Protein AF-A0A7C6U3B4-F1 (afdb_monomer_lite)

pLDDT: mean 82.76, std 14.51, range [32.88, 98.5]

Structure (mmCIF, N/CA/C/O backbone):
data_AF-A0A7C6U3B4-F1
#
_entry.id   AF-A0A7C6U3B4-F1
#
loop_
_atom_site.group_PDB
_atom_site.id
_atom_site.type_symbol
_atom_site.label_atom_id
_atom_site.label_alt_id
_atom_site.label_comp_id
_atom_site.label_asym_id
_atom_site.label_entity_id
_atom_site.label_seq_id
_atom_site.pdbx_PDB_ins_code
_atom_site.Cartn_x
_atom_site.Cartn_y
_atom_site.Cartn_z
_atom_site.occupancy
_atom_site.B_iso_or_equiv
_atom_site.auth_seq_id
_atom_site.auth_comp_id
_atom_site.auth_asym_id
_atom_site.auth_atom_id
_atom_site.pdbx_PDB_model_num
ATOM 1 N N . MET A 1 1 ? -26.839 -2.558 18.075 1.00 65.00 1 MET A N 1
ATOM 2 C CA . MET A 1 1 ? -26.887 -1.083 18.166 1.00 65.00 1 MET A CA 1
ATOM 3 C C . MET A 1 1 ? -25.560 -0.458 18.649 1.00 65.00 1 MET A C 1
ATOM 5 O O . MET A 1 1 ? -25.507 0.748 18.845 1.00 65.00 1 MET A O 1
ATOM 9 N N . LYS A 1 2 ? -24.452 -1.220 18.735 1.00 82.50 2 LYS A N 1
ATOM 10 C CA . LYS A 1 2 ? -23.100 -0.772 19.159 1.00 82.50 2 LYS A CA 1
ATOM 11 C C . LYS A 1 2 ? -23.089 -0.101 20.545 1.00 82.50 2 LYS A C 1
ATOM 13 O O . LYS A 1 2 ? -22.324 0.832 20.747 1.00 82.50 2 LYS A O 1
ATOM 18 N N . ARG A 1 3 ? -23.952 -0.546 21.466 1.00 88.94 3 ARG A N 1
ATOM 19 C CA . ARG A 1 3 ? -24.059 -0.015 22.835 1.00 88.94 3 ARG A CA 1
ATOM 20 C C . ARG A 1 3 ? -23.158 -0.783 23.797 1.00 88.94 3 ARG A C 1
ATOM 22 O O . ARG A 1 3 ? -22.249 -0.210 24.378 1.00 88.94 3 ARG A O 1
ATOM 29 N N . SER A 1 4 ? -23.388 -2.084 23.921 1.00 92.50 4 SER A N 1
ATOM 30 C CA . SER A 1 4 ? -22.699 -2.961 24.866 1.00 92.50 4 SER A CA 1
ATOM 31 C C . SER A 1 4 ? -21.784 -3.941 24.143 1.00 92.50 4 SER A C 1
ATOM 33 O O . SER A 1 4 ? -22.175 -4.596 23.172 1.00 92.50 4 SER A O 1
ATOM 35 N N . PHE A 1 5 ? -20.550 -4.029 24.625 1.00 94.31 5 PHE A N 1
ATOM 36 C CA . PHE A 1 5 ? -19.545 -4.979 24.174 1.00 94.31 5 PHE A CA 1
ATOM 37 C C . PHE A 1 5 ? -19.136 -5.818 25.381 1.00 94.31 5 PHE A C 1
ATOM 39 O O . PHE A 1 5 ? -18.469 -5.316 26.282 1.00 94.31 5 PHE A O 1
ATOM 46 N N . PHE A 1 6 ? -19.559 -7.078 25.418 1.00 93.44 6 PHE A N 1
ATOM 47 C CA . PHE A 1 6 ? -19.218 -7.966 26.523 1.00 93.44 6 PHE A CA 1
ATOM 48 C C . PHE A 1 6 ? -17.895 -8.679 26.246 1.00 93.44 6 PHE A C 1
ATOM 50 O O . PHE A 1 6 ? -17.762 -9.362 25.228 1.00 93.44 6 PHE A O 1
ATOM 57 N N . GLU A 1 7 ? -16.921 -8.517 27.135 1.00 93.00 7 GLU A N 1
ATOM 58 C CA . GLU A 1 7 ? -15.622 -9.174 27.068 1.00 93.00 7 GLU A CA 1
ATOM 59 C C . GLU A 1 7 ? -15.580 -10.415 27.968 1.00 93.00 7 GLU A C 1
ATOM 61 O O . GLU A 1 7 ? -15.731 -10.340 29.185 1.00 93.00 7 GLU A O 1
ATOM 66 N N . PHE A 1 8 ? -15.319 -11.575 27.365 1.00 89.81 8 PHE A N 1
ATOM 67 C CA . PHE A 1 8 ? -15.140 -12.816 28.111 1.00 89.81 8 PHE A CA 1
ATOM 68 C C . PHE A 1 8 ? -13.766 -12.896 28.780 1.00 89.81 8 PHE A C 1
ATOM 70 O O . PHE A 1 8 ? -12.728 -12.880 28.110 1.00 89.81 8 PHE A O 1
ATOM 77 N N . ASN A 1 9 ? -13.777 -13.128 30.091 1.00 86.12 9 ASN A N 1
ATOM 78 C CA . ASN A 1 9 ? -12.601 -13.448 30.894 1.00 86.12 9 ASN A CA 1
ATOM 79 C C . ASN A 1 9 ? -12.666 -14.904 31.401 1.00 86.12 9 ASN A C 1
ATOM 81 O O . ASN A 1 9 ? -13.632 -15.625 31.145 1.00 86.12 9 ASN A O 1
ATOM 85 N N . ASP A 1 10 ? -11.635 -15.356 32.120 1.00 79.50 10 ASP A N 1
ATOM 86 C CA . ASP A 1 10 ? -11.570 -16.738 32.625 1.00 79.50 10 ASP A CA 1
ATOM 87 C C . ASP A 1 10 ? -12.712 -17.102 33.593 1.00 79.50 10 ASP A C 1
ATOM 89 O O . ASP A 1 10 ? -13.038 -18.279 33.728 1.00 79.50 10 ASP A O 1
ATOM 93 N N . LYS A 1 11 ? -13.338 -16.116 34.251 1.00 81.44 11 LYS A N 1
ATOM 94 C CA . LYS A 1 11 ? -14.460 -16.337 35.177 1.00 81.44 11 LYS A CA 1
ATOM 95 C C . LYS A 1 11 ? -15.793 -16.458 34.438 1.00 81.44 11 LYS A C 1
ATOM 97 O O . LYS A 1 11 ? -16.626 -17.279 34.809 1.00 81.44 11 LYS A O 1
ATOM 102 N N . THR A 1 12 ? -15.996 -15.657 33.393 1.00 82.75 12 THR A N 1
ATOM 103 C CA . THR A 1 12 ? -17.280 -15.556 32.681 1.00 82.75 12 THR A CA 1
ATOM 104 C C . THR A 1 12 ? -17.409 -16.523 31.509 1.00 82.75 12 THR A C 1
ATOM 106 O O . THR A 1 12 ? -18.515 -16.737 31.019 1.00 82.75 12 THR A O 1
ATOM 109 N N . ILE A 1 13 ? -16.318 -17.166 31.078 1.00 78.88 13 ILE A N 1
ATOM 110 C CA . ILE A 1 13 ? -16.323 -18.064 29.913 1.00 78.88 13 ILE A CA 1
ATOM 111 C C . ILE A 1 13 ? -17.289 -19.251 30.055 1.00 78.88 13 ILE A C 1
ATOM 113 O O . ILE A 1 13 ? -17.935 -19.644 29.085 1.00 78.88 13 ILE A O 1
ATOM 117 N N . ASN A 1 14 ? -17.459 -19.767 31.275 1.00 78.19 14 ASN A N 1
ATOM 118 C CA . ASN A 1 14 ? -18.381 -20.869 31.572 1.00 78.19 14 ASN A CA 1
ATOM 119 C C . ASN A 1 14 ? -19.851 -20.418 31.661 1.00 78.19 14 ASN A C 1
ATOM 121 O O . ASN A 1 14 ? -20.747 -21.252 31.747 1.00 78.19 14 ASN A O 1
ATOM 125 N N . LEU A 1 15 ? -20.108 -19.107 31.631 1.00 80.56 15 LEU A N 1
ATOM 126 C CA . LEU A 1 15 ? -21.433 -18.497 31.750 1.00 80.56 15 LEU A CA 1
ATOM 127 C C . LEU A 1 15 ? -21.955 -17.980 30.405 1.00 80.56 15 LEU A C 1
ATOM 129 O O . LEU A 1 15 ? -22.835 -17.133 30.374 1.00 80.56 15 LEU A O 1
ATOM 133 N N . ILE A 1 16 ? -21.452 -18.484 29.279 1.00 76.31 16 ILE A N 1
ATOM 134 C CA . ILE A 1 16 ? -21.776 -17.988 27.930 1.00 76.31 16 ILE A CA 1
ATOM 135 C C . ILE A 1 16 ? -23.285 -17.925 27.603 1.00 76.31 16 ILE A C 1
ATOM 137 O O . ILE A 1 16 ? -23.703 -17.088 26.805 1.00 76.31 16 ILE A O 1
ATOM 141 N N . ASN A 1 17 ? -24.102 -18.759 28.257 1.00 75.44 17 ASN A N 1
ATOM 142 C CA . ASN A 1 17 ? -25.563 -18.803 28.105 1.00 75.44 17 ASN A CA 1
ATOM 143 C C . ASN A 1 17 ? -26.322 -17.870 29.055 1.00 75.44 17 ASN A C 1
ATOM 145 O O . ASN A 1 17 ? -27.553 -17.901 29.087 1.00 75.44 17 ASN A O 1
ATOM 149 N N . HIS A 1 18 ? -25.622 -17.070 29.860 1.00 83.19 18 HIS A N 1
ATOM 150 C CA . HIS A 1 18 ? -26.275 -16.139 30.764 1.00 83.19 18 HIS A CA 1
ATOM 151 C C . HIS A 1 18 ? -27.144 -15.166 29.964 1.00 83.19 18 HIS A C 1
ATOM 153 O O . HIS A 1 18 ? -26.692 -14.571 28.982 1.00 83.19 18 HIS A O 1
ATOM 159 N N . LYS A 1 19 ? -28.397 -14.994 30.391 1.00 83.94 19 LYS A N 1
ATOM 160 C CA . LYS A 1 19 ? -29.402 -14.210 29.662 1.00 83.94 19 LYS A CA 1
ATOM 161 C C . LYS A 1 19 ? -28.913 -12.793 29.349 1.00 83.94 19 LYS A C 1
ATOM 163 O O . LYS A 1 19 ? -29.028 -12.341 28.218 1.00 83.94 19 LYS A O 1
ATOM 168 N N . GLU A 1 20 ? -28.287 -12.131 30.314 1.00 84.75 20 GLU A N 1
ATOM 169 C CA . GLU A 1 20 ? -27.771 -10.764 30.149 1.00 84.75 20 GLU A CA 1
ATOM 170 C C . GLU A 1 20 ? -26.605 -10.695 29.150 1.00 84.75 20 GLU A C 1
ATOM 172 O O . GLU A 1 20 ? -26.529 -9.774 28.338 1.00 84.75 20 GLU A O 1
ATOM 177 N N . ILE A 1 21 ? -25.746 -11.720 29.087 1.00 85.56 21 ILE A N 1
ATOM 178 C CA . ILE A 1 21 ? -24.709 -11.809 28.046 1.00 85.56 21 ILE A CA 1
ATOM 179 C C . ILE A 1 21 ? -25.360 -11.930 26.664 1.00 85.56 21 ILE A C 1
ATOM 181 O O . ILE A 1 21 ? -24.883 -11.330 25.695 1.00 85.56 21 ILE A O 1
ATOM 185 N N . LEU A 1 22 ? -26.488 -12.637 26.555 1.00 83.56 22 LEU A N 1
ATOM 186 C CA . LEU A 1 22 ? -27.290 -12.709 25.332 1.00 83.56 22 LEU A CA 1
ATOM 187 C C . LEU A 1 22 ? -28.005 -11.387 24.989 1.00 83.56 22 LEU A C 1
ATOM 189 O O . LEU A 1 22 ? -28.328 -11.180 23.821 1.00 83.56 22 LEU A O 1
ATOM 193 N N . GLU A 1 23 ? -28.092 -10.425 25.903 1.00 86.25 23 GLU A N 1
ATOM 194 C CA . GLU A 1 23 ? -28.602 -9.067 25.641 1.00 86.25 23 GLU A CA 1
ATOM 195 C C . GLU A 1 23 ? -27.513 -8.067 25.208 1.00 86.25 23 GLU A C 1
ATOM 197 O O . GLU A 1 23 ? -27.827 -6.971 24.736 1.00 86.25 23 GLU A O 1
ATOM 202 N N . SER A 1 24 ? -26.227 -8.429 25.310 1.00 88.75 24 SER A N 1
ATOM 203 C CA . SER A 1 24 ? -25.136 -7.594 24.782 1.00 88.75 24 SER A CA 1
ATOM 204 C C . SER A 1 24 ? -25.220 -7.426 23.256 1.00 88.75 24 SER A C 1
ATOM 206 O O . SER A 1 24 ? -25.540 -8.367 22.528 1.00 88.75 24 SER A O 1
ATOM 208 N N . ASP A 1 25 ? -24.893 -6.249 22.724 1.00 88.19 25 ASP A N 1
ATOM 209 C CA . ASP A 1 25 ? -24.933 -6.037 21.272 1.00 88.19 25 ASP A CA 1
ATOM 210 C C . ASP A 1 25 ? -23.777 -6.756 20.540 1.00 88.19 25 ASP A C 1
ATOM 212 O O . ASP A 1 25 ? -23.923 -7.167 19.385 1.00 88.19 25 ASP A O 1
ATOM 216 N N . TYR A 1 26 ? -22.611 -6.845 21.185 1.00 90.94 26 TYR A N 1
ATOM 217 C CA . TYR A 1 26 ? -21.363 -7.374 20.632 1.00 90.94 26 TYR A CA 1
ATOM 218 C C . TYR A 1 26 ? -20.611 -8.198 21.671 1.00 90.94 26 TYR A C 1
ATOM 220 O O . TYR A 1 26 ? -20.695 -7.934 22.868 1.00 90.94 26 TYR A O 1
ATOM 228 N N . ILE A 1 27 ? -19.811 -9.149 21.189 1.00 91.44 27 ILE A N 1
ATOM 229 C CA . ILE A 1 27 ? -18.982 -10.013 22.033 1.00 91.44 27 ILE A CA 1
ATOM 230 C C . ILE A 1 27 ? -17.512 -9.821 21.678 1.00 91.44 27 ILE A C 1
ATOM 232 O O . ILE A 1 27 ? -17.159 -9.778 20.499 1.00 91.44 27 ILE A O 1
ATOM 236 N N . ILE A 1 28 ? -16.660 -9.749 22.697 1.00 92.69 28 ILE A N 1
ATOM 237 C CA . ILE A 1 28 ? -15.203 -9.772 22.595 1.00 92.69 28 ILE A CA 1
ATOM 238 C C . ILE A 1 28 ? -14.701 -11.022 23.320 1.00 92.69 28 ILE A C 1
ATOM 240 O O . ILE A 1 28 ? -15.052 -11.274 24.470 1.00 92.69 28 ILE A O 1
ATOM 244 N N . ILE A 1 29 ? -13.878 -11.826 22.652 1.00 89.31 29 ILE A N 1
ATOM 245 C CA . ILE A 1 29 ? -13.342 -13.066 23.225 1.00 89.31 29 ILE A CA 1
ATOM 246 C C . ILE A 1 29 ? -11.914 -13.314 22.740 1.00 89.31 29 ILE A C 1
ATOM 248 O O . ILE A 1 29 ? -11.595 -13.084 21.574 1.00 89.31 29 ILE A O 1
ATOM 252 N N . SER A 1 30 ? -11.022 -13.761 23.625 1.00 86.94 30 SER A N 1
ATOM 253 C CA . SER A 1 30 ? -9.658 -14.148 23.239 1.00 86.94 30 SER A CA 1
ATOM 254 C C . SER A 1 30 ? -9.656 -15.507 22.532 1.00 86.94 30 SER A C 1
ATOM 256 O O . SER A 1 30 ? -10.505 -16.355 22.799 1.00 86.94 30 SER A O 1
ATOM 258 N N . ALA A 1 31 ? -8.684 -15.757 21.651 1.00 75.12 31 ALA A N 1
ATOM 259 C CA . ALA A 1 31 ? -8.599 -17.040 20.942 1.00 75.12 31 ALA A CA 1
ATOM 260 C C . ALA A 1 31 ? -8.378 -18.241 21.883 1.00 75.12 31 ALA A C 1
ATOM 262 O O . ALA A 1 31 ? -8.876 -19.330 21.616 1.00 75.12 31 ALA A O 1
ATOM 263 N N . ILE A 1 32 ? -7.677 -18.034 23.001 1.00 75.25 32 ILE A N 1
ATOM 264 C CA . ILE A 1 32 ? -7.460 -19.063 24.028 1.00 75.25 32 ILE A CA 1
ATOM 265 C C . ILE A 1 32 ? -8.781 -19.406 24.722 1.00 75.25 32 ILE A C 1
ATOM 267 O O . ILE A 1 32 ? -9.130 -20.578 24.849 1.00 75.25 32 ILE A O 1
ATOM 271 N N . ASN A 1 33 ? -9.549 -18.393 25.131 1.00 77.44 33 ASN A N 1
ATOM 272 C CA . ASN A 1 33 ? -10.845 -18.619 25.771 1.00 77.44 33 ASN A CA 1
ATOM 273 C C . ASN A 1 33 ? -11.838 -19.237 24.792 1.00 77.44 33 ASN A C 1
ATOM 275 O O . ASN A 1 33 ? -12.610 -20.108 25.172 1.00 77.44 33 ASN A O 1
ATOM 279 N N . LEU A 1 34 ? -11.759 -18.857 23.519 1.00 74.00 34 LEU A N 1
ATOM 280 C CA . LEU A 1 34 ? -12.551 -19.462 22.462 1.00 74.00 34 LEU A CA 1
ATOM 281 C C . LEU A 1 34 ? -12.278 -20.968 22.334 1.00 74.00 34 LEU A C 1
ATOM 283 O O . LEU A 1 34 ? -13.229 -21.736 22.250 1.00 74.00 34 LEU A O 1
ATOM 287 N N . LEU A 1 35 ? -11.013 -21.408 22.390 1.00 70.62 35 LEU A N 1
ATOM 288 C CA . LEU A 1 35 ? -10.673 -22.837 22.376 1.00 70.62 35 LEU A CA 1
ATOM 289 C C . LEU A 1 35 ? -11.266 -23.603 23.561 1.00 70.62 35 LEU A C 1
ATOM 291 O O . LEU A 1 35 ? -11.814 -24.681 23.355 1.00 70.62 35 LEU A O 1
ATOM 295 N N . LYS A 1 36 ? -11.231 -23.032 24.774 1.00 70.00 36 LYS A N 1
ATOM 296 C CA . LYS A 1 36 ? -11.845 -23.659 25.961 1.00 70.00 36 LYS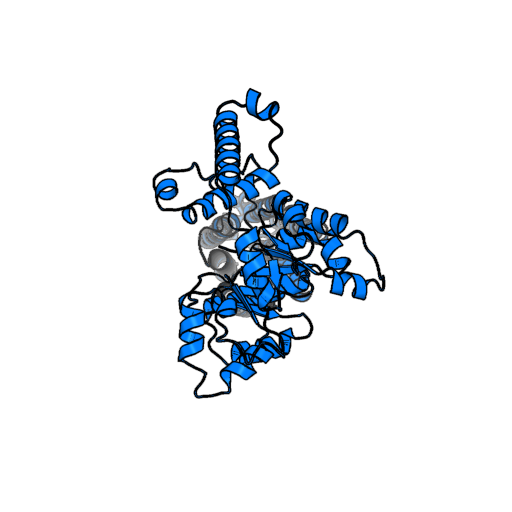 A CA 1
ATOM 297 C C . LYS A 1 36 ? -13.339 -23.944 25.756 1.00 70.00 36 LYS A C 1
ATOM 299 O O . LYS A 1 36 ? -13.841 -24.945 26.254 1.00 70.00 36 LYS A O 1
ATOM 304 N N . VAL A 1 37 ? -14.038 -23.086 25.008 1.00 64.62 37 VAL A N 1
ATOM 305 C CA . VAL A 1 37 ? -15.456 -23.290 24.663 1.00 64.62 37 VAL A CA 1
ATOM 306 C C . VAL A 1 37 ? -15.615 -24.296 23.517 1.00 64.62 37 VAL A C 1
ATOM 308 O O . VAL A 1 37 ? -16.553 -25.085 23.519 1.00 64.62 37 VAL A O 1
ATOM 311 N N . VAL A 1 38 ? -14.702 -24.294 22.540 1.00 61.44 38 VAL A N 1
ATOM 312 C CA . VAL A 1 38 ? -14.778 -25.135 21.332 1.00 61.44 38 VAL A CA 1
ATOM 313 C C . VAL A 1 38 ? -14.366 -26.594 21.587 1.00 61.44 38 VAL A C 1
ATOM 315 O O . VAL A 1 38 ? -14.891 -27.489 20.927 1.00 61.44 38 VAL A O 1
ATOM 318 N N . ASP A 1 39 ? -13.466 -26.886 22.526 1.00 57.06 39 ASP A N 1
ATOM 319 C CA . ASP A 1 39 ? -12.997 -28.260 22.783 1.00 57.06 39 ASP A CA 1
ATOM 320 C C . ASP A 1 39 ? -14.009 -29.142 23.543 1.00 57.06 39 ASP A C 1
ATOM 322 O O . ASP A 1 39 ? -13.897 -30.368 23.514 1.00 57.06 39 ASP A O 1
ATOM 326 N N . ASN A 1 40 ? -15.063 -28.563 24.129 1.00 54.22 40 ASN A N 1
ATOM 327 C CA . ASN A 1 40 ? -16.181 -29.326 24.693 1.00 54.22 40 ASN A CA 1
ATOM 328 C C . ASN A 1 40 ? -17.167 -29.738 23.580 1.00 54.22 40 ASN A C 1
ATOM 330 O O . ASN A 1 40 ? -17.991 -28.942 23.130 1.00 54.22 40 ASN A O 1
ATOM 334 N N . ASN A 1 41 ? -17.073 -30.990 23.115 1.00 45.81 41 ASN A N 1
ATOM 335 C CA . ASN A 1 41 ? -17.750 -31.481 21.903 1.00 45.81 41 ASN A CA 1
ATOM 336 C C . ASN A 1 41 ? -19.290 -31.365 21.892 1.00 45.81 41 ASN A C 1
ATOM 338 O O . ASN A 1 41 ? -19.839 -31.163 20.811 1.00 45.81 41 ASN A O 1
ATOM 342 N N . ASP A 1 42 ? -19.973 -31.392 23.041 1.00 44.50 42 ASP A N 1
ATOM 343 C CA . ASP A 1 42 ? -21.442 -31.239 23.113 1.00 44.50 42 ASP A CA 1
ATOM 344 C C . ASP A 1 42 ? -21.905 -29.766 23.176 1.00 44.50 42 ASP A C 1
ATOM 346 O O . ASP A 1 42 ? -23.052 -29.447 22.882 1.00 44.50 42 ASP A O 1
ATOM 350 N N . PHE A 1 43 ? -21.003 -28.832 23.496 1.00 43.25 43 PHE A N 1
ATOM 351 C CA . PHE A 1 43 ? -21.277 -27.389 23.646 1.00 43.25 43 PHE A CA 1
ATOM 352 C C . PHE A 1 43 ? -21.138 -26.605 22.320 1.00 43.25 43 PHE A C 1
ATOM 354 O O . PHE A 1 43 ? -21.433 -25.410 22.235 1.00 43.25 43 PHE A O 1
ATOM 361 N N . LYS A 1 44 ? -20.643 -27.286 21.280 1.00 47.91 44 LYS A N 1
ATOM 362 C CA . LYS A 1 44 ? -19.919 -26.739 20.120 1.00 47.91 44 LYS A CA 1
ATOM 363 C C . LYS A 1 44 ? -20.810 -26.186 19.005 1.00 47.91 44 LYS A C 1
ATOM 365 O O . LYS A 1 44 ? -20.381 -25.314 18.256 1.00 47.91 44 LYS A O 1
ATOM 370 N N . THR A 1 45 ? -22.034 -26.687 18.869 1.00 49.59 45 THR A N 1
ATOM 371 C CA . THR A 1 45 ? -22.889 -26.429 17.698 1.00 49.59 45 THR A CA 1
ATOM 372 C C . THR A 1 45 ? -24.052 -25.501 18.010 1.00 49.59 45 THR A C 1
ATOM 374 O O . THR A 1 45 ? -24.250 -24.529 17.289 1.00 49.59 45 THR A O 1
ATOM 377 N N . GLU A 1 46 ? -24.785 -25.723 19.097 1.00 48.19 46 GLU A N 1
ATOM 378 C CA . GLU A 1 46 ? -26.034 -24.997 19.349 1.00 48.19 46 GLU A CA 1
ATOM 379 C C . GLU A 1 46 ? -25.794 -23.569 19.868 1.00 48.19 46 GLU A C 1
ATOM 381 O O . GLU A 1 46 ? -26.283 -22.604 19.284 1.00 48.19 46 GLU A O 1
ATOM 386 N N . ILE A 1 47 ? -24.942 -23.394 20.882 1.00 50.97 47 ILE A N 1
ATOM 387 C CA . ILE A 1 47 ? -24.653 -22.080 21.488 1.00 50.97 47 ILE A CA 1
ATOM 388 C C . ILE A 1 47 ? -23.885 -21.182 20.521 1.00 50.97 47 ILE A C 1
ATOM 390 O O . ILE A 1 47 ? -24.223 -20.010 20.356 1.00 50.97 47 ILE A O 1
ATOM 394 N N . PHE A 1 48 ? -22.882 -21.730 19.830 1.00 58.16 48 PHE A N 1
ATOM 395 C CA . PHE A 1 48 ? -22.172 -20.982 18.799 1.00 58.16 48 PHE A CA 1
ATOM 396 C C . PHE A 1 48 ? -23.074 -20.658 17.614 1.00 58.16 48 PHE A C 1
ATOM 398 O O . PHE A 1 48 ? -22.966 -19.548 17.105 1.00 58.16 48 PHE A O 1
ATOM 405 N N . SER A 1 49 ? -23.996 -21.534 17.198 1.00 56.72 49 SER A N 1
ATOM 406 C CA . SER A 1 49 ? -24.987 -21.180 16.169 1.00 56.72 49 SER A CA 1
ATOM 407 C C . SER A 1 49 ? -25.939 -20.072 16.640 1.00 56.72 49 SER A C 1
ATOM 409 O O . SER A 1 49 ? -26.202 -19.136 15.889 1.00 56.72 49 SER A O 1
ATOM 411 N N . ASN A 1 50 ? -26.361 -20.084 17.907 1.00 53.88 50 ASN A N 1
ATOM 412 C CA . ASN A 1 50 ? -27.240 -19.063 18.484 1.00 53.88 50 ASN A CA 1
ATOM 413 C C . ASN A 1 50 ? -26.533 -17.711 18.669 1.00 53.88 50 ASN A C 1
ATOM 415 O O . ASN A 1 50 ? -27.105 -16.664 18.376 1.00 53.88 50 ASN A O 1
ATOM 419 N N . LEU A 1 51 ? -25.264 -17.711 19.080 1.00 61.62 51 LEU A N 1
ATOM 420 C CA . LEU A 1 51 ? -24.455 -16.496 19.181 1.00 61.62 51 LEU A CA 1
ATOM 421 C C . LEU A 1 51 ? -24.049 -15.956 17.805 1.00 61.62 51 LEU A C 1
ATOM 423 O O . LEU A 1 51 ? -24.156 -14.757 17.560 1.00 61.62 51 LEU A O 1
ATOM 427 N N . SER A 1 52 ? -23.605 -16.821 16.892 1.00 54.84 52 SER A N 1
ATOM 428 C CA . SER A 1 52 ? -23.116 -16.417 15.565 1.00 54.84 52 SER A CA 1
ATOM 429 C C . SER A 1 52 ? -24.216 -16.058 14.569 1.00 54.84 52 SER A C 1
ATOM 431 O O . SER A 1 52 ? -23.940 -15.314 13.628 1.00 54.84 52 SER A O 1
ATOM 433 N N . SER A 1 53 ? -25.444 -16.555 14.755 1.00 57.16 53 SER A N 1
ATOM 434 C CA . SER A 1 53 ? -26.563 -16.262 13.852 1.00 57.16 53 SER A CA 1
ATOM 435 C C . SER A 1 53 ? -26.997 -14.799 13.915 1.00 57.16 53 SER A C 1
ATOM 437 O O . SER A 1 53 ? -27.405 -14.263 12.890 1.00 57.16 53 SER A O 1
ATOM 439 N N . ASN A 1 54 ? -26.843 -14.132 15.068 1.00 61.94 54 ASN A N 1
ATOM 440 C CA . ASN A 1 54 ? -27.311 -12.753 15.249 1.00 61.94 54 ASN A CA 1
ATOM 441 C C . ASN A 1 54 ? -26.301 -11.773 15.872 1.00 61.94 54 ASN A C 1
ATOM 443 O O . ASN A 1 54 ? -26.524 -10.563 15.781 1.00 61.94 54 ASN A O 1
ATOM 447 N N . LYS A 1 55 ? -25.192 -12.226 16.479 1.00 77.88 55 LYS A N 1
ATOM 448 C CA . LYS A 1 55 ? -24.226 -11.325 17.135 1.00 77.88 55 LYS A CA 1
ATOM 449 C C . LYS A 1 55 ? -22.893 -11.234 16.413 1.00 77.88 55 LYS A C 1
ATOM 451 O O . LYS A 1 55 ? -22.336 -12.209 15.919 1.00 77.88 55 LYS A O 1
ATOM 456 N N . LYS A 1 56 ? -22.334 -10.026 16.427 1.00 83.88 56 LYS A N 1
ATOM 457 C CA . LYS A 1 56 ? -21.001 -9.746 15.893 1.00 83.88 56 LYS A CA 1
ATOM 458 C C . LYS A 1 56 ? -19.944 -10.042 16.953 1.00 83.88 56 LYS A C 1
ATOM 460 O O . LYS A 1 56 ? -19.892 -9.375 17.988 1.00 83.88 56 LYS A O 1
ATOM 465 N N . ILE A 1 57 ? -19.090 -11.018 16.658 1.00 87.06 57 ILE A N 1
ATOM 466 C CA . ILE A 1 57 ? -18.016 -11.473 17.546 1.00 87.06 57 ILE A CA 1
ATOM 467 C C . ILE A 1 57 ? -16.683 -10.864 17.100 1.00 87.06 57 ILE A C 1
ATOM 469 O O . ILE A 1 57 ? -16.310 -10.948 15.928 1.00 87.06 57 ILE A O 1
ATOM 473 N N . TYR A 1 58 ? -15.957 -10.268 18.040 1.00 91.44 58 TYR A N 1
ATOM 474 C CA . TYR A 1 58 ? -14.612 -9.738 17.860 1.00 91.44 58 TYR A CA 1
ATOM 475 C C . TYR A 1 58 ? -13.600 -10.595 18.609 1.00 91.44 58 TYR A C 1
ATOM 477 O O . TYR A 1 58 ? -13.761 -10.881 19.794 1.00 91.44 58 TYR A O 1
ATOM 485 N N . LEU A 1 59 ? -12.520 -10.967 17.927 1.00 90.88 59 LEU A N 1
ATOM 486 C CA . LEU A 1 59 ? -11.444 -11.718 18.563 1.00 90.88 59 LEU A CA 1
ATOM 487 C C . LEU A 1 59 ? -10.395 -10.783 19.151 1.00 90.88 59 LEU A C 1
ATOM 489 O O . LEU A 1 59 ? -9.839 -9.947 18.435 1.00 90.88 59 LEU A O 1
ATOM 493 N N . LYS A 1 60 ? -10.121 -10.936 20.447 1.00 92.62 60 LYS A N 1
ATOM 494 C CA . LYS A 1 60 ? -9.115 -10.163 21.176 1.00 92.62 60 LYS A CA 1
ATOM 495 C C . LYS A 1 60 ? -7.715 -10.676 20.861 1.00 92.62 60 LYS A C 1
ATOM 497 O O . LYS A 1 60 ? -7.421 -11.849 21.089 1.00 92.62 60 LYS A O 1
ATOM 502 N N . ILE A 1 61 ? -6.860 -9.800 20.332 1.00 91.88 61 ILE A N 1
ATOM 503 C CA . ILE A 1 61 ? -5.491 -10.122 19.923 1.00 91.88 61 ILE A CA 1
ATOM 504 C C . ILE A 1 61 ? -4.536 -9.029 20.395 1.00 91.88 61 ILE A C 1
ATOM 506 O O . ILE A 1 61 ? -4.666 -7.862 20.022 1.00 91.88 61 ILE A O 1
ATOM 510 N N . GLY A 1 62 ? -3.516 -9.438 21.144 1.00 88.06 62 GLY A N 1
ATOM 511 C CA . GLY A 1 62 ? -2.384 -8.600 21.513 1.00 88.06 62 GLY A CA 1
ATOM 512 C C . GLY A 1 62 ? -1.144 -8.902 20.675 1.00 88.06 62 GLY A C 1
ATOM 513 O O . GLY A 1 62 ? -1.023 -9.937 20.014 1.00 88.06 62 GLY A O 1
ATOM 514 N N . ILE A 1 63 ? -0.168 -7.995 20.719 1.00 81.50 63 ILE A N 1
ATOM 515 C CA . ILE A 1 63 ? 1.102 -8.139 19.987 1.00 81.50 63 ILE A CA 1
ATOM 516 C C . ILE A 1 63 ? 1.837 -9.430 20.389 1.00 81.50 63 ILE A C 1
ATOM 518 O O . ILE A 1 63 ? 2.408 -10.107 19.528 1.00 81.50 63 ILE A O 1
ATOM 522 N N . HIS A 1 64 ? 1.801 -9.777 21.678 1.00 82.44 64 HIS A N 1
ATOM 523 C CA . HIS A 1 64 ? 2.472 -10.955 22.232 1.00 82.44 64 HIS A CA 1
ATOM 524 C C . HIS A 1 64 ? 1.714 -12.257 21.939 1.00 82.44 64 HIS A C 1
ATOM 526 O O . HIS A 1 64 ? 2.340 -13.252 21.581 1.00 82.44 64 HIS A O 1
ATOM 532 N N . SER A 1 65 ? 0.379 -12.231 21.981 1.00 81.44 65 SER A N 1
ATOM 533 C CA . SER A 1 65 ? -0.482 -13.394 21.718 1.00 81.44 65 SER A CA 1
ATOM 534 C C . SER A 1 65 ? -0.773 -13.631 20.231 1.00 81.44 65 SER A C 1
ATOM 536 O O . SER A 1 65 ? -1.368 -14.644 19.868 1.00 81.44 65 SER A O 1
ATOM 538 N N . TYR A 1 66 ? -0.318 -12.745 19.335 1.00 83.88 66 TYR A N 1
ATOM 539 C CA . TYR A 1 66 ? -0.578 -12.844 17.894 1.00 83.88 66 TYR A CA 1
ATOM 540 C C . TYR A 1 66 ? -0.161 -14.187 17.281 1.00 83.88 66 TYR A C 1
ATOM 542 O O . TYR A 1 66 ? -0.894 -14.733 16.462 1.00 83.88 66 TYR A O 1
ATOM 550 N N . LYS A 1 67 ? 1.037 -14.701 17.607 1.00 84.12 67 LYS A N 1
ATOM 551 C CA . LYS A 1 67 ? 1.550 -15.934 16.976 1.00 84.12 67 LYS A CA 1
ATOM 552 C C . LYS A 1 67 ? 0.678 -17.135 17.330 1.00 84.12 67 LYS A C 1
ATOM 554 O O . LYS A 1 67 ? 0.327 -17.907 16.448 1.00 84.12 67 LYS A O 1
ATOM 559 N N . GLU A 1 68 ? 0.341 -17.250 18.606 1.00 79.56 68 GLU A N 1
ATOM 560 C CA . GLU A 1 68 ? -0.521 -18.301 19.130 1.00 79.56 68 GLU A CA 1
ATOM 561 C C . GLU A 1 68 ? -1.932 -18.177 18.555 1.00 79.56 68 GLU A C 1
ATOM 563 O O . GLU A 1 68 ? -2.431 -19.115 17.944 1.00 79.56 68 GLU A O 1
ATOM 568 N N . THR A 1 69 ? -2.516 -16.978 18.613 1.00 78.00 69 THR A N 1
ATOM 569 C CA . THR A 1 69 ? -3.847 -16.707 18.053 1.00 78.00 69 THR A CA 1
ATOM 570 C C . THR A 1 69 ? -3.918 -17.051 16.566 1.00 78.00 69 THR A C 1
ATOM 572 O O . THR A 1 69 ? -4.877 -17.673 16.124 1.00 78.00 69 THR A O 1
ATOM 575 N N . LYS A 1 70 ? -2.885 -16.707 15.789 1.00 81.44 70 LYS A N 1
ATOM 576 C CA . LYS A 1 70 ? -2.811 -17.056 14.369 1.00 81.44 70 LYS A CA 1
ATOM 577 C C . LYS A 1 70 ? -2.820 -18.572 14.147 1.00 81.44 70 LYS A C 1
ATOM 579 O O . LYS A 1 70 ? -3.537 -19.042 13.277 1.00 81.44 70 LYS A O 1
ATOM 584 N N . LEU A 1 71 ? -2.058 -19.340 14.929 1.00 80.00 71 LEU A N 1
ATOM 585 C CA . LEU A 1 71 ? -2.046 -20.804 14.810 1.00 80.00 71 LEU A CA 1
ATOM 586 C C . LEU A 1 71 ? -3.419 -21.421 15.103 1.00 80.00 71 LEU A C 1
ATOM 588 O O . LEU A 1 71 ? -3.785 -22.408 14.473 1.00 80.00 71 LEU A O 1
ATOM 592 N N . ILE A 1 72 ? -4.166 -20.845 16.047 1.00 75.88 72 ILE A N 1
ATOM 593 C CA . ILE A 1 72 ? -5.530 -21.272 16.381 1.00 75.88 72 ILE A CA 1
ATOM 594 C C . ILE A 1 72 ? -6.484 -20.964 15.223 1.00 75.88 72 ILE A C 1
ATOM 596 O O . ILE A 1 72 ? -7.260 -21.824 14.807 1.00 75.88 72 ILE A O 1
ATOM 600 N N . LEU A 1 73 ? -6.389 -19.745 14.691 1.00 74.62 73 LEU A N 1
ATOM 601 C CA . LEU A 1 73 ? -7.208 -19.242 13.593 1.00 74.62 73 LEU A CA 1
ATOM 602 C C . LEU A 1 73 ? -6.973 -19.982 12.275 1.00 74.62 73 LEU A C 1
ATOM 604 O O . LEU A 1 73 ? -7.926 -20.282 11.568 1.00 74.62 73 LEU A O 1
ATOM 608 N N . ASP A 1 74 ? -5.727 -20.329 11.966 1.00 74.44 74 ASP A N 1
ATOM 609 C CA . ASP A 1 74 ? -5.381 -21.033 10.729 1.00 74.44 74 ASP A CA 1
ATOM 610 C C . ASP A 1 74 ? -5.840 -22.511 10.752 1.00 74.44 74 ASP A C 1
ATOM 612 O O . ASP A 1 74 ? -5.936 -23.142 9.702 1.00 74.44 74 ASP A O 1
ATOM 616 N N . LYS A 1 75 ? -6.132 -23.075 11.936 1.00 73.50 75 LYS A N 1
ATOM 617 C CA . LYS A 1 75 ? -6.554 -24.477 12.117 1.00 73.50 75 LYS A CA 1
ATOM 618 C C . LYS A 1 75 ? -8.067 -24.688 12.188 1.00 73.50 75 LYS A C 1
ATOM 620 O O . LYS A 1 75 ? -8.501 -25.833 12.109 1.00 73.50 75 LYS A O 1
ATOM 625 N N . ASN A 1 76 ? -8.864 -23.633 12.360 1.00 70.56 76 ASN A N 1
ATOM 626 C CA . ASN A 1 76 ? -10.313 -23.755 12.527 1.00 70.56 76 ASN A CA 1
ATOM 627 C C . ASN A 1 76 ? -11.058 -22.742 11.646 1.00 70.56 76 ASN A C 1
ATOM 629 O O . ASN A 1 76 ? -10.533 -21.686 11.308 1.00 70.56 76 ASN A O 1
ATOM 633 N N . ASN A 1 77 ? -12.305 -23.049 11.282 1.00 68.88 77 ASN A N 1
ATOM 634 C CA . ASN A 1 77 ? -13.127 -22.144 10.483 1.00 68.88 77 ASN A CA 1
ATOM 635 C C . ASN A 1 77 ? -13.775 -21.071 11.374 1.00 68.88 77 ASN A C 1
ATOM 637 O O . ASN A 1 77 ? -14.586 -21.384 12.245 1.00 68.88 77 ASN A O 1
ATOM 641 N N . PHE A 1 78 ? -13.444 -19.806 11.119 1.00 71.94 78 PHE A N 1
ATOM 642 C CA . PHE A 1 78 ? -13.943 -18.646 11.863 1.00 71.94 78 PHE A CA 1
ATOM 643 C C . PHE A 1 78 ? -14.808 -17.719 11.000 1.00 71.94 78 PHE A C 1
ATOM 645 O O . PHE A 1 78 ? -14.765 -16.502 11.154 1.00 71.94 78 PHE A O 1
ATOM 652 N N . SER A 1 79 ? -15.625 -18.268 10.096 1.00 70.06 79 SER A N 1
ATOM 653 C CA . SER A 1 79 ? -16.497 -17.482 9.203 1.00 70.06 79 SER A CA 1
ATOM 654 C C . SER A 1 79 ? -17.484 -16.540 9.916 1.00 70.06 79 SER A C 1
ATOM 656 O O . SER A 1 79 ? -17.985 -15.587 9.315 1.00 70.06 79 SER A O 1
ATOM 658 N N . PHE A 1 80 ? -17.748 -16.784 11.199 1.00 74.69 80 PHE A N 1
ATOM 659 C CA . PHE A 1 80 ? -18.662 -16.017 12.040 1.00 74.69 80 PHE A CA 1
ATOM 660 C C . PHE A 1 80 ? -18.044 -14.775 12.697 1.00 74.69 80 PHE A C 1
ATOM 662 O O . PHE A 1 80 ? -18.756 -14.029 13.366 1.00 74.69 80 PHE A O 1
ATOM 669 N N . ILE A 1 81 ? -16.737 -14.534 12.580 1.00 82.38 81 ILE A N 1
ATOM 670 C CA . ILE A 1 81 ? -16.141 -13.359 13.226 1.00 82.38 81 ILE A CA 1
ATOM 671 C C . ILE A 1 81 ? -16.491 -12.090 12.443 1.00 82.38 81 ILE A C 1
ATOM 673 O O . ILE A 1 81 ? -16.469 -12.056 11.213 1.00 82.38 81 ILE A O 1
ATOM 677 N N . ALA A 1 82 ? -16.799 -11.020 13.168 1.00 85.44 82 ALA A N 1
ATOM 678 C CA . ALA A 1 82 ? -17.016 -9.695 12.598 1.00 85.44 82 ALA A CA 1
ATOM 679 C C . ALA A 1 82 ? -15.710 -8.896 12.494 1.00 85.44 82 ALA A C 1
ATOM 681 O O . ALA A 1 82 ? -15.621 -7.942 11.719 1.00 85.44 82 ALA A O 1
ATOM 682 N N . GLY A 1 83 ? -14.694 -9.259 13.281 1.00 91.00 83 GLY A N 1
ATOM 683 C CA . GLY A 1 83 ? -13.482 -8.466 13.352 1.00 91.00 83 GLY A CA 1
ATOM 684 C C . GLY A 1 83 ? -12.513 -8.844 14.462 1.00 91.00 83 GLY A C 1
ATOM 685 O O . GLY A 1 83 ? -12.626 -9.891 15.099 1.00 91.00 83 GLY A O 1
ATOM 686 N N . PHE A 1 84 ? -11.565 -7.941 14.708 1.00 93.75 84 PHE A N 1
ATOM 687 C CA . PHE A 1 84 ? -10.550 -8.082 15.752 1.00 93.75 84 PHE A CA 1
ATOM 688 C C . PHE A 1 84 ? -10.580 -6.918 16.735 1.00 93.75 84 PHE A C 1
ATOM 690 O O . PHE A 1 84 ? -10.663 -5.759 16.332 1.00 93.75 84 PHE A O 1
ATOM 697 N N . TYR A 1 85 ? -10.459 -7.228 18.020 1.00 95.50 85 TYR A N 1
ATOM 698 C CA . TYR A 1 85 ? -10.086 -6.269 19.047 1.00 95.50 85 TYR A CA 1
ATOM 699 C C . TYR A 1 85 ? -8.569 -6.313 19.209 1.00 95.50 85 TYR A C 1
ATOM 701 O O . TYR A 1 85 ? -8.007 -7.361 19.519 1.00 95.50 85 TYR A O 1
ATOM 709 N N . LEU A 1 86 ? -7.897 -5.194 18.959 1.00 95.50 86 LEU A N 1
ATOM 710 C CA . LEU A 1 86 ? -6.442 -5.118 18.908 1.00 95.50 86 LEU A CA 1
ATOM 711 C C . LEU A 1 86 ? -5.919 -4.382 20.134 1.00 95.50 86 LEU A C 1
ATOM 713 O O . LEU A 1 86 ? -6.019 -3.156 20.205 1.00 95.50 86 LEU A O 1
ATOM 717 N N . GLU A 1 87 ? -5.341 -5.140 21.066 1.00 92.69 87 GLU A N 1
ATOM 718 C CA . GLU A 1 87 ? -4.711 -4.582 22.263 1.00 92.69 87 GLU A CA 1
ATOM 719 C C . GLU A 1 87 ? -3.477 -3.769 21.881 1.00 92.69 87 GLU A C 1
ATOM 721 O O . GLU A 1 87 ? -2.694 -4.174 21.011 1.00 92.69 87 GLU A O 1
ATOM 726 N N . ASN A 1 88 ? -3.289 -2.636 22.558 1.00 90.50 88 ASN A N 1
ATOM 727 C CA . ASN A 1 88 ? -2.168 -1.722 22.337 1.00 90.50 88 ASN A CA 1
ATOM 728 C C . ASN A 1 88 ? -1.986 -1.400 20.838 1.00 90.50 88 ASN A C 1
ATOM 730 O O . ASN A 1 88 ? -0.930 -1.651 20.244 1.00 90.50 88 ASN A O 1
ATOM 734 N N . ALA A 1 89 ? -3.035 -0.884 20.197 1.00 91.69 89 ALA A N 1
ATOM 735 C CA . ALA A 1 89 ? -3.077 -0.660 18.761 1.00 91.69 89 ALA A CA 1
ATOM 736 C C . ALA A 1 89 ? -1.943 0.271 18.296 1.00 91.69 89 ALA A C 1
ATOM 738 O O . ALA A 1 89 ? -1.936 1.477 18.531 1.00 91.69 89 ALA A O 1
ATOM 739 N N . GLU A 1 90 ? -0.986 -0.292 17.558 1.00 89.31 90 GLU A N 1
ATOM 740 C CA . GLU A 1 90 ? 0.122 0.441 16.951 1.00 89.31 90 GLU A CA 1
ATOM 741 C C . GLU A 1 90 ? 0.141 0.270 15.437 1.00 89.31 90 GLU A C 1
ATOM 743 O O . GLU A 1 90 ? -0.155 -0.797 14.909 1.00 89.31 90 GLU A O 1
ATOM 748 N N . THR A 1 91 ? 0.619 1.284 14.713 1.00 86.44 91 THR A N 1
ATOM 749 C CA . THR A 1 91 ? 0.710 1.255 13.239 1.00 86.44 91 THR A CA 1
ATOM 750 C C . THR A 1 91 ? 1.369 -0.013 12.675 1.00 86.44 91 THR A C 1
ATOM 752 O O . THR A 1 91 ? 0.889 -0.580 11.696 1.00 86.44 91 THR A O 1
ATOM 755 N N . LYS A 1 92 ? 2.454 -0.509 13.286 1.00 86.00 92 LYS A N 1
ATOM 756 C CA . LYS A 1 92 ? 3.123 -1.742 12.838 1.00 86.00 92 LYS A CA 1
ATOM 757 C C . LYS A 1 92 ? 2.227 -2.970 13.025 1.00 86.00 92 LYS A C 1
ATOM 759 O O . LYS A 1 92 ? 2.188 -3.827 12.144 1.00 86.00 92 LYS A O 1
ATOM 764 N N . PHE A 1 93 ? 1.517 -3.042 14.147 1.00 87.12 93 PHE A N 1
ATOM 765 C CA . PHE A 1 93 ? 0.614 -4.143 14.456 1.00 87.12 93 PHE A CA 1
ATOM 766 C C . PHE A 1 93 ? -0.652 -4.095 13.590 1.00 87.12 93 PHE A C 1
ATOM 768 O O . PHE A 1 93 ? -1.016 -5.103 12.994 1.00 87.12 93 PHE A O 1
ATOM 775 N N . LEU A 1 94 ? -1.232 -2.909 13.392 1.00 88.56 94 LEU A N 1
ATOM 776 C CA . LEU A 1 94 ? -2.389 -2.686 12.520 1.00 88.56 94 LEU A CA 1
ATOM 777 C C . LEU A 1 94 ? -2.127 -3.097 11.070 1.00 88.56 94 LEU A C 1
ATOM 779 O O . LEU A 1 94 ? -2.981 -3.733 10.458 1.00 88.56 94 LEU A O 1
ATOM 783 N N . ASN A 1 95 ? -0.946 -2.793 10.521 1.00 86.56 95 ASN A N 1
ATOM 784 C CA . ASN A 1 95 ? -0.571 -3.261 9.181 1.00 86.56 95 ASN A CA 1
ATOM 785 C C . ASN A 1 95 ? -0.530 -4.792 9.117 1.00 86.56 95 ASN A C 1
ATOM 787 O O . ASN A 1 95 ? -1.132 -5.392 8.233 1.00 86.56 95 ASN A O 1
ATOM 791 N N . LYS A 1 96 ? 0.109 -5.426 10.106 1.00 84.69 96 LYS A N 1
ATOM 792 C CA . LYS A 1 96 ? 0.192 -6.888 10.195 1.00 84.69 96 LYS A CA 1
ATOM 793 C C . LYS A 1 96 ? -1.192 -7.542 10.280 1.00 84.69 96 LYS A C 1
ATOM 795 O O . LYS A 1 96 ? -1.441 -8.540 9.610 1.00 84.69 96 LYS A O 1
ATOM 800 N N . MET A 1 97 ? -2.092 -6.969 11.078 1.00 86.88 97 MET A N 1
ATOM 801 C CA . MET A 1 97 ? -3.470 -7.445 11.212 1.00 86.88 97 MET A CA 1
ATOM 802 C C . MET A 1 97 ? -4.307 -7.175 9.964 1.00 86.88 97 MET A C 1
ATOM 804 O O . MET A 1 97 ? -5.143 -7.995 9.611 1.00 86.88 97 MET A O 1
ATOM 808 N N . THR A 1 98 ? -4.054 -6.072 9.256 1.00 86.00 98 THR A N 1
ATOM 809 C CA . THR A 1 98 ? -4.702 -5.762 7.972 1.00 86.00 98 THR A CA 1
ATOM 810 C C . THR A 1 98 ? -4.382 -6.817 6.922 1.00 86.00 98 THR A C 1
ATOM 812 O O . THR A 1 98 ? -5.289 -7.272 6.226 1.00 86.00 98 THR A O 1
ATOM 815 N N . ASP A 1 99 ? -3.115 -7.219 6.820 1.00 78.75 99 ASP A N 1
ATOM 816 C CA . ASP A 1 99 ? -2.695 -8.273 5.896 1.00 78.75 99 ASP A CA 1
ATOM 817 C C . ASP A 1 99 ? -3.306 -9.620 6.290 1.00 78.75 99 ASP A C 1
ATOM 819 O O . ASP A 1 99 ? -3.821 -10.338 5.439 1.00 78.75 99 ASP A O 1
ATOM 823 N N . TYR A 1 100 ? -3.332 -9.928 7.588 1.00 81.50 100 TYR A N 1
ATOM 824 C CA . TYR A 1 100 ? -3.907 -11.176 8.076 1.00 81.50 100 TYR A CA 1
ATOM 825 C C . TYR A 1 100 ? -5.426 -11.269 7.868 1.00 81.50 100 TYR A C 1
ATOM 827 O O . TYR A 1 100 ? -5.918 -12.279 7.372 1.00 81.50 100 TYR A O 1
ATOM 835 N N . ALA A 1 101 ? -6.161 -10.191 8.152 1.00 82.00 101 ALA A N 1
ATOM 836 C CA . ALA A 1 101 ? -7.597 -10.105 7.902 1.00 82.00 101 ALA A CA 1
ATOM 837 C C . ALA A 1 101 ? -7.940 -10.345 6.423 1.00 82.00 101 ALA A C 1
ATOM 839 O O . ALA A 1 101 ? -8.917 -11.022 6.124 1.00 82.00 101 ALA A O 1
ATOM 840 N N . ARG A 1 102 ? -7.108 -9.850 5.495 1.00 80.19 102 ARG A N 1
ATOM 841 C CA . ARG A 1 102 ? -7.282 -10.100 4.055 1.00 80.19 102 ARG A CA 1
ATOM 842 C C . ARG A 1 102 ? -7.092 -11.565 3.676 1.00 80.19 102 ARG A C 1
ATOM 844 O O . ARG A 1 102 ? -7.761 -12.020 2.756 1.00 80.19 102 ARG A O 1
ATOM 851 N N . CYS A 1 103 ? -6.177 -12.280 4.332 1.00 77.50 103 CYS A N 1
ATOM 852 C CA . CYS A 1 103 ? -6.032 -13.719 4.110 1.00 77.50 103 CYS A CA 1
ATOM 853 C C . CYS A 1 103 ? -7.305 -14.451 4.547 1.00 77.50 103 CYS A C 1
ATOM 855 O O . CYS A 1 103 ? -7.880 -15.178 3.751 1.00 77.50 103 CYS A O 1
ATOM 857 N N . ILE A 1 104 ? -7.816 -14.155 5.746 1.00 75.44 104 ILE A N 1
ATOM 858 C CA . ILE A 1 104 ? -9.050 -14.774 6.257 1.00 75.44 104 ILE A CA 1
ATOM 859 C C . ILE A 1 104 ? -10.247 -14.478 5.342 1.00 75.44 104 ILE A C 1
ATOM 861 O O . ILE A 1 104 ? -10.973 -15.392 4.976 1.00 75.44 104 ILE A O 1
ATOM 865 N N . GLU A 1 105 ? -10.437 -13.226 4.923 1.00 76.56 105 GLU A N 1
ATOM 866 C CA . GLU A 1 105 ? -11.514 -12.832 3.995 1.00 76.56 105 GLU A CA 1
ATOM 867 C C . GLU A 1 105 ? -11.437 -13.530 2.631 1.00 76.56 105 GLU A C 1
ATOM 869 O O . GLU A 1 105 ? -12.446 -13.661 1.941 1.00 76.56 105 GLU A O 1
ATOM 874 N N . LYS A 1 106 ? -10.232 -13.924 2.209 1.00 73.06 106 LYS A N 1
ATOM 875 C CA . LYS A 1 106 ? -10.015 -14.653 0.959 1.00 73.06 106 LYS A CA 1
ATOM 876 C C . LYS A 1 106 ? -10.307 -16.141 1.131 1.00 73.06 106 LYS A C 1
ATOM 878 O O . LYS A 1 106 ? -10.883 -16.747 0.231 1.00 73.06 106 LYS A O 1
ATOM 883 N N . ASP A 1 107 ? -9.871 -16.708 2.248 1.00 69.56 107 ASP A N 1
ATOM 884 C CA . ASP A 1 107 ? -9.907 -18.147 2.493 1.00 69.56 107 ASP A CA 1
ATOM 885 C C . ASP A 1 107 ? -11.287 -18.601 3.010 1.00 69.56 107 ASP A C 1
ATOM 887 O O . ASP A 1 107 ? -11.683 -19.744 2.788 1.00 69.56 107 ASP A O 1
ATOM 891 N N . TYR A 1 108 ? -12.062 -17.694 3.622 1.00 67.88 108 TYR A N 1
ATOM 892 C CA . TYR A 1 108 ? -13.376 -17.973 4.203 1.00 67.88 108 TYR A CA 1
ATOM 893 C C . TYR A 1 108 ? -14.463 -17.016 3.692 1.00 67.88 108 TYR A C 1
ATOM 895 O O . TYR A 1 108 ? -14.278 -15.802 3.625 1.00 67.88 108 TYR A O 1
ATOM 903 N N . LYS A 1 109 ? -15.660 -17.550 3.408 1.00 67.06 109 LYS A N 1
ATOM 904 C CA . LYS A 1 109 ? -16.856 -16.737 3.137 1.00 67.06 109 LYS A CA 1
ATOM 905 C C . LYS A 1 109 ? -17.436 -16.238 4.463 1.00 67.06 109 LYS A C 1
ATOM 907 O O . LYS A 1 109 ? -18.136 -16.979 5.146 1.00 67.06 109 LYS A O 1
ATOM 912 N N . LEU A 1 110 ? -17.110 -15.004 4.831 1.00 71.12 110 LEU A N 1
ATOM 913 C CA . LEU A 1 110 ? -17.507 -14.417 6.113 1.00 71.12 110 LEU A CA 1
ATOM 914 C C . LEU A 1 110 ? -18.987 -14.015 6.148 1.00 71.12 110 LEU A C 1
ATOM 916 O O . LEU A 1 110 ? -19.509 -13.457 5.181 1.00 71.12 110 LEU A O 1
ATOM 920 N N . ASN A 1 111 ? -19.632 -14.212 7.300 1.00 66.25 111 ASN A N 1
ATOM 921 C CA . ASN A 1 111 ? -21.048 -13.877 7.506 1.00 66.25 111 ASN A CA 1
ATOM 922 C C . ASN A 1 111 ? -21.302 -12.360 7.543 1.00 66.25 111 ASN A C 1
ATOM 924 O O . ASN A 1 111 ? -22.382 -11.900 7.182 1.00 66.25 111 ASN A O 1
ATOM 928 N N . PHE A 1 112 ? -20.308 -11.572 7.966 1.00 64.94 112 PHE A N 1
ATOM 929 C CA . PHE A 1 112 ? -20.448 -10.133 8.228 1.00 64.94 112 PHE A CA 1
ATOM 930 C C . PHE A 1 112 ? -19.739 -9.233 7.201 1.00 64.94 112 PHE A C 1
ATOM 932 O O . PHE A 1 112 ? -19.611 -8.028 7.424 1.00 64.94 112 PHE A O 1
ATOM 939 N N . GLY A 1 113 ? -19.297 -9.792 6.070 1.00 73.69 113 GLY A N 1
ATOM 940 C CA . GLY A 1 113 ? -18.545 -9.062 5.049 1.00 73.69 113 GLY A CA 1
ATOM 941 C C . GLY A 1 113 ? -17.079 -8.873 5.440 1.00 73.69 113 GLY A C 1
ATOM 942 O O . GLY A 1 113 ? -16.405 -9.841 5.775 1.00 73.69 113 GLY A O 1
ATOM 943 N N . SER A 1 114 ? -16.571 -7.642 5.367 1.00 82.06 114 SER A N 1
ATOM 944 C CA . SER A 1 114 ? -15.165 -7.341 5.668 1.00 82.06 114 SER A CA 1
ATOM 945 C C . SER A 1 114 ? -14.903 -7.231 7.172 1.00 82.06 114 SER A C 1
ATOM 947 O O . SER A 1 114 ? -15.657 -6.585 7.898 1.00 82.06 114 SER A O 1
ATOM 949 N N . LEU A 1 115 ? -13.772 -7.771 7.621 1.00 85.69 115 LEU A N 1
ATOM 950 C CA . LEU A 1 115 ? -13.319 -7.727 9.007 1.00 85.69 115 LEU A CA 1
ATOM 951 C C . LEU A 1 115 ? -12.933 -6.305 9.425 1.00 85.69 115 LEU A C 1
ATOM 953 O O . LEU A 1 115 ? -12.027 -5.686 8.846 1.00 85.69 115 LEU A O 1
ATOM 957 N N . THR A 1 116 ? -13.585 -5.814 10.477 1.00 91.88 116 THR A N 1
ATOM 958 C CA . THR A 1 116 ? -13.318 -4.506 11.090 1.00 91.88 116 THR A CA 1
ATOM 959 C C . THR A 1 116 ? -12.497 -4.634 12.366 1.00 91.88 116 THR A C 1
ATOM 961 O O . THR A 1 116 ? -12.446 -5.688 12.994 1.00 91.88 116 THR A O 1
ATOM 964 N N . PHE A 1 117 ? -11.819 -3.563 12.767 1.00 95.00 117 PHE A N 1
ATOM 965 C CA . PHE A 1 117 ? -10.949 -3.530 13.939 1.00 95.00 117 PHE A CA 1
ATOM 966 C C . PHE A 1 117 ? -11.494 -2.574 15.003 1.00 95.00 117 PHE A C 1
ATOM 968 O O . PHE A 1 117 ? -11.932 -1.459 14.695 1.00 95.00 117 PHE A O 1
ATOM 975 N N . ILE A 1 118 ? -11.394 -3.010 16.257 1.00 96.44 118 ILE A N 1
ATOM 976 C CA . ILE A 1 118 ? -11.466 -2.166 17.448 1.00 96.44 118 ILE A CA 1
ATOM 977 C C . ILE A 1 118 ? -10.021 -1.913 17.885 1.00 96.44 118 ILE A C 1
ATOM 979 O O . ILE A 1 118 ? -9.290 -2.864 18.153 1.00 96.44 118 ILE A O 1
ATOM 983 N N . GLY A 1 119 ? -9.580 -0.656 17.889 1.00 96.38 119 GLY A N 1
ATOM 984 C CA . GLY A 1 119 ? -8.230 -0.291 18.324 1.00 96.38 119 GLY A CA 1
ATOM 985 C C . GLY A 1 119 ? -8.210 0.159 19.781 1.00 96.38 119 GLY A C 1
ATOM 986 O O . GLY A 1 119 ? -8.768 1.209 20.091 1.00 96.38 119 GLY A O 1
ATOM 987 N N . GLU A 1 120 ? -7.545 -0.599 20.653 1.00 96.06 120 GLU A N 1
ATOM 988 C CA . GLU A 1 120 ? -7.315 -0.216 22.050 1.00 96.06 120 GLU A CA 1
ATOM 989 C C . GLU A 1 120 ? -6.110 0.722 22.154 1.00 96.06 120 GLU A C 1
ATOM 991 O O . GLU A 1 120 ? -5.010 0.410 21.692 1.00 96.06 120 GLU A O 1
ATOM 996 N N . ILE A 1 121 ? -6.308 1.882 22.769 1.00 95.62 121 ILE A N 1
ATOM 997 C CA . ILE A 1 121 ? -5.262 2.849 23.073 1.00 95.62 121 ILE A CA 1
ATOM 998 C C . ILE A 1 121 ? -4.965 2.768 24.563 1.00 95.62 121 ILE A C 1
ATOM 1000 O O . ILE A 1 121 ? -5.757 3.187 25.394 1.00 95.62 121 ILE A O 1
ATOM 1004 N N . SER A 1 122 ? -3.797 2.242 24.886 1.00 92.88 122 SER A N 1
ATOM 1005 C CA . SER A 1 122 ? -3.395 1.905 26.257 1.00 92.88 122 SER A CA 1
ATOM 1006 C C . SER A 1 122 ? -1.932 2.261 26.530 1.00 92.88 122 SER A C 1
ATOM 1008 O O . SER A 1 122 ? -1.396 1.956 27.586 1.00 92.88 122 SER A O 1
ATOM 1010 N N . THR A 1 123 ? -1.247 2.907 25.576 1.00 91.25 123 THR A N 1
ATOM 1011 C CA . THR A 1 123 ? 0.163 3.299 25.714 1.00 91.25 123 THR A CA 1
ATOM 1012 C C . THR A 1 123 ? 0.393 4.752 25.287 1.00 91.25 123 THR A C 1
ATOM 1014 O O . THR A 1 123 ? -0.297 5.253 24.386 1.00 91.25 123 THR A O 1
ATOM 1017 N N . PRO A 1 124 ? 1.416 5.441 25.834 1.00 88.31 124 PRO A N 1
ATOM 1018 C CA . PRO A 1 124 ? 1.811 6.784 25.395 1.00 88.31 124 PRO A CA 1
ATOM 1019 C C . PRO A 1 124 ? 2.128 6.845 23.902 1.00 88.31 124 PRO A C 1
ATOM 1021 O O . PRO A 1 124 ? 1.829 7.826 23.221 1.00 88.31 124 PRO A O 1
ATOM 1024 N N . ARG A 1 125 ? 2.699 5.764 23.357 1.00 89.06 125 ARG A N 1
ATOM 1025 C CA . ARG A 1 125 ? 2.992 5.647 21.927 1.00 89.06 125 ARG A CA 1
ATOM 1026 C C . ARG A 1 125 ? 1.724 5.547 21.083 1.00 89.06 125 ARG A C 1
ATOM 1028 O O . ARG A 1 125 ? 1.701 6.115 19.986 1.00 89.06 125 ARG A O 1
ATOM 1035 N N . GLY A 1 126 ? 0.699 4.853 21.579 1.00 90.06 126 GLY A N 1
ATOM 1036 C CA . GLY A 1 126 ? -0.638 4.821 20.990 1.00 90.06 126 GLY A CA 1
ATOM 1037 C C . GLY A 1 126 ? -1.239 6.224 20.935 1.00 90.06 126 GLY A C 1
ATOM 1038 O O . GLY A 1 126 ? -1.553 6.709 19.850 1.00 90.06 126 GLY A O 1
ATOM 1039 N N . ILE A 1 127 ? -1.255 6.934 22.067 1.00 90.44 127 ILE A N 1
ATOM 1040 C CA . ILE A 1 127 ? -1.733 8.325 22.149 1.00 90.44 127 ILE A CA 1
ATOM 1041 C C . ILE A 1 127 ? -0.938 9.263 21.229 1.00 90.44 127 ILE A C 1
ATOM 1043 O O . ILE A 1 127 ? -1.522 10.075 20.514 1.00 90.44 127 ILE A O 1
ATOM 1047 N N . GLY A 1 128 ? 0.389 9.140 21.177 1.00 86.38 128 GLY A N 1
ATOM 1048 C CA . GLY A 1 128 ? 1.235 9.943 20.288 1.00 86.38 128 GLY A CA 1
ATOM 1049 C C . GLY A 1 128 ? 1.004 9.670 18.796 1.00 86.38 128 GLY A C 1
ATOM 1050 O O . GLY A 1 128 ? 1.271 10.529 17.958 1.00 86.38 128 GLY A O 1
ATOM 1051 N N . ASN A 1 129 ? 0.484 8.491 18.441 1.00 91.38 129 ASN A N 1
ATOM 1052 C CA . ASN A 1 129 ? 0.183 8.103 17.061 1.00 91.38 129 ASN A CA 1
ATOM 1053 C C . ASN A 1 129 ? -1.319 8.003 16.769 1.00 91.38 129 ASN A C 1
ATOM 1055 O O . ASN A 1 129 ? -1.677 7.491 15.706 1.00 91.38 129 ASN A O 1
ATOM 1059 N N . ILE A 1 130 ? -2.188 8.516 17.646 1.00 93.44 130 ILE A N 1
ATOM 1060 C CA . ILE A 1 130 ? -3.643 8.357 17.532 1.00 93.44 130 ILE A CA 1
ATOM 1061 C C . ILE A 1 130 ? -4.180 8.838 16.183 1.00 93.44 130 ILE A C 1
ATOM 1063 O O . ILE A 1 130 ? -4.962 8.139 15.552 1.00 93.44 130 ILE A O 1
ATOM 1067 N N . LYS A 1 131 ? -3.642 9.944 15.651 1.00 90.25 131 LYS A N 1
ATOM 1068 C CA . LYS A 1 131 ? -3.952 10.442 14.303 1.00 90.25 131 LYS A CA 1
ATOM 1069 C C . LYS A 1 131 ? -3.742 9.378 13.225 1.00 90.25 131 LYS A C 1
ATOM 1071 O O . LYS A 1 131 ? -4.566 9.203 12.337 1.00 90.25 131 LYS A O 1
ATOM 1076 N N . LYS A 1 132 ? -2.607 8.675 13.282 1.00 89.69 132 LYS A N 1
ATOM 1077 C CA . LYS A 1 132 ? -2.282 7.625 12.310 1.00 89.69 132 LYS A CA 1
ATOM 1078 C C . LYS A 1 132 ? -3.166 6.411 12.516 1.00 89.69 132 LYS A C 1
ATOM 1080 O O . LYS A 1 132 ? -3.554 5.826 11.520 1.00 89.69 132 LYS A O 1
ATOM 1085 N N . ILE A 1 133 ? -3.435 6.042 13.769 1.00 91.00 133 ILE A N 1
ATOM 1086 C CA . ILE A 1 133 ? -4.252 4.884 14.146 1.00 91.00 133 ILE A CA 1
ATOM 1087 C C . ILE A 1 133 ? -5.699 5.094 13.686 1.00 91.00 133 ILE A C 1
ATOM 1089 O O . ILE A 1 133 ? -6.203 4.294 12.906 1.00 91.00 133 ILE A O 1
ATOM 1093 N N . ALA A 1 134 ? -6.325 6.212 14.053 1.00 89.12 134 ALA A N 1
ATOM 1094 C CA . ALA A 1 134 ? -7.687 6.561 13.655 1.00 89.12 134 ALA A CA 1
ATOM 1095 C C . ALA A 1 134 ? -7.877 6.629 12.126 1.00 89.12 134 ALA A C 1
ATOM 1097 O O . ALA A 1 134 ? -8.951 6.310 11.630 1.00 89.12 134 ALA A O 1
ATOM 1098 N N . ASN A 1 135 ? -6.831 6.963 11.362 1.00 89.50 135 ASN A N 1
ATOM 1099 C CA . ASN A 1 135 ? -6.869 6.982 9.896 1.00 89.50 135 ASN A CA 1
ATOM 1100 C C . ASN A 1 135 ? -6.837 5.587 9.230 1.00 89.50 135 ASN A C 1
ATOM 1102 O O . ASN A 1 135 ? -6.912 5.497 8.007 1.00 89.50 135 ASN A O 1
ATOM 1106 N N . TYR A 1 136 ? -6.671 4.485 9.971 1.00 85.56 136 TYR A N 1
ATOM 1107 C CA . TYR A 1 136 ? -6.719 3.154 9.353 1.00 85.56 136 TYR A CA 1
ATOM 1108 C C . TYR A 1 136 ? -8.142 2.830 8.887 1.00 85.56 136 TYR A C 1
ATOM 1110 O O . TYR A 1 136 ? -9.100 2.940 9.651 1.00 85.56 136 TYR A O 1
ATOM 1118 N N . ASP A 1 137 ? -8.268 2.348 7.649 1.00 81.56 137 ASP A N 1
ATOM 1119 C CA . ASP A 1 137 ? -9.556 1.980 7.045 1.00 81.56 137 ASP A CA 1
ATOM 1120 C C . ASP A 1 137 ? -10.346 0.993 7.888 1.00 81.56 137 ASP A C 1
ATOM 1122 O O . ASP A 1 137 ? -11.521 1.206 8.175 1.00 81.56 137 ASP A O 1
ATOM 1126 N N . ARG A 1 138 ? -9.670 -0.082 8.303 1.00 87.44 138 ARG A N 1
ATOM 1127 C CA . ARG A 1 138 ? -10.299 -1.182 9.030 1.00 87.44 138 ARG A CA 1
ATOM 1128 C C . ARG A 1 138 ? -10.656 -0.818 10.462 1.00 87.44 138 ARG A C 1
ATOM 1130 O O . ARG A 1 138 ? -11.507 -1.491 11.026 1.00 87.44 138 ARG A O 1
ATOM 1137 N N . ILE A 1 139 ? -10.054 0.219 11.048 1.00 93.19 139 ILE A N 1
ATOM 1138 C CA . ILE A 1 139 ? -10.483 0.687 12.367 1.00 93.19 139 ILE A CA 1
ATOM 1139 C C . ILE A 1 139 ? -11.869 1.296 12.216 1.00 93.19 139 ILE A C 1
ATOM 1141 O O . ILE A 1 139 ? -12.037 2.280 11.507 1.00 93.19 139 ILE A O 1
ATOM 1145 N N . SER A 1 140 ? -12.862 0.713 12.876 1.00 90.00 140 SER A N 1
ATOM 1146 C CA . SER A 1 140 ? -14.217 1.270 12.955 1.00 90.00 140 SER A CA 1
ATOM 1147 C C . SER A 1 140 ? -14.507 1.875 14.324 1.00 90.00 140 SER A C 1
ATOM 1149 O O . SER A 1 140 ? -15.338 2.775 14.439 1.00 90.00 140 SER A O 1
ATOM 1151 N N . LEU A 1 141 ? -13.839 1.349 15.352 1.00 93.12 141 LEU A N 1
ATOM 1152 C CA . LEU A 1 141 ? -14.034 1.678 16.757 1.00 93.12 141 LEU A CA 1
ATOM 1153 C C . LEU A 1 141 ? -12.667 1.880 17.413 1.00 93.12 141 LEU A C 1
ATOM 1155 O O . LEU A 1 141 ? -11.715 1.156 17.115 1.00 93.12 141 LEU A O 1
ATOM 1159 N N . LEU A 1 142 ? -12.582 2.849 18.309 1.00 95.06 142 LEU A N 1
ATOM 1160 C CA . LEU A 1 142 ? -11.441 3.076 19.184 1.00 95.06 142 LEU A CA 1
ATOM 1161 C C . LEU A 1 142 ? -11.898 2.978 20.633 1.00 95.06 142 LEU A C 1
ATOM 1163 O O . LEU A 1 142 ? -13.052 3.248 20.945 1.00 95.06 142 LEU A O 1
ATOM 1167 N N . THR A 1 143 ? -10.989 2.599 21.512 1.00 94.88 143 THR A N 1
ATOM 1168 C CA . THR A 1 143 ? -11.211 2.636 22.956 1.00 94.88 143 THR A CA 1
ATOM 1169 C C . THR A 1 143 ? -9.941 3.116 23.643 1.00 94.88 143 THR A C 1
A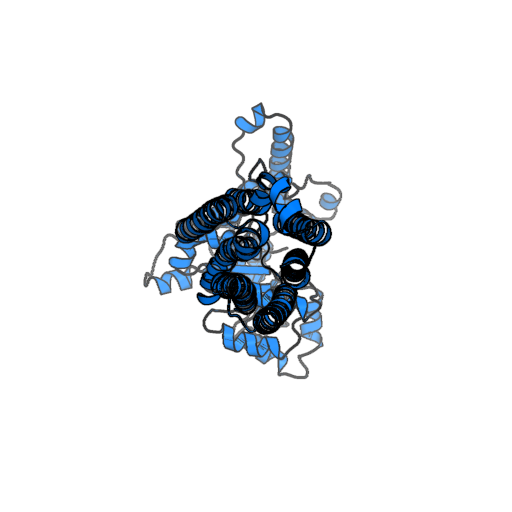TOM 1171 O O . THR A 1 143 ? -8.847 2.923 23.106 1.00 94.88 143 THR A O 1
ATOM 1174 N N . PHE A 1 144 ? -10.074 3.772 24.790 1.00 92.94 144 PHE A N 1
ATOM 1175 C CA . PHE A 1 144 ? -8.947 4.150 25.635 1.00 92.94 144 PHE A CA 1
ATOM 1176 C C . PHE A 1 144 ? -8.998 3.313 26.909 1.00 92.94 144 PHE A C 1
ATOM 1178 O O . PHE A 1 144 ? -9.941 3.437 27.679 1.00 92.94 144 PHE A O 1
ATOM 1185 N N . GLU A 1 145 ? -7.998 2.455 27.110 1.00 91.88 145 GLU A N 1
ATOM 1186 C CA . GLU A 1 145 ? -7.919 1.614 28.303 1.00 91.88 145 GLU A CA 1
ATOM 1187 C C . GLU A 1 145 ? -7.044 2.301 29.349 1.00 91.88 145 GLU A C 1
ATOM 1189 O O . GLU A 1 145 ? -5.812 2.184 29.355 1.00 91.88 145 GLU A O 1
ATOM 1194 N N . THR A 1 146 ? -7.712 3.056 30.216 1.00 87.81 146 THR A N 1
ATOM 1195 C CA . THR A 1 146 ? -7.096 3.869 31.262 1.00 87.81 146 THR A CA 1
ATOM 1196 C C . THR A 1 146 ? -6.225 3.043 32.203 1.00 87.81 146 THR A C 1
ATOM 1198 O O . THR A 1 146 ? -5.123 3.481 32.540 1.00 87.81 146 THR A O 1
ATOM 1201 N N . SER A 1 147 ? -6.697 1.872 32.647 1.00 86.94 147 SER A N 1
ATOM 1202 C CA . SER A 1 147 ? -5.999 1.069 33.661 1.00 86.94 147 SER A CA 1
ATOM 1203 C C . SER A 1 147 ? -4.619 0.632 33.158 1.00 86.94 147 SER A C 1
ATOM 1205 O O . SER A 1 147 ? -3.595 0.982 33.744 1.00 86.94 147 SER A O 1
ATOM 1207 N N . LYS A 1 148 ? -4.579 0.020 31.970 1.00 88.56 148 LYS A N 1
ATOM 1208 C CA . LYS A 1 148 ? -3.335 -0.361 31.287 1.00 88.56 148 LYS A CA 1
ATOM 1209 C C . LYS A 1 148 ? -2.438 0.841 30.992 1.00 88.56 148 LYS A C 1
ATOM 1211 O O . LYS A 1 148 ? -1.216 0.714 31.035 1.00 88.56 148 LYS A O 1
ATOM 1216 N N . PHE A 1 149 ? -3.016 2.004 30.679 1.00 88.88 149 PHE A N 1
ATOM 1217 C CA . PHE A 1 149 ? -2.236 3.216 30.431 1.00 88.88 149 PHE A CA 1
ATOM 1218 C C . PHE A 1 149 ? -1.528 3.711 31.695 1.00 88.88 149 PHE A C 1
ATOM 1220 O O . PHE A 1 149 ? -0.338 4.021 31.621 1.00 88.88 149 PHE A O 1
ATOM 1227 N N . LYS A 1 150 ? -2.232 3.747 32.836 1.00 87.75 150 LYS A N 1
ATOM 1228 C CA . LYS A 1 150 ? -1.681 4.080 34.162 1.00 87.75 150 LYS A CA 1
ATOM 1229 C C . LYS A 1 150 ? -0.536 3.142 34.536 1.00 87.75 150 LYS A C 1
ATOM 1231 O O . LYS A 1 150 ? 0.548 3.617 34.880 1.00 87.75 150 LYS A O 1
ATOM 1236 N N . ASP A 1 151 ? -0.747 1.839 34.358 1.00 86.81 151 ASP A N 1
ATOM 1237 C CA . ASP A 1 151 ? 0.267 0.813 34.611 1.00 86.81 151 ASP A CA 1
ATOM 1238 C C . ASP A 1 151 ? 1.502 1.006 33.723 1.00 86.81 151 ASP A C 1
ATOM 1240 O O . ASP A 1 151 ? 2.632 0.926 34.198 1.00 86.81 151 ASP A O 1
ATOM 1244 N N . TYR A 1 152 ? 1.306 1.330 32.440 1.00 86.81 152 TYR A N 1
ATOM 1245 C CA . TYR A 1 152 ? 2.406 1.531 31.496 1.00 86.81 152 TYR A CA 1
ATOM 1246 C C . TYR A 1 152 ? 3.312 2.710 31.880 1.00 86.81 152 TYR A C 1
ATOM 1248 O O . TYR A 1 152 ? 4.526 2.648 31.682 1.00 86.81 152 TYR A O 1
ATOM 1256 N N . ILE A 1 153 ? 2.733 3.807 32.376 1.00 86.62 153 ILE A N 1
ATOM 1257 C CA . ILE A 1 153 ? 3.496 4.995 32.793 1.00 86.62 153 ILE A CA 1
ATOM 1258 C C . ILE A 1 153 ? 3.913 4.961 34.268 1.00 86.62 153 ILE A C 1
ATOM 1260 O O . ILE A 1 153 ? 4.599 5.881 34.709 1.00 86.62 153 ILE A O 1
ATOM 1264 N N . CYS A 1 154 ? 3.522 3.923 35.012 1.00 87.56 154 CYS A N 1
ATOM 1265 C CA . CYS A 1 154 ? 3.766 3.764 36.445 1.00 87.56 154 CYS A CA 1
ATOM 1266 C C . CYS A 1 154 ? 3.202 4.918 37.302 1.00 87.56 154 CYS A C 1
ATOM 1268 O O . CYS A 1 154 ? 3.883 5.411 38.202 1.00 87.56 154 CYS A O 1
ATOM 1270 N N . VAL A 1 155 ? 1.969 5.367 37.030 1.00 85.88 155 VAL A N 1
ATOM 1271 C CA . VAL A 1 155 ? 1.307 6.460 37.775 1.00 85.88 155 VAL A CA 1
ATOM 1272 C C . VAL A 1 155 ? -0.074 6.024 38.269 1.00 85.88 155 VAL A C 1
ATOM 1274 O O . VAL A 1 155 ? -0.808 5.358 37.549 1.00 85.88 155 VAL A O 1
ATOM 1277 N N . SER A 1 156 ? -0.459 6.438 39.480 1.00 80.19 156 SER A N 1
ATOM 1278 C CA . SER A 1 156 ? -1.755 6.096 40.091 1.00 80.19 156 SER A CA 1
ATOM 1279 C C . SER A 1 156 ? -2.935 6.941 39.591 1.00 80.19 156 SER A C 1
ATOM 1281 O O . SER A 1 156 ? -4.063 6.453 39.531 1.00 80.19 156 SER A O 1
ATOM 1283 N N . VAL A 1 157 ? -2.696 8.202 39.219 1.00 81.00 157 VAL A N 1
ATOM 1284 C CA . VAL A 1 157 ? -3.728 9.159 38.789 1.00 81.00 157 VAL A CA 1
ATOM 1285 C C . VAL A 1 157 ? -3.315 9.841 37.490 1.00 81.00 157 VAL A C 1
ATOM 1287 O O . VAL A 1 157 ? -2.199 10.339 37.364 1.00 81.00 157 VAL A O 1
ATOM 1290 N N . ILE A 1 158 ? -4.237 9.899 36.530 1.00 82.62 158 ILE A N 1
ATOM 1291 C CA . ILE A 1 158 ? -4.086 10.672 35.295 1.00 82.62 158 ILE A CA 1
ATOM 1292 C C . ILE A 1 158 ? -5.359 11.472 35.044 1.00 82.62 158 ILE A C 1
ATOM 1294 O O . ILE A 1 158 ? -6.431 11.088 35.507 1.00 82.62 158 ILE A O 1
ATOM 1298 N N . ASP A 1 159 ? -5.247 12.546 34.268 1.00 82.38 159 ASP A N 1
ATOM 1299 C CA . ASP A 1 159 ? -6.411 13.219 33.698 1.00 82.38 159 ASP A CA 1
ATOM 1300 C C . ASP A 1 159 ? -6.973 12.372 32.543 1.00 82.38 159 ASP A C 1
ATOM 1302 O O . ASP A 1 159 ? -6.537 12.470 31.393 1.00 82.38 159 ASP A O 1
ATOM 1306 N N . GLU A 1 160 ? -7.898 11.471 32.872 1.00 83.00 160 GLU A N 1
ATOM 1307 C CA . GLU A 1 160 ? -8.542 10.562 31.914 1.00 83.00 160 GLU A CA 1
ATOM 1308 C C . GLU A 1 160 ? -9.307 11.335 30.837 1.00 83.00 160 GLU A C 1
ATOM 1310 O O . GLU A 1 160 ? -9.226 11.000 29.651 1.00 83.00 160 GLU A O 1
ATOM 1315 N N . SER A 1 161 ? -9.957 12.430 31.240 1.00 82.25 161 SER A N 1
ATOM 1316 C CA . SER A 1 161 ? -10.707 13.319 30.358 1.00 82.25 161 SER A CA 1
ATOM 1317 C C . SER A 1 161 ? -9.814 13.884 29.259 1.00 82.25 161 SER A C 1
ATOM 1319 O O . SER A 1 161 ? -10.207 13.895 28.092 1.00 82.25 161 SER A O 1
ATOM 1321 N N . TYR A 1 162 ? -8.589 14.310 29.587 1.00 85.38 162 TYR A N 1
ATOM 1322 C CA . TYR A 1 162 ? -7.637 14.811 28.592 1.00 85.38 162 TYR A CA 1
ATOM 1323 C C . TYR A 1 162 ? -7.326 13.772 27.502 1.00 85.38 162 TYR A C 1
ATOM 1325 O O . TYR A 1 162 ? -7.410 14.067 26.304 1.00 85.38 162 TYR A O 1
ATOM 1333 N N . TYR A 1 163 ? -6.972 12.545 27.895 1.00 87.62 163 TYR A N 1
ATOM 1334 C CA . TYR A 1 163 ? -6.587 11.503 26.939 1.00 87.62 163 TYR A CA 1
ATOM 1335 C C . TYR A 1 163 ? -7.773 11.007 26.119 1.00 87.62 163 TYR A C 1
ATOM 1337 O O . TYR A 1 163 ? -7.641 10.823 24.905 1.00 87.62 163 TYR A O 1
ATOM 1345 N N . LEU A 1 164 ? -8.933 10.845 26.751 1.00 87.88 164 LEU A N 1
ATOM 1346 C CA . LEU A 1 164 ? -10.138 10.415 26.065 1.00 87.88 164 LEU A CA 1
ATOM 1347 C C . LEU A 1 164 ? -10.636 11.477 25.081 1.00 87.88 164 LEU A C 1
ATOM 1349 O O . LEU A 1 164 ? -10.927 11.138 23.936 1.00 87.88 164 LEU A O 1
ATOM 1353 N N . ASN A 1 165 ? -10.627 12.762 25.457 1.00 85.12 165 ASN A N 1
ATOM 1354 C CA . ASN A 1 165 ? -10.955 13.865 24.546 1.00 85.12 165 ASN A CA 1
ATOM 1355 C C . ASN A 1 165 ? -10.033 13.887 23.327 1.00 85.12 165 ASN A C 1
ATOM 1357 O O . ASN A 1 165 ? -10.489 14.082 22.201 1.00 85.12 165 ASN A O 1
ATOM 1361 N N . LYS A 1 166 ? -8.742 13.610 23.523 1.00 87.62 166 LYS A N 1
ATOM 1362 C CA . LYS A 1 166 ? -7.790 13.489 22.417 1.00 87.62 166 LYS A CA 1
ATOM 1363 C C . LYS A 1 166 ? -8.116 12.305 21.504 1.00 87.62 166 LYS A C 1
ATOM 1365 O O . LYS A 1 166 ? -8.016 12.430 20.286 1.00 87.62 166 LYS A O 1
ATOM 1370 N N . VAL A 1 167 ? -8.500 11.152 22.055 1.00 90.75 167 VAL A N 1
ATOM 1371 C CA . VAL A 1 167 ? -8.940 9.999 21.248 1.00 90.75 167 VAL A CA 1
ATOM 1372 C C . VAL A 1 167 ? -10.208 10.338 20.468 1.00 90.75 167 VAL A C 1
ATOM 1374 O O . VAL A 1 167 ? -10.251 10.087 19.264 1.00 90.75 167 VAL A O 1
ATOM 1377 N N . LEU A 1 168 ? -11.188 10.961 21.123 1.00 87.50 168 LEU A N 1
ATOM 1378 C CA . LEU A 1 168 ? -12.442 11.418 20.529 1.00 87.50 168 LEU A CA 1
ATOM 1379 C C . LEU A 1 168 ? -12.206 12.384 19.368 1.00 87.50 168 LEU A C 1
ATOM 1381 O O . LEU A 1 168 ? -12.707 12.145 18.274 1.00 87.50 168 LEU A O 1
ATOM 1385 N N . GLU A 1 169 ? -11.387 13.418 19.556 1.00 83.31 169 GLU A N 1
ATOM 1386 C CA . GLU A 1 169 ? -11.077 14.416 18.525 1.00 83.31 169 GLU A CA 1
ATOM 1387 C C . GLU A 1 169 ? -10.598 13.761 17.220 1.00 83.31 169 GLU A C 1
ATOM 1389 O O . GLU A 1 169 ? -11.145 14.005 16.140 1.00 83.31 169 GLU A O 1
ATOM 1394 N N . TYR A 1 170 ? -9.606 12.871 17.312 1.00 84.81 170 TYR A N 1
ATOM 1395 C CA . TYR A 1 170 ? -9.084 12.178 16.137 1.00 84.81 170 TYR A CA 1
ATOM 1396 C C . TYR A 1 170 ? -10.044 11.116 15.604 1.00 84.81 170 TYR A C 1
ATOM 1398 O O . TYR A 1 170 ? -10.124 10.940 14.388 1.00 84.81 170 TYR A O 1
ATOM 1406 N N . ALA A 1 171 ? -10.772 10.416 16.474 1.00 86.75 171 ALA A N 1
ATOM 1407 C CA . ALA A 1 171 ? -11.792 9.470 16.051 1.00 86.75 171 ALA A CA 1
ATOM 1408 C C . ALA A 1 171 ? -12.836 10.178 15.183 1.00 86.75 171 ALA A C 1
ATOM 1410 O O . ALA A 1 171 ? -13.038 9.779 14.038 1.00 86.75 171 ALA A O 1
ATOM 1411 N N . PHE A 1 172 ? -13.405 11.285 15.654 1.00 80.25 172 PHE A N 1
ATOM 1412 C CA . PHE A 1 172 ? -14.408 12.047 14.918 1.00 80.25 172 PHE A CA 1
ATOM 1413 C C . PHE A 1 172 ? -13.864 12.667 13.635 1.00 80.25 172 PHE A C 1
ATOM 1415 O O . PHE A 1 172 ? -14.516 12.567 12.594 1.00 80.25 172 PHE A O 1
ATOM 1422 N N . TYR A 1 173 ? -12.642 13.212 13.661 1.00 77.38 173 TYR A N 1
ATOM 1423 C CA . TYR A 1 173 ? -11.979 13.714 12.453 1.00 77.38 173 TYR A CA 1
ATOM 1424 C C . TYR A 1 173 ? -11.906 12.644 11.349 1.00 77.38 173 TYR A C 1
ATOM 1426 O O . TYR A 1 173 ? -12.130 12.935 10.173 1.00 77.38 173 TYR A O 1
ATOM 1434 N N . TYR A 1 174 ? -11.640 11.389 11.728 1.00 79.25 174 TYR A N 1
ATOM 1435 C CA . TYR A 1 174 ? -11.589 10.243 10.816 1.00 79.25 174 TYR A CA 1
ATOM 1436 C C . TYR A 1 174 ? -12.894 9.429 10.758 1.00 79.25 174 TYR A C 1
ATOM 1438 O O . TYR A 1 174 ? -12.896 8.325 10.205 1.00 79.25 174 TYR A O 1
ATOM 1446 N N . LYS A 1 175 ? -14.006 9.968 11.281 1.00 80.56 175 LYS A N 1
ATOM 1447 C CA . LYS A 1 175 ? -15.343 9.343 11.289 1.00 80.56 175 LYS A CA 1
ATOM 1448 C C . LYS A 1 175 ? -15.356 7.943 11.916 1.00 80.56 175 LYS A C 1
ATOM 1450 O O . LYS A 1 175 ? -15.971 7.010 11.399 1.00 80.56 175 LYS A O 1
ATOM 1455 N N . LYS A 1 176 ? -14.620 7.781 13.010 1.00 85.62 176 LYS A N 1
ATOM 1456 C CA . LYS A 1 176 ? -14.561 6.573 13.832 1.00 85.62 176 LYS A CA 1
ATOM 1457 C C . LYS A 1 176 ? -15.386 6.783 15.091 1.00 85.62 176 LYS A C 1
ATOM 1459 O O . LYS A 1 176 ? -15.535 7.905 15.566 1.00 85.62 176 LYS A O 1
ATOM 1464 N N . PHE A 1 177 ? -15.892 5.687 15.634 1.00 87.25 177 PHE A N 1
ATOM 1465 C CA . PHE A 1 177 ? -16.619 5.702 16.893 1.00 87.25 177 PHE A CA 1
ATOM 1466 C C . PHE A 1 177 ? -15.691 5.389 18.062 1.00 87.25 177 PHE A C 1
ATOM 1468 O O . PHE A 1 177 ? -14.680 4.708 17.882 1.00 87.25 177 PHE A O 1
ATOM 1475 N N . VAL A 1 178 ? -16.051 5.853 19.254 1.00 90.50 178 VAL A N 1
ATOM 1476 C CA . VAL A 1 178 ? -15.296 5.592 20.482 1.00 90.50 178 VAL A CA 1
ATOM 1477 C C . VAL A 1 178 ? -16.171 4.842 21.479 1.00 90.50 178 VAL A C 1
ATOM 1479 O O . VAL A 1 178 ? -17.362 5.136 21.610 1.00 90.50 178 VAL A O 1
ATOM 1482 N N . LEU A 1 179 ? -15.571 3.857 22.142 1.00 92.31 179 LEU A N 1
ATOM 1483 C CA . LEU A 1 179 ? -16.144 3.098 23.247 1.00 92.31 179 LEU A CA 1
ATOM 1484 C C . LEU A 1 179 ? -15.417 3.453 24.545 1.00 92.31 179 LEU A C 1
ATOM 1486 O O . LEU A 1 179 ? -14.212 3.708 24.523 1.00 92.31 179 LEU A O 1
ATOM 1490 N N . LEU A 1 180 ? -16.147 3.424 25.656 1.00 91.69 180 LEU A N 1
ATOM 1491 C CA . LEU A 1 180 ? -15.572 3.428 27.003 1.00 91.69 180 LEU A CA 1
ATOM 1492 C C . LEU A 1 180 ? -15.172 2.023 27.436 1.00 91.69 180 LEU A C 1
ATOM 1494 O O . LEU A 1 180 ? -15.688 1.032 26.913 1.00 91.69 180 LEU A O 1
ATOM 1498 N N . THR A 1 181 ? -14.295 1.943 28.430 1.00 88.00 181 THR A N 1
ATOM 1499 C CA . THR A 1 181 ? -14.056 0.718 29.192 1.00 88.00 181 THR A CA 1
ATOM 1500 C C . THR A 1 181 ? -14.640 0.892 30.593 1.00 88.00 181 THR A C 1
ATOM 1502 O O . THR A 1 181 ? -14.343 1.860 31.287 1.00 88.00 181 THR A O 1
ATOM 1505 N N . GLY A 1 182 ? -15.545 -0.010 30.978 1.00 82.62 182 GLY A N 1
ATOM 1506 C CA . GLY A 1 182 ? -16.326 0.083 32.212 1.00 82.62 182 GLY A CA 1
ATOM 1507 C C . GLY A 1 182 ? -17.534 1.028 32.139 1.00 82.62 182 GLY A C 1
ATOM 1508 O O . GLY A 1 182 ? -17.926 1.505 31.071 1.00 82.62 182 GLY A O 1
ATOM 1509 N N . ILE A 1 183 ? -18.140 1.265 33.308 1.00 82.31 183 ILE A N 1
ATOM 1510 C CA . ILE A 1 183 ? -19.386 2.038 33.480 1.00 82.31 183 ILE A CA 1
ATOM 1511 C C . ILE A 1 183 ? -19.202 3.384 34.197 1.00 82.31 183 ILE A C 1
ATOM 1513 O O . ILE A 1 183 ? -20.175 4.101 34.435 1.00 82.31 183 ILE A O 1
ATOM 1517 N N . SER A 1 184 ? -17.973 3.749 34.561 1.00 77.81 184 SER A N 1
ATOM 1518 C CA . SER A 1 184 ? -17.703 5.034 35.207 1.00 77.81 184 SER A CA 1
ATOM 1519 C C . SER A 1 184 ? -18.044 6.188 34.262 1.00 77.81 184 SER A C 1
ATOM 1521 O O . SER A 1 184 ? -17.557 6.237 33.133 1.00 77.81 184 SER A O 1
ATOM 1523 N N . ASP A 1 185 ? -18.875 7.120 34.736 1.00 75.69 185 ASP A N 1
ATOM 1524 C CA . ASP A 1 185 ? -19.198 8.380 34.055 1.00 75.69 185 ASP A CA 1
ATOM 1525 C C . ASP A 1 185 ? -19.858 8.250 32.668 1.00 75.69 185 ASP A C 1
ATOM 1527 O O . ASP A 1 185 ? -19.756 9.160 31.841 1.00 75.69 185 ASP A O 1
ATOM 1531 N N . LEU A 1 186 ? -20.596 7.159 32.410 1.00 83.50 186 LEU A N 1
ATOM 1532 C CA . LEU A 1 186 ? -21.274 6.926 31.123 1.00 83.50 186 LEU A CA 1
ATOM 1533 C C . LEU A 1 186 ? -22.082 8.140 30.635 1.00 83.50 186 LEU A C 1
ATOM 1535 O O . LEU A 1 186 ? -21.983 8.501 29.465 1.00 83.50 186 LEU A O 1
ATOM 1539 N N . ASN A 1 187 ? -22.844 8.791 31.521 1.00 81.19 187 ASN A N 1
ATOM 1540 C CA . ASN A 1 187 ? -23.666 9.952 31.165 1.00 81.19 187 ASN A CA 1
ATOM 1541 C C . ASN A 1 187 ? -22.820 11.164 30.747 1.00 81.19 187 ASN A C 1
ATOM 1543 O O . ASN A 1 187 ? -23.108 11.779 29.725 1.00 81.19 187 ASN A O 1
ATOM 1547 N N . ASN A 1 188 ? -21.744 11.465 31.482 1.00 79.56 188 ASN A N 1
ATOM 1548 C CA . ASN A 1 188 ? -20.868 12.604 31.179 1.00 79.56 188 ASN A CA 1
ATOM 1549 C C . ASN A 1 188 ? -20.205 12.449 29.804 1.00 79.56 188 ASN A C 1
ATOM 1551 O O . ASN A 1 188 ? -20.051 13.408 29.052 1.00 79.56 188 ASN A O 1
ATOM 1555 N N . TYR A 1 189 ? -19.819 11.221 29.465 1.00 80.31 189 TYR A N 1
ATOM 1556 C CA . TYR A 1 189 ? -19.133 10.926 28.216 1.00 80.31 189 TYR A CA 1
ATOM 1557 C C . TYR A 1 189 ? -20.071 10.634 27.037 1.00 80.31 189 TYR A C 1
ATOM 1559 O O . TYR A 1 189 ? -19.662 10.793 25.881 1.00 80.31 189 TYR A O 1
ATOM 1567 N N . LYS A 1 190 ? -21.329 10.256 27.298 1.00 82.12 190 LYS A N 1
ATOM 1568 C CA . LYS A 1 190 ? -22.386 10.150 26.281 1.00 82.12 190 LYS A CA 1
ATOM 1569 C C . LYS A 1 190 ? -22.542 11.482 25.538 1.00 82.12 190 LYS A C 1
ATOM 1571 O O . LYS A 1 190 ? -22.504 11.499 24.309 1.00 82.12 190 LYS A O 1
ATOM 1576 N N . ASP A 1 191 ? -22.561 12.598 26.266 1.00 75.81 191 ASP A N 1
ATOM 1577 C CA . ASP A 1 191 ? -22.655 13.951 25.693 1.00 75.81 191 ASP A CA 1
ATOM 1578 C C . ASP A 1 191 ? -21.427 14.363 24.860 1.00 75.81 191 ASP A C 1
ATOM 1580 O O . ASP A 1 191 ? -21.504 15.250 24.003 1.00 75.81 191 ASP A O 1
ATOM 1584 N N . LEU A 1 192 ? -20.289 13.692 25.063 1.00 75.75 192 LEU A N 1
ATOM 1585 C CA . LEU A 1 192 ? -19.060 13.883 24.288 1.00 75.75 192 LEU A CA 1
ATOM 1586 C C . LEU A 1 192 ? -19.029 13.045 22.996 1.00 75.75 192 LEU A C 1
ATOM 1588 O O . LEU A 1 192 ? -18.064 13.123 22.231 1.00 75.75 192 LEU A O 1
ATOM 1592 N N . GLY A 1 193 ? -20.093 12.285 22.717 1.00 76.19 193 GLY A N 1
ATOM 1593 C CA . GLY A 1 193 ? -20.271 11.500 21.497 1.00 76.19 193 GLY A CA 1
ATOM 1594 C C . GLY A 1 193 ? -19.736 10.069 21.578 1.00 76.19 193 GLY A C 1
ATOM 1595 O O . GLY A 1 193 ? -19.530 9.429 20.542 1.00 76.19 193 GLY A O 1
ATOM 1596 N N . ILE A 1 194 ? -19.506 9.555 22.790 1.00 85.19 194 ILE A N 1
ATOM 1597 C CA . ILE A 1 194 ? -19.260 8.126 23.003 1.00 85.19 194 ILE A CA 1
ATOM 1598 C C . ILE A 1 194 ? -20.538 7.346 22.727 1.00 85.19 194 ILE A C 1
ATOM 1600 O O . ILE A 1 194 ? -21.641 7.776 23.053 1.00 85.19 194 ILE A O 1
ATOM 1604 N N . ILE A 1 195 ? -20.383 6.179 22.105 1.00 86.06 195 ILE A N 1
ATOM 1605 C CA . ILE A 1 195 ? -21.528 5.435 21.575 1.00 86.06 195 ILE A CA 1
ATOM 1606 C C . ILE A 1 195 ? -21.897 4.195 22.384 1.00 86.06 195 ILE A C 1
ATOM 1608 O O . ILE A 1 195 ? -22.964 3.619 22.156 1.00 86.06 195 ILE A O 1
ATOM 1612 N N . GLY A 1 196 ? -21.008 3.757 23.269 1.00 91.06 196 GLY A N 1
ATOM 1613 C CA . GLY A 1 196 ? -21.113 2.484 23.956 1.00 91.06 196 GLY A CA 1
ATOM 1614 C C . GLY A 1 196 ? -19.953 2.239 24.912 1.00 91.06 196 GLY A C 1
ATOM 1615 O O . GLY A 1 196 ? -19.027 3.048 25.003 1.00 91.06 196 GLY A O 1
ATOM 1616 N N . ALA A 1 197 ? -19.991 1.094 25.583 1.00 93.88 197 ALA A N 1
ATOM 1617 C CA . ALA A 1 197 ? -18.977 0.680 26.539 1.00 93.88 197 ALA A CA 1
ATOM 1618 C C . ALA A 1 197 ? -18.657 -0.817 26.440 1.00 93.88 197 ALA A C 1
ATOM 1620 O O . ALA A 1 197 ? -19.472 -1.630 25.987 1.00 93.88 197 ALA A O 1
ATOM 1621 N N . ILE A 1 198 ? -17.440 -1.147 26.859 1.00 94.38 198 ILE A N 1
ATOM 1622 C CA . ILE A 1 198 ? -16.915 -2.500 27.000 1.00 94.38 198 ILE A CA 1
ATOM 1623 C C . ILE A 1 198 ? -16.949 -2.869 28.479 1.00 94.38 198 ILE A C 1
ATOM 1625 O O . ILE A 1 198 ? -16.444 -2.109 29.301 1.00 94.38 198 ILE A O 1
ATOM 1629 N N . THR A 1 199 ? -17.502 -4.030 28.816 1.00 93.19 199 THR A N 1
ATOM 1630 C CA . THR A 1 199 ? -17.498 -4.556 30.189 1.00 93.19 199 THR A CA 1
ATOM 1631 C C . THR A 1 199 ? -17.207 -6.052 30.196 1.00 93.19 199 THR A C 1
ATOM 1633 O O . THR A 1 199 ? -17.522 -6.757 29.238 1.00 93.19 199 THR A O 1
ATOM 1636 N N . SER A 1 200 ? -16.584 -6.528 31.272 1.00 91.56 200 SER A N 1
ATOM 1637 C CA . SER A 1 200 ? -16.453 -7.957 31.580 1.00 91.56 200 SER A CA 1
ATOM 1638 C C . SER A 1 200 ? -17.412 -8.410 32.686 1.00 91.56 200 SER A C 1
ATOM 1640 O O . SER A 1 200 ? -17.491 -9.607 32.958 1.00 91.56 200 SER A O 1
ATOM 1642 N N . GLU A 1 201 ? -18.123 -7.474 33.319 1.00 92.00 201 GLU A N 1
ATOM 1643 C CA . GLU A 1 201 ? -19.085 -7.747 34.381 1.00 92.00 201 GLU A CA 1
ATOM 1644 C C . GLU A 1 201 ? -20.487 -7.863 33.783 1.00 92.00 201 GLU A C 1
ATOM 1646 O O . GLU A 1 201 ? -20.887 -7.103 32.899 1.00 92.00 201 GLU A O 1
ATOM 1651 N N . ILE A 1 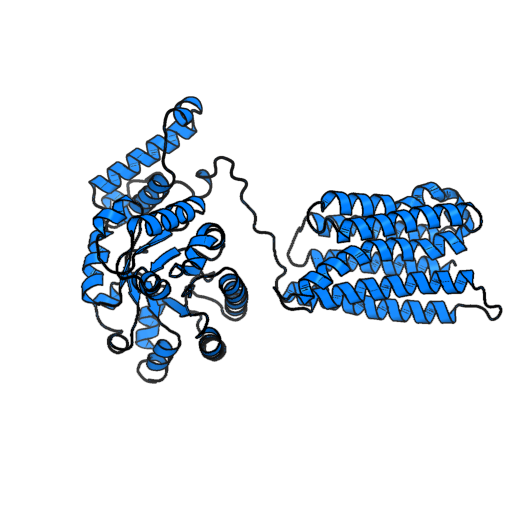202 ? -21.230 -8.873 34.223 1.00 90.38 202 ILE A N 1
ATOM 1652 C CA . ILE A 1 202 ? -22.511 -9.233 33.609 1.00 90.38 202 ILE A CA 1
ATOM 1653 C C . ILE A 1 202 ? -23.607 -8.213 33.982 1.00 90.38 202 ILE A C 1
ATOM 1655 O O . ILE A 1 202 ? -24.393 -7.805 33.125 1.00 90.38 202 ILE A O 1
ATOM 1659 N N . GLU A 1 203 ? -23.582 -7.727 35.224 1.00 90.62 203 GLU A N 1
ATOM 1660 C CA . GLU A 1 203 ? -24.538 -6.757 35.781 1.00 90.62 203 GLU A CA 1
ATOM 1661 C C . GLU A 1 203 ? -24.522 -5.412 35.020 1.00 90.62 203 GLU A C 1
ATOM 1663 O O . GLU A 1 203 ? -25.567 -4.789 34.797 1.00 90.62 203 GLU A O 1
ATOM 1668 N N . ASP A 1 204 ? -23.347 -5.010 34.521 1.00 92.69 204 ASP A N 1
ATOM 1669 C CA . ASP A 1 204 ? -23.122 -3.761 33.786 1.00 92.69 204 ASP A CA 1
ATOM 1670 C C . ASP A 1 204 ? -23.860 -3.701 32.440 1.00 92.69 204 ASP A C 1
ATOM 1672 O O . ASP A 1 204 ? -24.132 -2.612 31.925 1.00 92.69 204 ASP A O 1
ATOM 1676 N N . ILE A 1 205 ? -24.181 -4.849 31.831 1.00 91.06 205 ILE A N 1
ATOM 1677 C CA . ILE A 1 205 ? -24.757 -4.899 30.477 1.00 91.06 205 ILE A CA 1
ATOM 1678 C C . ILE A 1 205 ? -26.088 -4.147 30.431 1.00 91.06 205 ILE A C 1
ATOM 1680 O O . ILE A 1 205 ? -26.333 -3.369 29.502 1.00 91.06 205 ILE A O 1
ATOM 1684 N N . SER A 1 206 ? -26.931 -4.355 31.445 1.00 90.50 206 SER A N 1
ATOM 1685 C CA . SER A 1 206 ? -28.240 -3.709 31.564 1.00 90.50 206 SER A CA 1
ATOM 1686 C C . SER A 1 206 ? -28.103 -2.190 31.714 1.00 90.50 206 SER A C 1
ATOM 1688 O O . SER A 1 206 ? -28.775 -1.428 31.015 1.00 90.50 206 SER A O 1
ATOM 1690 N N . VAL A 1 207 ? -27.155 -1.745 32.544 1.00 91.81 207 VAL A N 1
ATOM 1691 C CA . VAL A 1 207 ? -26.848 -0.331 32.792 1.00 91.81 207 VAL A CA 1
ATOM 1692 C C . VAL A 1 207 ? -26.375 0.352 31.508 1.00 91.81 207 VAL A C 1
ATOM 1694 O O . VAL A 1 207 ? -26.905 1.400 31.130 1.00 91.81 207 VAL A O 1
ATOM 1697 N N . ILE A 1 208 ? -25.435 -0.267 30.786 1.00 91.75 208 ILE A N 1
ATOM 1698 C CA . ILE A 1 208 ? -24.909 0.248 29.512 1.00 91.75 208 ILE A CA 1
ATOM 1699 C C . ILE A 1 208 ? -26.032 0.332 28.477 1.00 91.75 208 ILE A C 1
ATOM 1701 O O . ILE A 1 208 ? -26.214 1.366 27.829 1.00 91.75 208 ILE A O 1
ATOM 1705 N N . ASN A 1 209 ? -26.804 -0.744 28.317 1.00 89.56 209 ASN A N 1
ATOM 1706 C CA . ASN A 1 209 ? -27.888 -0.793 27.344 1.00 89.56 209 ASN A CA 1
ATOM 1707 C C . ASN A 1 209 ? -28.924 0.305 27.605 1.00 89.56 209 ASN A C 1
ATOM 1709 O O . ASN A 1 209 ? -29.272 1.014 26.661 1.00 89.56 209 ASN A O 1
ATOM 1713 N N . ASN A 1 210 ? -29.351 0.486 28.857 1.00 88.19 210 ASN A N 1
ATOM 1714 C CA . ASN A 1 210 ? -30.320 1.512 29.244 1.00 88.19 210 ASN A CA 1
ATOM 1715 C C . ASN A 1 210 ? -29.781 2.932 29.040 1.00 88.19 210 ASN A C 1
ATOM 1717 O O . ASN A 1 210 ? -30.503 3.793 28.549 1.00 88.19 210 ASN A O 1
ATOM 1721 N N . THR A 1 211 ? -28.501 3.170 29.334 1.00 89.06 211 THR A N 1
ATOM 1722 C CA . THR A 1 211 ? -27.881 4.500 29.194 1.00 89.06 211 THR A CA 1
ATOM 1723 C C . THR A 1 211 ? -27.822 4.975 27.736 1.00 89.06 211 THR A C 1
ATOM 1725 O O . THR A 1 211 ? -28.031 6.155 27.437 1.00 89.06 211 THR A O 1
ATOM 1728 N N . PHE A 1 212 ? -27.544 4.057 26.805 1.00 86.12 212 PHE A N 1
ATOM 1729 C CA . PHE A 1 212 ? -27.366 4.371 25.383 1.00 86.12 212 PHE A CA 1
ATOM 1730 C C . PHE A 1 212 ? -28.626 4.180 24.524 1.00 86.12 212 PHE A C 1
ATOM 1732 O O . PHE A 1 212 ? -28.552 4.360 23.301 1.00 86.12 212 PHE A O 1
ATOM 1739 N N . ILE A 1 213 ? -29.761 3.818 25.131 1.00 83.88 213 ILE A N 1
ATOM 1740 C CA . ILE A 1 213 ? -31.076 3.956 24.496 1.00 83.88 213 ILE A CA 1
ATOM 1741 C C . ILE A 1 213 ? -31.425 5.450 24.496 1.00 83.88 213 ILE A C 1
ATOM 1743 O O . ILE A 1 213 ? -31.379 6.076 25.558 1.00 83.88 213 ILE A O 1
ATOM 1747 N N . PRO A 1 214 ? -31.711 6.050 23.327 1.00 80.56 214 PRO A N 1
ATOM 1748 C CA . PRO A 1 214 ? -32.077 7.454 23.283 1.00 80.56 214 PRO A CA 1
ATOM 1749 C C . PRO A 1 214 ? -33.458 7.669 23.904 1.00 80.56 214 PRO A C 1
ATOM 1751 O O . PRO A 1 214 ? -34.302 6.779 23.842 1.00 80.56 214 PRO A O 1
ATOM 1754 N N . ASN A 1 215 ? -33.700 8.849 24.471 1.00 81.56 215 ASN A N 1
ATOM 1755 C CA . ASN A 1 215 ? -35.045 9.281 24.871 1.00 81.56 215 ASN A CA 1
ATOM 1756 C C . ASN A 1 215 ? -35.678 10.210 23.815 1.00 81.56 215 ASN A C 1
ATOM 1758 O O . ASN A 1 215 ? -34.995 10.694 22.914 1.00 81.56 215 ASN A O 1
ATOM 1762 N N . GLU A 1 216 ? -36.982 10.479 23.924 1.00 79.00 216 GLU A N 1
ATOM 1763 C CA . GLU A 1 216 ? -37.718 11.299 22.942 1.00 79.00 216 GLU A CA 1
ATOM 1764 C C . GLU A 1 216 ? -37.121 12.702 22.762 1.00 79.00 216 GLU A C 1
ATOM 1766 O O . GLU A 1 216 ? -37.034 13.213 21.645 1.00 79.00 216 GLU A O 1
ATOM 1771 N N . LYS A 1 217 ? -36.655 13.319 23.854 1.00 83.00 217 LYS A N 1
ATOM 1772 C CA . LYS A 1 217 ? -36.019 14.638 23.812 1.00 83.00 217 LYS A CA 1
ATOM 1773 C C . LYS A 1 217 ? -34.717 14.597 23.010 1.00 83.00 217 LYS A C 1
ATOM 1775 O O . LYS A 1 217 ? -34.517 15.439 22.145 1.00 83.00 217 LYS A O 1
ATOM 1780 N N . GLU A 1 218 ? -33.869 13.601 23.257 1.00 82.69 218 GLU A N 1
ATOM 1781 C CA . GLU A 1 218 ? -32.611 13.395 22.531 1.00 82.69 218 GLU A CA 1
ATOM 1782 C C . GLU A 1 218 ? -32.841 13.180 21.029 1.00 82.69 218 GLU A C 1
ATOM 1784 O O . GLU A 1 218 ? -32.085 13.708 20.214 1.00 82.69 218 GLU A O 1
ATOM 1789 N N . VAL A 1 219 ? -33.891 12.442 20.653 1.00 81.38 219 VAL A N 1
ATOM 1790 C CA . VAL A 1 219 ? -34.267 12.231 19.244 1.00 81.38 219 VAL A CA 1
ATOM 1791 C C . VAL A 1 219 ? -34.718 13.537 1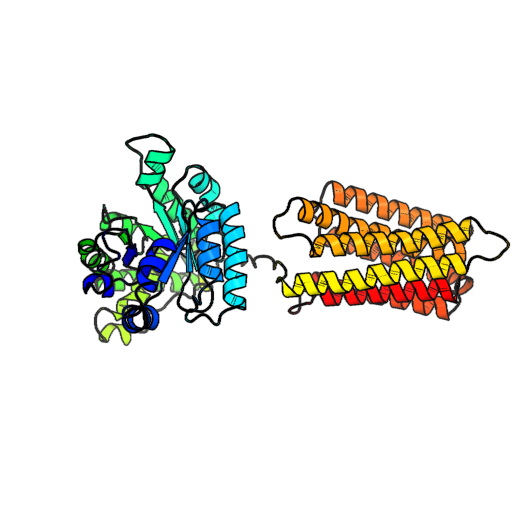8.590 1.00 81.38 219 VAL A C 1
ATOM 1793 O O . VAL A 1 219 ? -34.236 13.869 17.508 1.00 81.38 219 VAL A O 1
ATOM 1796 N N . ASN A 1 220 ? -35.576 14.312 19.256 1.00 78.69 220 ASN A N 1
ATOM 1797 C CA . ASN A 1 220 ? -36.041 15.605 18.745 1.00 78.69 220 ASN A CA 1
ATOM 1798 C C . ASN A 1 220 ? -34.895 16.623 18.618 1.00 78.69 220 ASN A C 1
ATOM 1800 O O . ASN A 1 220 ? -34.802 17.344 17.623 1.00 78.69 220 ASN A O 1
ATOM 1804 N N . ASP A 1 221 ? -33.994 16.671 19.602 1.00 83.81 221 ASP A N 1
ATOM 1805 C CA . ASP A 1 221 ? -32.810 17.534 19.572 1.00 83.81 221 ASP A CA 1
ATOM 1806 C C . ASP A 1 221 ? -31.870 17.144 18.416 1.00 83.81 221 ASP A C 1
ATOM 1808 O O . ASP A 1 221 ? -31.342 18.017 17.718 1.00 83.81 221 ASP A O 1
ATOM 1812 N N . ALA A 1 222 ? -31.697 15.840 18.177 1.00 82.94 222 ALA A N 1
ATOM 1813 C CA . ALA A 1 222 ? -30.896 15.313 17.080 1.00 82.94 222 ALA A CA 1
ATOM 1814 C C . ALA A 1 222 ? -31.477 15.664 15.700 1.00 82.94 222 ALA A C 1
ATOM 1816 O O . ALA A 1 222 ? -30.734 16.133 14.831 1.00 82.94 222 ALA A O 1
ATOM 1817 N N . ASP A 1 223 ? -32.789 15.492 15.508 1.00 80.44 223 ASP A N 1
ATOM 1818 C CA . ASP A 1 223 ? -33.470 15.811 14.247 1.00 80.44 223 ASP A CA 1
ATOM 1819 C C . ASP A 1 223 ? -33.407 17.312 13.940 1.00 80.44 223 ASP A C 1
ATOM 1821 O O . ASP A 1 223 ? -32.984 17.717 12.855 1.00 80.44 223 ASP A O 1
ATOM 1825 N N . ASN A 1 224 ? -33.701 18.159 14.932 1.00 82.38 224 ASN A N 1
ATOM 1826 C CA . ASN A 1 224 ? -33.587 19.611 14.796 1.00 82.38 224 ASN A CA 1
ATOM 1827 C C . ASN A 1 224 ? -32.168 20.038 14.398 1.00 82.38 224 ASN A C 1
ATOM 1829 O O . ASN A 1 224 ? -31.982 20.870 13.506 1.00 82.38 224 ASN A O 1
ATOM 1833 N N . TYR A 1 225 ? -31.146 19.466 15.037 1.00 83.19 225 TYR A N 1
ATOM 1834 C CA . TYR A 1 225 ? -29.754 19.798 14.742 1.00 83.19 225 TYR A CA 1
ATOM 1835 C C . TYR A 1 225 ? -29.347 19.397 13.318 1.00 83.19 225 TYR A C 1
ATOM 1837 O O . TYR A 1 225 ? -28.695 20.177 12.618 1.00 83.19 225 TYR A O 1
ATOM 1845 N N . ILE A 1 226 ? -29.747 18.203 12.874 1.00 78.88 226 ILE A N 1
ATOM 1846 C CA . ILE A 1 226 ? -29.433 17.688 11.538 1.00 78.88 226 ILE A CA 1
ATOM 1847 C C . ILE A 1 226 ? -30.198 18.448 10.452 1.00 78.88 226 ILE A C 1
ATOM 1849 O O . ILE A 1 226 ? -29.597 18.842 9.450 1.00 78.88 226 ILE A O 1
ATOM 1853 N N . ASN A 1 227 ? -31.481 18.741 10.656 1.00 78.88 227 ASN A N 1
ATOM 1854 C CA . ASN A 1 227 ? -32.267 19.527 9.709 1.00 78.88 227 ASN A CA 1
ATOM 1855 C C . ASN A 1 227 ? -31.719 20.955 9.569 1.00 78.88 227 ASN A C 1
ATOM 1857 O O . ASN A 1 227 ? -31.575 21.442 8.446 1.00 78.88 227 ASN A O 1
ATOM 1861 N N . ASN A 1 228 ? -31.306 21.594 10.671 1.00 81.38 228 ASN A N 1
ATOM 1862 C CA . ASN A 1 228 ? -30.634 22.898 10.630 1.00 81.38 228 ASN A CA 1
ATOM 1863 C C . ASN A 1 228 ? -29.322 22.843 9.831 1.00 81.38 228 ASN A C 1
ATOM 1865 O O . ASN A 1 228 ? -29.047 23.729 9.017 1.00 81.38 228 ASN A O 1
ATOM 1869 N N . TYR A 1 229 ? -28.526 21.784 10.008 1.00 78.25 229 TYR A N 1
ATOM 1870 C CA . TYR A 1 229 ? -27.318 21.558 9.214 1.00 78.25 229 TYR A CA 1
ATOM 1871 C C . TYR A 1 229 ? -27.632 21.406 7.716 1.00 78.25 229 TYR A C 1
ATOM 1873 O O . TYR A 1 229 ? -27.052 22.120 6.896 1.00 78.25 229 TYR A O 1
ATOM 1881 N N . LEU A 1 230 ? -28.584 20.543 7.347 1.00 75.19 230 LEU A N 1
ATOM 1882 C CA . LEU A 1 230 ? -28.977 20.306 5.951 1.00 75.19 230 LEU A CA 1
ATOM 1883 C C . LEU A 1 230 ? -29.575 21.555 5.285 1.00 75.19 230 LEU A C 1
ATOM 1885 O O . LEU A 1 230 ? -29.333 21.802 4.102 1.00 75.19 230 LEU A O 1
ATOM 1889 N N . GLN A 1 231 ? -30.322 22.377 6.029 1.00 75.75 231 GLN A N 1
ATOM 1890 C CA . GLN A 1 231 ? -30.812 23.667 5.540 1.00 75.75 231 GLN A CA 1
ATOM 1891 C C . GLN A 1 231 ? -29.661 24.654 5.312 1.00 75.75 231 GLN A C 1
ATOM 1893 O O . GLN A 1 231 ? -29.599 25.274 4.249 1.00 75.75 231 GLN A O 1
ATOM 1898 N N . SER A 1 232 ? -28.704 24.746 6.244 1.00 72.56 232 SER A N 1
ATOM 1899 C CA . SER A 1 232 ? -27.532 25.619 6.091 1.00 72.56 232 SER A CA 1
ATOM 1900 C C . SER A 1 232 ? -26.640 25.227 4.905 1.00 72.56 232 SER A C 1
ATOM 1902 O O . SER A 1 232 ? -26.060 26.102 4.267 1.00 72.56 232 SER A O 1
ATOM 1904 N N . GLN A 1 233 ? -26.587 23.939 4.526 1.00 67.44 233 GLN A N 1
ATOM 1905 C CA . GLN A 1 233 ? -25.864 23.482 3.329 1.00 67.44 233 GLN A CA 1
ATOM 1906 C C . GLN A 1 233 ? -26.379 24.109 2.028 1.00 67.44 233 GLN A C 1
ATOM 1908 O O . GLN A 1 233 ? -25.605 24.296 1.088 1.00 67.44 233 GLN A O 1
ATOM 1913 N N . LYS A 1 234 ? -27.662 24.481 1.974 1.00 67.81 234 LYS A N 1
ATOM 1914 C CA . LYS A 1 234 ? -28.263 25.139 0.808 1.00 67.81 234 LYS A CA 1
ATOM 1915 C C . LYS A 1 234 ? -27.887 26.621 0.704 1.00 67.81 234 LYS A C 1
ATOM 1917 O O . LYS A 1 234 ? -28.078 27.205 -0.358 1.00 67.81 234 LYS A O 1
ATOM 1922 N N . ASN A 1 235 ? -27.344 27.227 1.767 1.00 62.12 235 ASN A N 1
ATOM 1923 C CA . ASN A 1 235 ? -27.067 28.660 1.837 1.00 62.12 235 ASN A CA 1
ATOM 1924 C C . ASN A 1 235 ? -25.695 28.936 2.490 1.00 62.12 235 ASN A C 1
ATOM 1926 O O . ASN A 1 235 ? -25.551 28.978 3.711 1.00 62.12 235 ASN A O 1
ATOM 1930 N N . ILE A 1 236 ? -24.664 29.143 1.659 1.00 52.16 236 ILE A N 1
ATOM 1931 C CA . ILE A 1 236 ? -23.248 29.254 2.077 1.00 52.16 236 ILE A CA 1
ATOM 1932 C C . ILE A 1 236 ? -23.027 30.326 3.164 1.00 52.16 236 ILE A C 1
ATOM 1934 O O . ILE A 1 236 ? -22.197 30.134 4.050 1.00 52.16 236 ILE A O 1
ATOM 1938 N N . SER A 1 237 ? -23.779 31.430 3.136 1.00 43.00 237 SER A N 1
ATOM 1939 C CA . SER A 1 237 ? -23.708 32.505 4.137 1.00 43.00 237 SER A CA 1
ATOM 1940 C C . SER A 1 237 ? -24.180 32.072 5.533 1.00 43.00 237 SER A C 1
ATOM 1942 O O . SER A 1 237 ? -23.558 32.453 6.522 1.00 43.00 237 SER A O 1
ATOM 1944 N N . GLN A 1 238 ? -25.218 31.233 5.631 1.00 50.62 238 GLN A N 1
ATOM 1945 C CA . GLN A 1 238 ? -25.677 30.668 6.908 1.00 50.62 238 GLN A CA 1
ATOM 1946 C C . GLN A 1 238 ? -24.676 29.653 7.458 1.00 50.62 238 GLN A C 1
ATOM 1948 O O . GLN A 1 238 ? -24.367 29.696 8.645 1.00 50.62 238 GLN A O 1
ATOM 1953 N N . LEU A 1 239 ? -24.097 28.821 6.590 1.00 52.53 239 LEU A N 1
ATOM 1954 C CA . LEU A 1 239 ? -23.095 27.811 6.947 1.00 52.53 239 LEU A CA 1
ATOM 1955 C C . LEU A 1 239 ? -21.852 28.418 7.624 1.00 52.53 239 LEU A C 1
ATOM 1957 O O . LEU A 1 239 ? -21.299 27.829 8.547 1.00 52.53 239 LEU A O 1
ATOM 1961 N N . ILE A 1 240 ? -21.437 29.615 7.191 1.00 48.94 240 ILE A N 1
ATOM 1962 C CA . ILE A 1 240 ? -20.303 30.358 7.770 1.00 48.94 240 ILE A CA 1
ATOM 1963 C C . ILE A 1 240 ? -20.648 30.925 9.160 1.00 48.94 240 ILE A C 1
ATOM 1965 O O . ILE A 1 240 ? -19.774 31.000 10.020 1.00 48.94 240 ILE A O 1
ATOM 1969 N N . SER A 1 241 ? -21.910 31.302 9.397 1.00 44.44 241 SER A N 1
ATOM 1970 C CA . SER A 1 241 ? -22.374 31.827 10.693 1.00 44.44 241 SER A CA 1
ATOM 1971 C C . SER A 1 241 ? -22.640 30.746 11.749 1.00 44.44 241 SER A C 1
ATOM 1973 O O . SER A 1 241 ? -22.525 31.010 12.944 1.00 44.44 241 SER A O 1
ATOM 1975 N N . SER A 1 242 ? -22.976 29.525 11.329 1.00 56.03 242 SER A N 1
ATOM 1976 C CA . SER A 1 242 ? -23.320 28.411 12.212 1.00 56.03 242 SER A CA 1
ATOM 1977 C C . SER A 1 242 ? -22.106 27.509 12.457 1.00 56.03 242 SER A C 1
ATOM 1979 O O . SER A 1 242 ? -21.738 26.693 11.612 1.00 56.03 242 SER A O 1
ATOM 1981 N N . SER A 1 243 ? -21.479 27.622 13.626 1.00 59.38 243 SER A N 1
ATOM 1982 C CA . SER A 1 243 ? -20.373 26.761 14.065 1.00 59.38 243 SER A CA 1
ATOM 1983 C C . SER A 1 243 ? -20.857 25.345 14.434 1.00 59.38 243 SER A C 1
ATOM 1985 O O . SER A 1 243 ? -20.905 24.957 15.601 1.00 59.38 243 SER A O 1
ATOM 1987 N N . PHE A 1 244 ? -21.238 24.539 13.439 1.00 68.75 244 PHE A N 1
ATOM 1988 C CA . PHE A 1 244 ? -21.607 23.137 13.666 1.00 68.75 244 PHE A CA 1
ATOM 1989 C C . PHE A 1 244 ? -20.388 22.294 14.075 1.00 68.75 244 PHE A C 1
ATOM 1991 O O . PHE A 1 244 ? -19.317 22.381 13.474 1.00 68.75 244 PHE A O 1
ATOM 1998 N N . SER A 1 245 ? -20.560 21.432 15.083 1.00 70.88 245 SER A N 1
ATOM 1999 C CA . SER A 1 245 ? -19.526 20.498 15.540 1.00 70.88 245 SER A CA 1
ATOM 2000 C C . SER A 1 245 ? -19.698 19.146 14.850 1.00 70.88 245 SER A C 1
ATOM 2002 O O . SER A 1 245 ? -20.755 18.524 14.952 1.00 70.88 245 SER A O 1
ATOM 2004 N N . ILE A 1 246 ? -18.643 18.660 14.185 1.00 67.38 246 ILE A N 1
ATOM 2005 C CA . ILE A 1 246 ? -18.627 17.342 13.519 1.00 67.38 246 ILE A CA 1
ATOM 2006 C C . ILE A 1 246 ? -18.938 16.217 14.517 1.00 67.38 246 ILE A C 1
ATOM 2008 O O . ILE A 1 246 ? -19.650 15.272 14.181 1.00 67.38 246 ILE A O 1
ATOM 2012 N N . ASN A 1 247 ? -18.456 16.344 15.755 1.00 67.12 247 ASN A N 1
ATOM 2013 C CA . ASN A 1 247 ? -18.670 15.363 16.819 1.00 67.12 247 ASN A CA 1
ATOM 2014 C C . ASN A 1 247 ? -20.164 15.249 17.148 1.00 67.12 247 ASN A C 1
ATOM 2016 O O . ASN A 1 247 ? -20.705 14.146 17.201 1.00 67.12 247 ASN A O 1
ATOM 2020 N N . LYS A 1 248 ? -20.847 16.398 17.280 1.00 76.31 248 LYS A N 1
ATOM 2021 C CA . LYS A 1 248 ? -22.295 16.447 17.525 1.00 76.31 248 LYS A CA 1
ATOM 2022 C C . LYS A 1 248 ? -23.094 15.916 16.337 1.00 76.31 248 LYS A C 1
ATOM 2024 O O . LYS A 1 248 ? -24.050 15.186 16.555 1.00 76.31 248 LYS A O 1
ATOM 2029 N N . LEU A 1 249 ? -22.678 16.206 15.098 1.00 76.31 249 LEU A N 1
ATOM 2030 C CA . LEU A 1 249 ? -23.321 15.650 13.898 1.00 76.31 249 LEU A CA 1
ATOM 2031 C C . LEU A 1 249 ? -23.249 14.116 13.868 1.00 76.31 249 LEU A C 1
ATOM 2033 O O . LEU A 1 249 ? -24.262 13.467 13.633 1.00 76.31 249 LEU A O 1
ATOM 2037 N N . LEU A 1 250 ? -22.074 13.527 14.127 1.00 72.19 250 LEU A N 1
ATOM 2038 C CA . LEU A 1 250 ? -21.902 12.067 14.161 1.00 72.19 250 LEU A CA 1
ATOM 2039 C C . LEU A 1 250 ? -22.713 11.419 15.290 1.00 72.19 250 LEU A C 1
ATOM 2041 O O . LEU A 1 250 ? -23.337 10.380 15.077 1.00 72.19 250 LEU A O 1
ATOM 2045 N N . TYR A 1 251 ? -22.712 12.039 16.470 1.00 77.94 251 TYR A N 1
ATOM 2046 C CA . TYR A 1 251 ? -23.464 11.571 17.630 1.00 77.94 251 TYR A CA 1
ATOM 2047 C C . TYR A 1 251 ? -24.979 11.615 17.393 1.00 77.94 251 TYR A C 1
ATOM 2049 O O . TYR A 1 251 ? -25.649 10.595 17.527 1.00 77.94 251 TYR A O 1
ATOM 2057 N N . TYR A 1 252 ? -25.521 12.753 16.959 1.00 81.38 252 TYR A N 1
ATOM 2058 C CA . TYR A 1 252 ? -26.952 12.902 16.692 1.00 81.38 252 TYR A CA 1
ATOM 2059 C C . TYR A 1 252 ? -27.434 12.053 15.520 1.00 81.38 252 TYR A C 1
ATOM 2061 O O . TYR A 1 252 ? -28.526 11.495 15.587 1.00 81.38 252 TYR A O 1
ATOM 2069 N N . ASN A 1 253 ? -26.603 11.840 14.496 1.00 77.44 253 ASN A N 1
ATOM 2070 C CA . ASN A 1 253 ? -26.951 10.908 13.426 1.00 77.44 253 ASN A CA 1
ATOM 2071 C C . ASN A 1 253 ? -27.099 9.474 13.964 1.00 77.44 253 ASN A C 1
ATOM 2073 O O . ASN A 1 253 ? -27.996 8.751 13.546 1.00 77.44 253 ASN A O 1
ATOM 2077 N N . LEU A 1 254 ? -26.275 9.076 14.940 1.00 75.94 254 LEU A N 1
ATOM 2078 C CA . LEU A 1 254 ? -26.420 7.785 15.615 1.00 75.94 254 LEU A CA 1
ATOM 2079 C C . LEU A 1 254 ? -27.661 7.721 16.523 1.00 75.94 254 LEU A C 1
ATOM 2081 O O . LEU A 1 254 ? -28.270 6.659 16.629 1.00 75.94 254 LEU A O 1
ATOM 2085 N N . ILE A 1 255 ? -28.041 8.823 17.180 1.00 79.62 255 ILE A N 1
ATOM 2086 C CA . ILE A 1 255 ? -29.290 8.893 17.958 1.00 79.62 255 ILE A CA 1
ATOM 2087 C C . ILE A 1 255 ? -30.491 8.626 17.051 1.00 79.62 255 ILE A C 1
ATOM 2089 O O . ILE A 1 255 ? -31.316 7.778 17.385 1.00 79.62 255 ILE A O 1
ATOM 2093 N N . LEU A 1 256 ? -30.556 9.285 15.890 1.00 76.31 256 LEU A N 1
ATOM 2094 C CA . LEU A 1 256 ? -31.618 9.049 14.909 1.00 76.31 256 LEU A CA 1
ATOM 2095 C C . LEU A 1 256 ? -31.583 7.614 14.371 1.00 76.31 256 LEU A C 1
ATOM 2097 O O . LEU A 1 256 ? -32.623 6.976 14.272 1.00 76.31 256 LEU A O 1
ATOM 2101 N N . GLU A 1 257 ? -30.398 7.045 14.122 1.00 73.69 257 GLU A N 1
ATOM 2102 C CA . GLU A 1 257 ? -30.279 5.619 13.783 1.00 73.69 257 GLU A CA 1
ATOM 2103 C C . GLU A 1 257 ? -30.799 4.689 14.887 1.00 73.69 257 GLU A C 1
ATOM 2105 O O . GLU A 1 257 ? -31.104 3.543 14.586 1.00 73.69 257 GLU A O 1
ATOM 2110 N N . ARG A 1 258 ? -30.876 5.128 16.150 1.00 74.81 258 ARG A N 1
ATOM 2111 C CA . ARG A 1 258 ? -31.370 4.342 17.296 1.00 74.81 258 ARG A CA 1
ATOM 2112 C C . ARG A 1 258 ? -32.819 4.658 17.674 1.00 74.81 258 ARG A C 1
ATOM 2114 O O . ARG A 1 258 ? -33.376 3.938 18.499 1.00 74.81 258 ARG A O 1
ATOM 2121 N N . SER A 1 259 ? -33.443 5.683 17.092 1.00 73.62 259 SER A N 1
ATOM 2122 C CA . SER A 1 259 ? -34.795 6.118 17.477 1.00 73.62 259 SER A CA 1
ATOM 2123 C C . SER A 1 259 ? -35.867 5.057 17.212 1.00 73.62 259 SER A C 1
ATOM 2125 O O . SER A 1 259 ? -36.868 5.023 17.918 1.00 73.62 259 SER A O 1
ATOM 2127 N N . PHE A 1 260 ? -35.623 4.113 16.290 1.00 67.62 260 PHE A N 1
ATOM 2128 C CA . PHE A 1 260 ? -36.531 2.993 15.989 1.00 67.62 260 PHE A CA 1
ATOM 2129 C C . PHE A 1 260 ? -36.882 2.107 17.198 1.00 67.62 260 PHE A C 1
ATOM 2131 O O . PHE A 1 260 ? -37.772 1.265 17.103 1.00 67.62 260 PHE A O 1
ATOM 2138 N N . ILE A 1 261 ? -36.146 2.234 18.305 1.00 66.25 261 ILE A N 1
ATOM 2139 C CA . ILE A 1 261 ? -36.369 1.494 19.550 1.00 66.25 261 ILE A CA 1
ATOM 2140 C C . ILE A 1 261 ? -37.564 2.073 20.333 1.00 66.25 261 ILE A C 1
ATOM 2142 O O . ILE A 1 261 ? -38.203 1.341 21.084 1.00 66.25 261 ILE A O 1
ATOM 2146 N N . LEU A 1 262 ? -37.894 3.358 20.150 1.00 60.78 262 LEU A N 1
ATOM 2147 C CA . LEU A 1 262 ? -38.875 4.111 20.946 1.00 60.78 262 LEU A CA 1
ATOM 2148 C C . LEU A 1 262 ? -40.346 3.931 20.497 1.00 60.78 262 LEU A C 1
ATOM 2150 O O . LEU A 1 262 ? -41.124 4.867 20.579 1.00 60.78 262 LEU A O 1
ATOM 2154 N N . ASN A 1 263 ? -40.763 2.722 20.102 1.00 53.56 263 ASN A N 1
ATOM 2155 C CA . ASN A 1 263 ? -42.062 2.382 19.473 1.00 53.56 263 ASN A CA 1
ATOM 2156 C C . ASN A 1 263 ? -42.139 2.653 17.955 1.00 53.56 263 ASN A C 1
ATOM 2158 O O . ASN A 1 263 ? -41.366 3.418 17.381 1.00 53.56 263 ASN A O 1
ATOM 2162 N N . ASN A 1 264 ? -43.090 1.979 17.291 1.00 50.97 264 ASN A N 1
ATOM 2163 C CA . ASN A 1 264 ? -43.280 2.010 15.833 1.00 50.97 264 ASN A CA 1
ATOM 2164 C C . ASN A 1 264 ? -43.596 3.408 15.263 1.00 50.97 264 ASN A C 1
ATOM 2166 O O . ASN A 1 264 ? -43.319 3.627 14.086 1.00 50.97 264 ASN A O 1
ATOM 2170 N N . ASP A 1 265 ? -44.090 4.350 16.072 1.00 47.25 265 ASP A N 1
ATOM 2171 C CA . ASP A 1 265 ? -44.476 5.702 15.629 1.00 47.25 265 ASP A CA 1
ATOM 2172 C C . ASP A 1 265 ? -43.290 6.509 15.067 1.00 47.25 265 ASP A C 1
ATOM 2174 O O . ASP A 1 265 ? -43.422 7.233 14.081 1.00 47.25 265 ASP A O 1
ATOM 2178 N N . TYR A 1 266 ? -42.087 6.324 15.620 1.00 51.91 266 TYR A N 1
ATOM 2179 C CA . TYR A 1 266 ? -40.867 6.973 15.120 1.00 51.91 266 TYR A CA 1
ATOM 2180 C C . TYR A 1 266 ? -40.330 6.345 13.831 1.00 51.91 266 TYR A C 1
ATOM 2182 O O . TYR A 1 266 ? -39.536 6.955 13.122 1.00 51.91 266 TYR A O 1
ATOM 2190 N N . LYS A 1 267 ? -40.757 5.121 13.511 1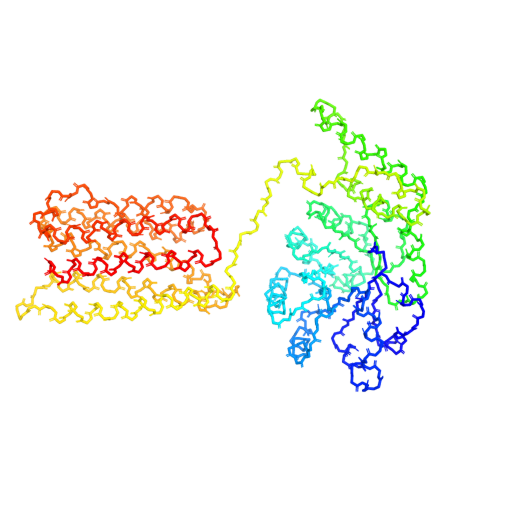.00 45.19 267 LYS A N 1
ATOM 2191 C CA . LYS A 1 267 ? -40.347 4.397 12.303 1.00 45.19 267 LYS A CA 1
ATOM 2192 C C . LYS A 1 267 ? -41.074 4.912 11.057 1.00 45.19 267 LYS A C 1
ATOM 2194 O O . LYS A 1 267 ? -40.546 4.775 9.957 1.00 45.19 267 LYS A O 1
ATOM 2199 N N . GLU A 1 268 ? -42.261 5.498 11.234 1.00 46.16 268 GLU A N 1
ATOM 2200 C CA . GLU A 1 268 ? -43.015 6.178 10.171 1.00 46.16 268 GLU A CA 1
ATOM 2201 C C . GLU A 1 268 ? -42.491 7.597 9.895 1.00 46.16 268 GLU A C 1
ATOM 2203 O O . GLU A 1 268 ? -42.662 8.126 8.794 1.00 46.16 268 GLU A O 1
ATOM 2208 N N . GLN A 1 269 ? -41.790 8.203 10.859 1.00 54.22 269 GLN A N 1
ATOM 2209 C CA . GLN A 1 269 ? -41.103 9.476 10.672 1.00 54.22 269 GLN A CA 1
ATOM 2210 C C . GLN A 1 269 ? -39.799 9.242 9.894 1.00 54.22 269 GLN A C 1
ATOM 2212 O O . GLN A 1 269 ? -38.795 8.774 10.427 1.00 54.22 269 GLN A O 1
ATOM 2217 N N . ASN A 1 270 ? -39.809 9.553 8.595 1.00 52.72 270 ASN A N 1
ATOM 2218 C CA . ASN A 1 270 ? -38.616 9.522 7.745 1.00 52.72 270 ASN A CA 1
ATOM 2219 C C . ASN A 1 270 ? -37.626 10.622 8.171 1.00 52.72 270 ASN A C 1
ATOM 2221 O O . ASN A 1 270 ? -37.594 11.701 7.579 1.00 52.72 270 ASN A O 1
ATOM 2225 N N . PHE A 1 271 ? -36.825 10.357 9.202 1.00 61.88 271 PHE A N 1
ATOM 2226 C CA . PHE A 1 271 ? -35.769 11.259 9.651 1.00 61.88 271 PHE A CA 1
ATOM 2227 C C . PHE A 1 271 ? -34.696 11.451 8.575 1.00 61.88 271 PHE A C 1
ATOM 2229 O O . PHE A 1 271 ? -34.273 10.501 7.906 1.00 61.88 271 PHE A O 1
ATOM 2236 N N . SER A 1 272 ? -34.218 12.688 8.433 1.00 60.12 272 SER A N 1
ATOM 2237 C CA . SER A 1 272 ? -33.176 13.039 7.468 1.00 60.12 272 SER A CA 1
ATOM 2238 C C . SER A 1 272 ? -31.815 12.509 7.929 1.00 60.12 272 SER A C 1
ATOM 2240 O O . SER A 1 272 ? -31.045 13.225 8.561 1.00 60.12 272 SER A O 1
ATOM 2242 N N . LEU A 1 273 ? -31.481 11.256 7.619 1.00 55.91 273 LEU A N 1
ATOM 2243 C CA . LEU A 1 273 ? -30.142 10.727 7.892 1.00 55.91 273 LEU A CA 1
ATOM 2244 C C . LEU A 1 273 ? -29.113 11.374 6.959 1.00 55.91 273 LEU A C 1
ATOM 2246 O O . LEU A 1 273 ? -29.282 11.399 5.738 1.00 55.91 273 LEU A O 1
ATOM 2250 N N . ILE A 1 274 ? -28.011 11.863 7.528 1.00 61.38 274 ILE A N 1
ATOM 2251 C CA . ILE A 1 274 ? -26.914 12.410 6.729 1.00 61.38 274 ILE A CA 1
ATOM 2252 C C . ILE A 1 274 ? -26.144 11.235 6.131 1.00 61.38 274 ILE A C 1
ATOM 2254 O O . ILE A 1 274 ? -25.610 10.390 6.857 1.00 61.38 274 ILE A O 1
ATOM 2258 N N . ASN A 1 275 ? -26.013 11.189 4.803 1.00 57.50 275 ASN A N 1
ATOM 2259 C CA . ASN A 1 275 ? -25.096 10.232 4.203 1.00 57.50 275 ASN A CA 1
ATOM 2260 C C . ASN A 1 275 ? -23.682 10.572 4.686 1.00 57.50 275 ASN A C 1
ATOM 2262 O O . ASN A 1 275 ? -23.229 11.707 4.581 1.00 57.50 275 ASN A O 1
ATOM 2266 N N . SER A 1 276 ? -22.939 9.585 5.182 1.00 52.59 276 SER A N 1
ATOM 2267 C CA . SER A 1 276 ? -21.546 9.768 5.620 1.00 52.59 276 SER A CA 1
ATOM 2268 C C . SER A 1 276 ? -20.649 10.481 4.585 1.00 52.59 276 SER A C 1
ATOM 2270 O O . SER A 1 276 ? -19.637 11.091 4.957 1.00 52.59 276 SER A O 1
ATOM 2272 N N . ASN A 1 277 ? -21.023 10.438 3.300 1.00 46.91 277 ASN A N 1
ATOM 2273 C CA . ASN A 1 277 ? -20.389 11.174 2.207 1.00 46.91 277 ASN A CA 1
ATOM 2274 C C . ASN A 1 277 ? -20.728 12.681 2.173 1.00 46.91 277 ASN A C 1
ATOM 2276 O O . ASN A 1 277 ? -19.878 13.456 1.752 1.00 46.91 277 ASN A O 1
ATOM 2280 N N . ASP A 1 278 ? -21.885 13.122 2.662 1.00 52.97 278 ASP A N 1
ATOM 2281 C CA . ASP A 1 278 ? -22.335 14.526 2.616 1.00 52.97 278 ASP A CA 1
ATOM 2282 C C . ASP A 1 278 ? -21.655 15.403 3.679 1.00 52.97 278 ASP A C 1
ATOM 2284 O O . ASP A 1 278 ? -21.531 16.615 3.518 1.00 52.97 278 ASP A O 1
ATOM 2288 N N . LEU A 1 279 ? -21.086 14.785 4.723 1.00 54.88 279 LEU A N 1
ATOM 2289 C CA . LEU A 1 279 ? -20.178 15.441 5.679 1.00 54.88 279 LEU A CA 1
ATOM 2290 C C . LEU A 1 279 ? -18.827 15.847 5.041 1.00 54.88 279 LEU A C 1
ATOM 2292 O O . LEU A 1 279 ? -17.950 16.377 5.722 1.00 54.88 279 LEU A O 1
ATOM 2296 N N . LEU A 1 280 ? -18.602 15.553 3.752 1.00 45.28 280 LEU A N 1
ATOM 2297 C CA . LEU A 1 280 ? -17.388 15.894 3.005 1.00 45.28 280 LEU A CA 1
ATOM 2298 C C . LEU A 1 280 ? -17.495 17.292 2.371 1.00 45.28 280 LEU A C 1
ATOM 2300 O O . LEU A 1 280 ? -17.472 17.438 1.148 1.00 45.28 280 LEU A O 1
ATOM 2304 N N . LEU A 1 281 ? -17.490 18.351 3.183 1.00 45.06 281 LEU A N 1
ATOM 2305 C CA . LEU A 1 281 ? -17.013 19.647 2.692 1.00 45.06 281 LEU A CA 1
ATOM 2306 C C . LEU A 1 281 ? -15.507 19.519 2.384 1.00 45.06 281 LEU A C 1
ATOM 2308 O O . LEU A 1 281 ? -14.655 19.669 3.252 1.00 45.06 281 LEU A O 1
ATOM 2312 N N . LYS A 1 282 ? -15.189 19.178 1.126 1.00 41.62 282 LYS A N 1
ATOM 2313 C CA . LYS A 1 282 ? -13.875 19.288 0.454 1.00 41.62 282 LYS A CA 1
ATOM 2314 C C . LYS A 1 282 ? -12.628 18.737 1.170 1.00 41.62 282 LYS A C 1
ATOM 2316 O O . LYS A 1 282 ? -11.514 19.031 0.737 1.00 41.62 282 LYS A O 1
ATOM 2321 N N . THR A 1 283 ? -12.728 17.841 2.144 1.00 37.53 283 THR A N 1
ATOM 2322 C CA . THR A 1 283 ? -11.602 16.946 2.444 1.00 37.53 283 THR A CA 1
ATOM 2323 C C . THR A 1 283 ? -11.626 15.821 1.422 1.00 37.53 283 THR A C 1
ATOM 2325 O O . THR A 1 283 ? -12.361 14.846 1.539 1.00 37.53 283 THR A O 1
ATOM 2328 N N . LYS A 1 284 ? -10.856 16.037 0.346 1.00 33.91 284 LYS A N 1
ATOM 2329 C CA . LYS A 1 284 ? -10.540 15.080 -0.721 1.00 33.91 284 LYS A CA 1
ATOM 2330 C C . LYS A 1 284 ? -10.593 13.666 -0.145 1.00 33.91 284 LYS A C 1
ATOM 2332 O O . LYS A 1 284 ? -9.744 13.347 0.687 1.00 33.91 284 LYS A O 1
ATOM 2337 N N . LYS A 1 285 ? -11.596 12.867 -0.543 1.00 32.88 285 LYS A N 1
ATOM 2338 C CA . LYS A 1 285 ? -11.703 11.448 -0.180 1.00 32.88 285 LYS A CA 1
ATOM 2339 C C . LYS A 1 285 ? -10.317 10.868 -0.411 1.00 32.88 285 LYS A C 1
ATOM 2341 O O . LYS A 1 285 ? -9.849 10.824 -1.551 1.00 32.88 285 LYS A O 1
ATOM 2346 N N . GLN A 1 286 ? -9.594 10.590 0.670 1.00 33.75 286 GLN A N 1
ATOM 2347 C CA . GLN A 1 286 ? -8.265 10.032 0.555 1.00 33.75 286 GLN A CA 1
ATOM 2348 C C . GLN A 1 286 ? -8.526 8.591 0.145 1.00 33.75 286 GLN A C 1
ATOM 2350 O O . GLN A 1 286 ? -8.732 7.724 0.983 1.00 33.75 286 GLN A O 1
ATOM 2355 N N . GLU A 1 287 ? -8.633 8.354 -1.163 1.00 33.50 287 GLU A N 1
ATOM 2356 C CA . GLU A 1 287 ? -8.545 7.006 -1.690 1.00 33.50 287 GLU A CA 1
ATOM 2357 C C . GLU A 1 287 ? -7.213 6.452 -1.207 1.00 33.50 287 GLU A C 1
ATOM 2359 O O . GLU A 1 287 ? -6.130 6.880 -1.628 1.00 33.50 287 GLU A O 1
ATOM 2364 N N . ILE A 1 288 ? -7.294 5.538 -0.251 1.00 34.28 288 ILE A N 1
ATOM 2365 C CA . ILE A 1 288 ? -6.126 4.865 0.273 1.00 34.28 288 ILE A CA 1
ATOM 2366 C C . ILE A 1 288 ? -5.517 4.078 -0.876 1.00 34.28 288 ILE A C 1
ATOM 2368 O O . ILE A 1 288 ? -6.145 3.238 -1.525 1.00 34.28 288 ILE A O 1
ATOM 2372 N N . LYS A 1 289 ? -4.276 4.447 -1.209 1.00 36.41 289 LYS A N 1
ATOM 2373 C CA . LYS A 1 289 ? -3.556 3.888 -2.348 1.00 36.41 289 LYS A CA 1
ATOM 2374 C C . LYS A 1 289 ? -3.407 2.378 -2.164 1.00 36.41 289 LYS A C 1
ATOM 2376 O O . LYS A 1 289 ? -2.596 1.920 -1.367 1.00 36.41 289 LYS A O 1
ATOM 2381 N N . LYS A 1 290 ? -4.168 1.662 -2.997 1.00 44.25 290 LYS A N 1
ATOM 2382 C CA . LYS A 1 290 ? -4.066 0.260 -3.432 1.00 44.25 290 LYS A CA 1
ATOM 2383 C C . LYS A 1 290 ? -2.642 -0.304 -3.293 1.00 44.25 290 LYS A C 1
ATOM 2385 O O . LYS A 1 290 ? -1.789 -0.005 -4.136 1.00 44.25 290 LYS A O 1
ATOM 2390 N N . PHE A 1 291 ? -2.417 -1.118 -2.262 1.00 54.81 291 PHE A N 1
ATOM 2391 C CA . PHE A 1 291 ? -1.402 -2.172 -2.297 1.00 54.81 291 PHE A CA 1
ATOM 2392 C C . PHE A 1 291 ? -1.965 -3.339 -3.109 1.00 54.81 291 PHE A C 1
ATOM 2394 O O . PHE A 1 291 ? -3.166 -3.606 -3.028 1.00 54.81 291 PHE A O 1
ATOM 2401 N N . TYR A 1 292 ? -1.121 -3.983 -3.910 1.00 63.78 292 TYR A N 1
ATOM 2402 C CA . TYR A 1 292 ? -1.518 -5.148 -4.694 1.00 63.78 292 TYR A CA 1
ATOM 2403 C C . TYR A 1 292 ? -1.964 -6.275 -3.761 1.00 63.78 292 TYR A C 1
ATOM 2405 O O . TYR A 1 292 ? -1.383 -6.491 -2.697 1.00 63.78 292 TYR A O 1
ATOM 2413 N N . THR A 1 293 ? -3.027 -6.976 -4.143 1.00 72.69 293 THR A N 1
ATOM 2414 C CA . THR A 1 293 ? -3.414 -8.228 -3.488 1.00 72.69 293 THR A CA 1
ATOM 2415 C C . THR A 1 293 ? -2.294 -9.258 -3.641 1.00 72.69 293 THR A C 1
ATOM 2417 O O . THR A 1 293 ? -1.496 -9.178 -4.571 1.00 72.69 293 THR A O 1
ATOM 2420 N N . PHE A 1 294 ? -2.241 -10.271 -2.774 1.00 73.81 294 PHE A N 1
ATOM 2421 C CA . PHE A 1 294 ? -1.234 -11.335 -2.886 1.00 73.81 294 PHE A CA 1
ATOM 2422 C C . PHE A 1 294 ? -1.242 -12.018 -4.266 1.00 73.81 294 PHE A C 1
ATOM 2424 O O . PHE A 1 294 ? -0.189 -12.306 -4.822 1.00 73.81 294 PHE A O 1
ATOM 2431 N N . GLY A 1 295 ? -2.428 -12.212 -4.856 1.00 76.12 295 GLY A N 1
ATOM 2432 C CA . GLY A 1 295 ? -2.548 -12.742 -6.217 1.00 76.12 295 GLY A CA 1
ATOM 2433 C C . GLY A 1 295 ? -1.979 -11.801 -7.282 1.00 76.12 295 GLY A C 1
ATOM 2434 O O . GLY A 1 295 ? -1.346 -12.268 -8.221 1.00 76.12 295 GLY A O 1
ATOM 2435 N N . GLU A 1 296 ? -2.153 -10.486 -7.130 1.00 80.56 296 GLU A N 1
ATOM 2436 C CA . GLU A 1 296 ? -1.529 -9.499 -8.018 1.00 80.56 296 GLU A CA 1
ATOM 2437 C C . GLU A 1 296 ? -0.007 -9.461 -7.842 1.00 80.56 296 GLU A C 1
ATOM 2439 O O . GLU A 1 296 ? 0.695 -9.388 -8.840 1.00 80.56 296 GLU A O 1
ATOM 2444 N N . GLU A 1 297 ? 0.512 -9.566 -6.613 1.00 83.38 297 GLU A N 1
ATOM 2445 C CA . GLU A 1 297 ? 1.958 -9.681 -6.357 1.00 83.38 297 GLU A CA 1
ATOM 2446 C C . GLU A 1 297 ? 2.543 -10.938 -7.021 1.00 83.38 297 GLU A C 1
ATOM 2448 O O . GLU A 1 297 ? 3.556 -10.836 -7.705 1.00 83.38 297 GLU A O 1
ATOM 2453 N N . ILE A 1 298 ? 1.864 -12.092 -6.924 1.00 86.12 298 ILE A N 1
ATOM 2454 C CA . ILE A 1 298 ? 2.256 -13.314 -7.648 1.00 86.12 298 ILE A CA 1
ATOM 2455 C C . ILE A 1 298 ? 2.237 -13.082 -9.160 1.00 86.12 298 ILE A C 1
ATOM 2457 O O . ILE A 1 298 ? 3.208 -13.415 -9.834 1.00 86.12 298 ILE A O 1
ATOM 2461 N N . GLY A 1 299 ? 1.152 -12.517 -9.698 1.00 88.25 299 GLY A N 1
ATOM 2462 C CA . GLY A 1 299 ? 1.031 -12.247 -11.132 1.00 88.25 299 GLY A CA 1
ATOM 2463 C C . GLY A 1 299 ? 2.159 -11.349 -11.640 1.00 88.25 299 GLY A C 1
ATOM 2464 O O . GLY A 1 299 ? 2.804 -11.675 -12.633 1.00 88.25 299 GLY A O 1
ATOM 2465 N N . ASN A 1 300 ? 2.464 -10.276 -10.904 1.00 91.56 300 ASN A N 1
ATOM 2466 C CA . ASN A 1 300 ? 3.576 -9.385 -11.219 1.00 91.56 300 ASN A CA 1
ATOM 2467 C C . ASN A 1 300 ? 4.919 -10.136 -11.158 1.00 91.56 300 ASN A C 1
ATOM 2469 O O . ASN A 1 300 ? 5.692 -10.080 -12.114 1.00 91.56 300 ASN A O 1
ATOM 2473 N N . SER A 1 301 ? 5.183 -10.904 -10.092 1.00 92.25 301 SER A N 1
ATOM 2474 C CA . SER A 1 301 ? 6.389 -11.737 -9.987 1.00 92.25 301 SER A CA 1
ATOM 2475 C C . SER A 1 301 ? 6.526 -12.711 -11.159 1.00 92.25 301 SER A C 1
ATOM 2477 O O . SER A 1 301 ? 7.603 -12.805 -11.733 1.00 92.25 301 SER A O 1
ATOM 2479 N N . ILE A 1 302 ? 5.459 -13.397 -11.576 1.00 94.44 302 ILE A N 1
ATOM 2480 C CA . ILE A 1 302 ? 5.512 -14.325 -12.718 1.00 94.44 302 ILE A CA 1
ATOM 2481 C C . ILE A 1 302 ? 5.877 -13.581 -14.005 1.00 94.44 302 ILE A C 1
ATOM 2483 O O . ILE A 1 302 ? 6.779 -14.020 -14.718 1.00 94.44 302 ILE A O 1
ATOM 2487 N N . THR A 1 303 ? 5.239 -12.438 -14.288 1.00 95.38 303 THR A N 1
ATOM 2488 C CA . THR A 1 303 ? 5.550 -11.660 -15.500 1.00 95.38 303 THR A CA 1
ATOM 2489 C C . THR A 1 303 ? 7.010 -11.216 -15.554 1.00 95.38 303 THR A C 1
ATOM 2491 O O . THR A 1 303 ? 7.631 -11.285 -16.613 1.00 95.38 303 THR A O 1
ATOM 2494 N N . HIS A 1 304 ? 7.600 -10.849 -14.413 1.00 94.44 304 HIS A N 1
ATOM 2495 C CA . HIS A 1 304 ? 9.023 -10.510 -14.348 1.00 94.44 304 HIS A CA 1
ATOM 2496 C C . HIS A 1 304 ? 9.928 -11.727 -14.439 1.00 94.44 304 HIS A C 1
ATOM 2498 O O . HIS A 1 304 ? 10.961 -11.650 -15.089 1.00 94.44 304 HIS A O 1
ATOM 2504 N N . GLY A 1 305 ? 9.537 -12.862 -13.856 1.00 96.06 305 GLY A N 1
ATOM 2505 C CA . GLY A 1 305 ? 10.264 -14.122 -14.004 1.00 96.06 305 GLY A CA 1
ATOM 2506 C C . GLY A 1 305 ? 10.402 -14.535 -15.473 1.00 96.06 305 GLY A C 1
ATOM 2507 O O . GLY A 1 305 ? 11.492 -14.900 -15.908 1.00 96.06 305 GLY A O 1
ATOM 2508 N N . ILE A 1 306 ? 9.330 -14.378 -16.260 1.00 97.38 306 ILE A N 1
ATOM 2509 C CA . ILE A 1 306 ? 9.365 -14.566 -17.721 1.00 97.38 306 ILE A CA 1
ATOM 2510 C C . ILE A 1 306 ? 10.345 -13.576 -18.368 1.00 97.38 306 ILE A C 1
ATOM 2512 O O . ILE A 1 306 ? 11.147 -13.974 -19.210 1.00 97.38 306 ILE A O 1
ATOM 2516 N N . GLY A 1 307 ? 10.332 -12.309 -17.946 1.00 97.38 307 GLY A N 1
ATOM 2517 C CA . GLY A 1 307 ? 11.274 -11.292 -18.421 1.00 97.38 307 GLY A CA 1
ATOM 2518 C C . GLY A 1 307 ? 12.745 -11.597 -18.110 1.00 97.38 307 GLY A C 1
ATOM 2519 O O . GLY A 1 307 ? 13.601 -11.358 -18.958 1.00 97.38 307 GLY A O 1
ATOM 2520 N N . ILE A 1 308 ? 13.055 -12.188 -16.948 1.00 98.19 308 ILE A N 1
ATOM 2521 C CA . ILE A 1 308 ? 14.417 -12.640 -16.604 1.00 98.19 308 ILE A CA 1
ATOM 2522 C C . ILE A 1 308 ? 14.870 -13.729 -17.578 1.00 98.19 308 ILE A C 1
ATOM 2524 O O . ILE A 1 308 ? 15.967 -13.643 -18.128 1.00 98.19 308 ILE A O 1
ATOM 2528 N N . ILE A 1 309 ? 14.020 -14.734 -17.814 1.00 98.25 309 ILE A N 1
ATOM 2529 C CA . ILE A 1 309 ? 14.320 -15.828 -18.747 1.00 98.25 309 ILE A CA 1
ATOM 2530 C C . ILE A 1 309 ? 14.529 -15.270 -20.158 1.00 98.25 309 ILE A C 1
ATOM 2532 O O . ILE A 1 309 ? 15.524 -15.599 -20.799 1.00 98.25 309 ILE A O 1
ATOM 2536 N N . ALA A 1 310 ? 13.645 -14.380 -20.618 1.00 97.38 310 ALA A N 1
ATOM 2537 C CA . ALA A 1 310 ? 13.790 -13.712 -21.907 1.00 97.38 310 ALA A CA 1
ATOM 2538 C C . ALA A 1 310 ? 15.110 -12.927 -21.997 1.00 97.38 310 ALA A C 1
ATOM 2540 O O . ALA A 1 310 ? 15.836 -13.078 -22.972 1.00 97.38 310 ALA A O 1
ATOM 2541 N N . GLY A 1 311 ? 15.478 -12.165 -20.961 1.00 97.81 311 GLY A N 1
ATOM 2542 C CA . GLY A 1 311 ? 16.742 -11.425 -20.906 1.00 97.81 311 GLY A CA 1
ATOM 2543 C C . GLY A 1 311 ? 17.985 -12.314 -20.991 1.00 97.81 311 GLY A C 1
ATOM 2544 O O . GLY A 1 311 ? 18.936 -11.972 -21.691 1.00 97.81 311 GLY A O 1
ATOM 2545 N N . LEU A 1 312 ? 17.970 -13.478 -20.334 1.00 98.44 312 LEU A N 1
ATOM 2546 C CA . LEU A 1 312 ? 19.045 -14.469 -20.443 1.00 98.44 312 LEU A CA 1
ATOM 2547 C C . LEU A 1 312 ? 19.128 -15.067 -21.853 1.00 98.44 312 LEU A C 1
ATOM 2549 O O . LEU A 1 312 ? 20.223 -15.231 -22.386 1.00 98.44 312 LEU A O 1
ATOM 2553 N N . VAL A 1 313 ? 17.984 -15.344 -22.484 1.00 98.38 313 VAL A N 1
ATOM 2554 C CA . VAL A 1 313 ? 17.936 -15.796 -23.882 1.00 98.38 313 VAL A CA 1
ATOM 2555 C C . VAL A 1 313 ? 18.476 -14.715 -24.820 1.00 98.38 313 VAL A C 1
ATOM 2557 O O . VAL A 1 313 ? 19.289 -15.026 -25.686 1.00 98.38 313 VAL A O 1
ATOM 2560 N N . PHE A 1 314 ? 18.095 -13.448 -24.628 1.00 98.19 314 PHE A N 1
ATOM 2561 C CA . PHE A 1 314 ? 18.600 -12.328 -25.428 1.00 98.19 314 PHE A CA 1
ATOM 2562 C C . PHE A 1 314 ? 20.114 -12.195 -25.312 1.00 98.19 314 PHE A C 1
ATOM 2564 O O . PHE A 1 314 ? 20.786 -12.077 -26.332 1.00 98.19 314 PHE A O 1
ATOM 2571 N N . PHE A 1 315 ? 20.645 -12.286 -24.088 1.00 98.12 315 PHE A N 1
ATOM 2572 C CA . PHE A 1 315 ? 22.083 -12.289 -23.839 1.00 98.12 315 PHE A CA 1
ATOM 2573 C C . PHE A 1 315 ? 22.782 -13.387 -24.643 1.00 98.12 315 PHE A C 1
ATOM 2575 O O . PHE A 1 315 ? 23.696 -13.098 -25.408 1.00 98.12 315 PHE A O 1
ATOM 2582 N N . ILE A 1 316 ? 22.327 -14.638 -24.518 1.00 98.00 316 ILE A N 1
ATOM 2583 C CA . ILE A 1 316 ? 22.941 -15.778 -25.209 1.00 98.00 316 ILE A CA 1
ATOM 2584 C C . ILE A 1 316 ? 22.877 -15.588 -26.729 1.00 98.00 316 ILE A C 1
ATOM 2586 O O . ILE A 1 316 ? 23.896 -15.719 -27.400 1.00 98.00 316 ILE A O 1
ATOM 2590 N N . LEU A 1 317 ? 21.707 -15.247 -27.275 1.00 97.81 317 LEU A N 1
ATOM 2591 C CA . LEU A 1 317 ? 21.523 -15.097 -28.719 1.00 97.81 317 LEU A CA 1
ATOM 2592 C C . LEU A 1 317 ? 22.357 -13.953 -29.303 1.00 97.81 317 LEU A C 1
ATOM 2594 O O . LEU A 1 317 ? 22.921 -14.117 -30.381 1.00 97.81 317 LEU A O 1
ATOM 2598 N N . LEU A 1 318 ? 22.471 -12.821 -28.602 1.00 97.06 318 LEU A N 1
ATOM 2599 C CA . LEU A 1 318 ? 23.303 -11.705 -29.055 1.00 97.06 318 LEU A CA 1
ATOM 2600 C C . LEU A 1 318 ? 24.798 -12.017 -28.938 1.00 97.06 318 LEU A C 1
ATOM 2602 O O . LEU A 1 318 ? 25.558 -11.645 -29.823 1.00 97.06 318 LEU A O 1
ATOM 2606 N N . MET A 1 319 ? 25.229 -12.743 -27.901 1.00 96.12 319 MET A N 1
ATOM 2607 C CA . MET A 1 319 ? 26.625 -13.187 -27.798 1.00 96.12 319 MET A CA 1
ATOM 2608 C C . MET A 1 319 ? 26.989 -14.190 -28.899 1.00 96.12 319 MET A C 1
ATOM 2610 O O . MET A 1 319 ? 28.079 -14.108 -29.452 1.00 96.12 319 MET A O 1
ATOM 2614 N N . LEU A 1 320 ? 26.073 -15.093 -29.267 1.00 94.38 320 LEU A N 1
ATOM 2615 C CA . LEU A 1 320 ? 26.260 -16.023 -30.390 1.00 94.38 320 LEU A CA 1
ATOM 2616 C C . LEU A 1 320 ? 26.231 -15.335 -31.762 1.00 94.38 320 LEU A C 1
ATOM 2618 O O . LEU A 1 320 ? 26.693 -15.917 -32.739 1.00 94.38 320 LEU A O 1
ATOM 2622 N N . LYS A 1 321 ? 25.664 -14.128 -31.851 1.00 92.38 321 LYS A N 1
ATOM 2623 C CA . LYS A 1 321 ? 25.581 -13.358 -33.096 1.00 92.38 321 LYS A CA 1
ATOM 2624 C C . LYS A 1 321 ? 26.906 -12.678 -33.466 1.00 92.38 321 LYS A C 1
ATOM 2626 O O . LYS A 1 321 ? 27.115 -12.372 -34.639 1.00 92.38 321 LYS A O 1
ATOM 2631 N N . LEU A 1 322 ? 27.789 -12.453 -32.492 1.00 91.88 322 LEU A N 1
ATOM 2632 C CA . LEU A 1 322 ? 29.085 -11.816 -32.720 1.00 91.88 322 LEU A CA 1
ATOM 2633 C C . LEU A 1 322 ? 29.901 -12.616 -33.742 1.00 91.88 322 LEU A C 1
ATOM 2635 O O . LEU A 1 322 ? 30.046 -13.832 -33.627 1.00 91.88 322 LEU A O 1
ATOM 2639 N N . LYS A 1 323 ? 30.415 -11.922 -34.760 1.00 80.81 323 LYS A N 1
ATOM 2640 C CA . LYS A 1 323 ? 31.191 -12.528 -35.851 1.00 80.81 323 LYS A CA 1
ATOM 2641 C C . LYS A 1 323 ? 32.618 -12.860 -35.401 1.00 80.81 323 LYS A C 1
ATOM 2643 O O . LYS A 1 323 ? 33.124 -12.277 -34.445 1.00 80.81 323 LYS A O 1
ATOM 2648 N N . ASP A 1 324 ? 33.295 -13.727 -36.160 1.00 75.94 324 ASP A N 1
ATOM 2649 C CA . ASP A 1 324 ? 34.676 -14.171 -35.883 1.00 75.94 324 ASP A CA 1
ATOM 2650 C C . ASP A 1 324 ? 35.684 -13.010 -35.768 1.00 75.94 324 ASP A C 1
ATOM 2652 O O . ASP A 1 324 ? 36.647 -13.081 -35.004 1.00 75.94 324 ASP A O 1
ATOM 2656 N N . ASN A 1 325 ? 35.436 -11.904 -36.477 1.00 75.31 325 ASN A N 1
ATOM 2657 C CA . ASN A 1 325 ? 36.142 -10.642 -36.270 1.00 75.31 325 ASN A CA 1
ATOM 2658 C C . ASN A 1 325 ? 35.440 -9.857 -35.157 1.00 75.31 325 ASN A C 1
ATOM 2660 O O . ASN A 1 325 ? 34.503 -9.107 -35.423 1.00 75.31 325 ASN A O 1
ATOM 2664 N N . PHE A 1 326 ? 35.893 -10.060 -33.921 1.00 79.31 326 PHE A N 1
ATOM 2665 C CA . PHE A 1 326 ? 35.320 -9.446 -32.726 1.00 79.31 326 PHE A CA 1
ATOM 2666 C C . PHE A 1 326 ? 35.319 -7.910 -32.806 1.00 79.31 326 PHE A C 1
ATOM 2668 O O . PHE A 1 326 ? 36.368 -7.272 -32.682 1.00 79.31 326 PHE A O 1
ATOM 2675 N N . ASP A 1 327 ? 34.136 -7.317 -32.970 1.00 89.56 327 ASP A N 1
ATOM 2676 C CA . ASP A 1 327 ? 33.928 -5.878 -32.820 1.00 89.56 327 ASP A CA 1
ATOM 2677 C C . ASP A 1 327 ? 33.597 -5.558 -31.354 1.00 89.56 327 ASP A C 1
ATOM 2679 O O . ASP A 1 327 ? 32.591 -6.000 -30.790 1.00 89.56 327 ASP A O 1
ATOM 2683 N N . THR A 1 328 ? 34.470 -4.773 -30.720 1.00 92.38 328 THR A N 1
ATOM 2684 C CA . THR A 1 328 ? 34.322 -4.364 -29.321 1.00 92.38 328 THR A CA 1
ATOM 2685 C C . THR A 1 328 ? 33.086 -3.496 -29.103 1.00 92.38 328 THR A C 1
ATOM 2687 O O . THR A 1 328 ? 32.464 -3.589 -28.043 1.00 92.38 328 THR A O 1
ATOM 2690 N N . VAL A 1 329 ? 32.704 -2.672 -30.083 1.00 93.75 329 VAL A N 1
ATOM 2691 C CA . VAL A 1 329 ? 31.534 -1.791 -29.989 1.00 93.75 329 VAL A CA 1
ATOM 2692 C C . VAL A 1 329 ? 30.256 -2.621 -30.041 1.00 93.75 329 VAL A C 1
ATOM 2694 O O . VAL A 1 329 ? 29.368 -2.425 -29.209 1.00 93.75 329 VAL A O 1
ATOM 2697 N N . GLU A 1 330 ? 30.198 -3.590 -30.956 1.00 94.69 330 GLU A N 1
ATOM 2698 C CA . GLU A 1 330 ? 29.091 -4.543 -31.081 1.00 94.69 330 GLU A CA 1
ATOM 2699 C C . GLU A 1 330 ? 28.910 -5.358 -29.792 1.00 94.69 330 GLU A C 1
ATOM 2701 O O . GLU A 1 330 ? 27.821 -5.377 -29.209 1.00 94.69 330 GLU A O 1
ATOM 2706 N N . PHE A 1 331 ? 30.000 -5.934 -29.271 1.00 96.31 331 PHE A N 1
ATOM 2707 C CA . PHE A 1 331 ? 29.985 -6.679 -28.011 1.00 96.31 331 PHE A CA 1
ATOM 2708 C C . PHE A 1 331 ? 29.460 -5.834 -26.844 1.00 96.31 331 PHE A C 1
ATOM 2710 O O . PHE A 1 331 ? 28.549 -6.260 -26.129 1.00 96.31 331 PHE A O 1
ATOM 2717 N N . VAL A 1 332 ? 30.003 -4.627 -26.648 1.00 96.75 332 VAL A N 1
ATOM 2718 C CA . VAL A 1 332 ? 29.607 -3.743 -25.541 1.00 96.75 332 VAL A CA 1
ATOM 2719 C C . VAL A 1 332 ? 28.144 -3.320 -25.669 1.00 96.75 332 VAL A C 1
ATOM 2721 O O . VAL A 1 332 ? 27.424 -3.310 -24.668 1.00 96.75 332 VAL A O 1
ATOM 2724 N N . ALA A 1 333 ? 27.676 -3.015 -26.879 1.00 97.19 333 ALA A N 1
ATOM 2725 C CA . ALA A 1 333 ? 26.293 -2.627 -27.119 1.00 97.19 333 ALA A CA 1
ATOM 2726 C C . ALA A 1 333 ? 25.302 -3.750 -26.772 1.00 97.19 333 ALA A C 1
ATOM 2728 O O . ALA A 1 333 ? 24.324 -3.515 -26.052 1.00 97.19 333 ALA A O 1
ATOM 2729 N N . TYR A 1 334 ? 25.575 -4.980 -27.216 1.00 97.88 334 TYR A N 1
ATOM 2730 C CA . TYR A 1 334 ? 24.760 -6.153 -26.888 1.00 97.88 334 TYR A CA 1
ATOM 2731 C C . TYR A 1 334 ? 24.795 -6.502 -25.400 1.00 97.88 334 TYR A C 1
ATOM 2733 O O . TYR A 1 334 ? 23.760 -6.854 -24.818 1.00 97.88 334 TYR A O 1
ATOM 2741 N N . LEU A 1 335 ? 25.965 -6.372 -24.770 1.00 97.94 335 LEU A N 1
ATOM 2742 C CA . LEU A 1 335 ? 26.148 -6.603 -23.341 1.00 97.94 335 LEU A CA 1
ATOM 2743 C C . LEU A 1 335 ? 25.297 -5.629 -22.517 1.00 97.94 335 LEU A C 1
ATOM 2745 O O . LEU A 1 335 ? 24.536 -6.048 -21.644 1.00 97.94 335 LEU A O 1
ATOM 2749 N N . ILE A 1 336 ? 25.396 -4.333 -22.819 1.00 98.44 336 ILE A N 1
ATOM 2750 C CA . ILE A 1 336 ? 24.666 -3.264 -22.131 1.00 98.44 336 ILE A CA 1
ATOM 2751 C C . ILE A 1 336 ? 23.154 -3.469 -22.251 1.00 98.44 336 ILE A C 1
ATOM 2753 O O . ILE A 1 336 ? 22.446 -3.394 -21.242 1.00 98.44 336 ILE A O 1
ATOM 2757 N N . TYR A 1 337 ? 22.660 -3.767 -23.456 1.00 98.44 337 TYR A N 1
ATOM 2758 C CA . TYR A 1 337 ? 21.245 -4.052 -23.675 1.00 98.44 337 TYR A CA 1
ATOM 2759 C C . TYR A 1 337 ? 20.776 -5.215 -22.794 1.00 98.44 337 TYR A C 1
ATOM 2761 O O . TYR A 1 337 ? 19.895 -5.051 -21.946 1.00 98.44 337 TYR A O 1
ATOM 2769 N N . SER A 1 338 ? 21.425 -6.369 -22.930 1.00 98.19 338 SER A N 1
ATOM 2770 C CA . SER A 1 338 ? 21.000 -7.609 -22.279 1.00 98.19 338 SER A CA 1
ATOM 2771 C C . SER A 1 338 ? 21.087 -7.532 -20.752 1.00 98.19 338 SER A C 1
ATOM 2773 O O . SER A 1 338 ? 20.171 -7.962 -20.049 1.00 98.19 338 SER A O 1
ATOM 2775 N N . LEU A 1 339 ? 22.152 -6.928 -20.213 1.00 98.31 339 LEU A N 1
ATOM 2776 C CA . LEU A 1 339 ? 22.300 -6.744 -18.769 1.00 98.31 339 LEU A CA 1
ATOM 2777 C C . LEU A 1 339 ? 21.265 -5.769 -18.208 1.00 98.31 339 LEU A C 1
ATOM 2779 O O . LEU A 1 339 ? 20.729 -6.022 -17.131 1.00 98.31 339 LEU A O 1
ATOM 2783 N N . SER A 1 340 ? 20.936 -4.690 -18.926 1.00 98.38 340 SER A N 1
ATOM 2784 C CA . SER A 1 340 ? 19.899 -3.752 -18.475 1.00 98.38 340 SER A CA 1
ATOM 2785 C C . SER A 1 340 ? 18.528 -4.430 -18.345 1.00 98.38 340 SER A C 1
ATOM 2787 O O . SER A 1 340 ? 17.823 -4.209 -17.358 1.00 98.38 340 SER A O 1
ATOM 2789 N N . VAL A 1 341 ? 18.200 -5.328 -19.284 1.00 98.44 341 VAL A N 1
ATOM 2790 C CA . VAL A 1 341 ? 16.994 -6.167 -19.270 1.00 98.44 341 VAL A CA 1
ATOM 2791 C C . VAL A 1 341 ? 16.997 -7.090 -18.053 1.00 98.44 341 VAL A C 1
ATOM 2793 O O . VAL A 1 341 ? 16.059 -7.056 -17.254 1.00 98.44 341 VAL A O 1
ATOM 2796 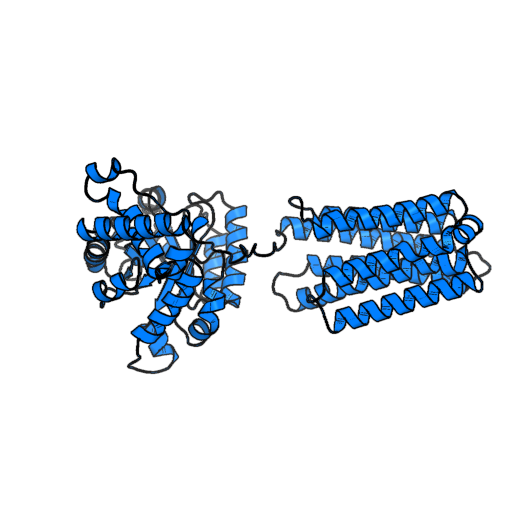N N . ILE A 1 342 ? 18.065 -7.871 -17.863 1.00 98.50 342 ILE A N 1
ATOM 2797 C CA . ILE A 1 342 ? 18.185 -8.807 -16.734 1.00 98.50 342 ILE A CA 1
ATOM 2798 C C . ILE A 1 342 ? 18.068 -8.066 -15.398 1.00 98.50 342 ILE A C 1
ATOM 2800 O O . ILE A 1 342 ? 17.328 -8.503 -14.516 1.00 98.50 342 ILE A O 1
ATOM 2804 N N . VAL A 1 343 ? 18.753 -6.931 -15.247 1.00 98.06 343 VAL A N 1
ATOM 2805 C CA . VAL A 1 343 ? 18.754 -6.135 -14.012 1.00 98.06 343 VAL A CA 1
ATOM 2806 C C . VAL A 1 343 ? 17.363 -5.577 -13.703 1.00 98.06 343 VAL A C 1
ATOM 2808 O O . VAL A 1 343 ? 16.925 -5.677 -12.554 1.00 98.06 343 VAL A O 1
ATOM 2811 N N . LEU A 1 344 ? 16.645 -5.045 -14.699 1.00 97.44 344 LEU A N 1
ATOM 2812 C CA . LEU A 1 344 ? 15.281 -4.543 -14.509 1.00 97.44 344 LEU A CA 1
ATOM 2813 C C . LEU A 1 344 ? 14.332 -5.647 -14.046 1.00 97.44 344 LEU A C 1
ATOM 2815 O O . LEU A 1 344 ? 13.725 -5.530 -12.977 1.00 97.44 344 LEU A O 1
ATOM 2819 N N . TYR A 1 345 ? 14.243 -6.738 -14.808 1.00 97.88 345 TYR A N 1
ATOM 2820 C CA . TYR A 1 345 ? 13.299 -7.807 -14.491 1.00 97.88 345 TYR A CA 1
ATOM 2821 C C . TYR A 1 345 ? 13.661 -8.510 -13.179 1.00 97.88 345 TYR A C 1
ATOM 2823 O O . TYR A 1 345 ? 12.773 -8.831 -12.394 1.00 97.88 345 TYR A O 1
ATOM 2831 N N . THR A 1 346 ? 14.951 -8.658 -12.860 1.00 97.88 346 THR A N 1
ATOM 2832 C CA . THR A 1 346 ? 15.394 -9.224 -11.574 1.00 97.88 346 THR A CA 1
ATOM 2833 C C . THR A 1 346 ? 15.038 -8.317 -10.399 1.00 97.88 346 THR A C 1
ATOM 2835 O O . THR A 1 346 ? 14.501 -8.789 -9.394 1.00 97.88 346 THR A O 1
ATOM 2838 N N . SER A 1 347 ? 15.292 -7.009 -10.507 1.00 96.38 347 SER A N 1
ATOM 2839 C CA . SER A 1 347 ? 14.952 -6.058 -9.445 1.00 96.38 347 SER A CA 1
ATOM 2840 C C . SER A 1 347 ? 13.446 -6.042 -9.172 1.00 96.38 347 SER A C 1
ATOM 2842 O O . SER A 1 347 ? 13.021 -6.073 -8.012 1.00 96.38 347 SER A O 1
ATOM 2844 N N . SER A 1 348 ? 12.637 -6.054 -10.233 1.00 94.00 348 SER A N 1
ATOM 2845 C CA . SER A 1 348 ? 11.179 -6.057 -10.125 1.00 94.00 348 SER A CA 1
ATOM 2846 C C . SER A 1 348 ? 10.627 -7.388 -9.602 1.00 94.00 348 SER A C 1
ATOM 2848 O O . SER A 1 348 ? 9.763 -7.411 -8.723 1.00 94.00 348 SER A O 1
ATOM 2850 N N . PHE A 1 349 ? 11.195 -8.514 -10.047 1.00 96.31 349 PHE A N 1
ATOM 2851 C CA . PHE A 1 349 ? 10.865 -9.844 -9.534 1.00 96.31 349 PHE A CA 1
ATOM 2852 C C . PHE A 1 349 ? 11.060 -9.925 -8.019 1.00 96.31 349 PHE A C 1
ATOM 2854 O O . PHE A 1 349 ? 10.141 -10.310 -7.293 1.00 96.31 349 PHE A O 1
ATOM 2861 N N . ILE A 1 350 ? 12.232 -9.502 -7.530 1.00 94.94 350 ILE A N 1
ATOM 2862 C CA . ILE A 1 350 ? 12.548 -9.516 -6.098 1.00 94.94 350 ILE A CA 1
ATOM 2863 C C . ILE A 1 350 ? 11.640 -8.540 -5.337 1.00 94.94 350 ILE A C 1
ATOM 2865 O O . ILE A 1 350 ? 11.154 -8.870 -4.255 1.00 94.94 350 ILE A O 1
ATOM 2869 N N . TYR A 1 351 ? 11.350 -7.358 -5.891 1.00 91.69 351 TYR A N 1
ATOM 2870 C CA . TYR A 1 351 ? 10.411 -6.409 -5.285 1.00 91.69 351 TYR A CA 1
ATOM 2871 C C . TYR A 1 351 ? 9.026 -7.032 -5.028 1.00 91.69 351 TYR A C 1
ATOM 2873 O O . TYR A 1 351 ? 8.473 -6.898 -3.926 1.00 91.69 351 TYR A O 1
ATOM 2881 N N . HIS A 1 352 ? 8.475 -7.725 -6.022 1.00 90.50 352 HIS A N 1
ATOM 2882 C CA . HIS A 1 352 ? 7.159 -8.354 -5.926 1.00 90.50 352 HIS A CA 1
ATOM 2883 C C . HIS A 1 352 ? 7.168 -9.622 -5.060 1.00 90.50 352 HIS A C 1
ATOM 2885 O O . HIS A 1 352 ? 6.217 -9.858 -4.315 1.00 90.50 352 HIS A O 1
ATOM 2891 N N . LEU A 1 353 ? 8.286 -10.355 -5.033 1.00 91.31 353 LEU A N 1
ATOM 2892 C CA . LEU A 1 353 ? 8.464 -11.533 -4.183 1.00 91.31 353 LEU A CA 1
ATOM 2893 C C . LEU A 1 353 ? 8.553 -11.180 -2.688 1.00 91.31 353 LEU A C 1
ATOM 2895 O O . LEU A 1 353 ? 8.129 -11.953 -1.827 1.00 91.31 353 LEU A O 1
ATOM 2899 N N . LEU A 1 354 ? 9.131 -10.023 -2.352 1.00 85.19 354 LEU A N 1
ATOM 2900 C CA . LEU A 1 354 ? 9.406 -9.674 -0.961 1.00 85.19 354 LEU A CA 1
ATOM 2901 C C . LEU A 1 354 ? 8.128 -9.353 -0.156 1.00 85.19 354 LEU A C 1
ATOM 2903 O O . LEU A 1 354 ? 7.233 -8.654 -0.651 1.00 85.19 354 LEU A O 1
ATOM 2907 N N . PRO A 1 355 ? 8.066 -9.761 1.132 1.00 74.06 355 PRO A N 1
ATOM 2908 C CA . PRO A 1 355 ? 6.917 -9.502 1.995 1.00 74.06 355 PRO A CA 1
ATOM 2909 C C . PRO A 1 355 ? 6.627 -8.012 2.188 1.00 74.06 355 PRO A C 1
ATOM 2911 O O . PRO A 1 355 ? 7.544 -7.181 2.300 1.00 74.06 355 PRO A O 1
ATOM 2914 N N . LEU A 1 356 ? 5.338 -7.685 2.308 1.00 70.75 356 LEU A N 1
ATOM 2915 C CA . LEU A 1 356 ? 4.869 -6.336 2.618 1.00 70.75 356 LEU A CA 1
ATOM 2916 C C . LEU A 1 356 ? 5.489 -5.822 3.927 1.00 70.75 356 LEU A C 1
ATOM 2918 O O . LEU A 1 356 ? 5.711 -6.557 4.886 1.00 70.75 356 LEU A O 1
ATOM 2922 N N . GLY A 1 357 ? 5.838 -4.534 3.944 1.00 62.25 357 GLY A N 1
ATOM 2923 C CA . GLY A 1 357 ? 6.443 -3.878 5.108 1.00 62.25 357 GLY A CA 1
ATOM 2924 C C . GLY A 1 357 ? 7.914 -4.222 5.382 1.00 62.25 357 GLY A C 1
ATOM 2925 O O . GLY A 1 357 ? 8.529 -3.560 6.223 1.00 62.25 357 GLY A O 1
ATOM 2926 N N . SER A 1 358 ? 8.511 -5.186 4.670 1.00 70.94 358 SER A N 1
ATOM 2927 C CA . SER A 1 358 ? 9.927 -5.529 4.839 1.00 70.94 358 SER A CA 1
ATOM 2928 C C . SER A 1 358 ? 10.851 -4.378 4.413 1.00 70.94 358 SER A C 1
ATOM 2930 O O . SER A 1 358 ? 10.555 -3.609 3.492 1.00 70.94 358 SER A O 1
ATOM 2932 N N . LYS A 1 359 ? 12.006 -4.247 5.087 1.00 77.56 359 LYS A N 1
ATOM 2933 C CA . LYS A 1 359 ? 13.046 -3.280 4.685 1.00 77.56 359 LYS A CA 1
ATOM 2934 C C . LYS A 1 359 ? 13.540 -3.577 3.263 1.00 77.56 359 LYS A C 1
ATOM 2936 O O . LYS A 1 359 ? 13.697 -2.645 2.481 1.00 77.56 359 LYS A O 1
ATOM 2941 N N . GLY A 1 360 ? 13.691 -4.861 2.926 1.00 83.38 360 GLY A N 1
ATOM 2942 C CA . GLY A 1 360 ? 14.069 -5.321 1.590 1.00 83.38 360 GLY A CA 1
ATOM 2943 C C . GLY A 1 360 ? 13.104 -4.836 0.510 1.00 83.38 360 GLY A C 1
ATOM 2944 O O . GLY A 1 360 ? 13.554 -4.220 -0.450 1.00 83.38 360 GLY A O 1
ATOM 2945 N N . LYS A 1 361 ? 11.782 -5.000 0.693 1.00 83.75 361 LYS A N 1
ATOM 2946 C CA . LYS A 1 361 ? 10.794 -4.556 -0.308 1.00 83.75 361 LYS A CA 1
ATOM 2947 C C . LYS A 1 361 ? 10.912 -3.060 -0.592 1.00 83.75 361 LYS A C 1
ATOM 2949 O O . LYS A 1 361 ? 10.794 -2.657 -1.737 1.00 83.75 361 LYS A O 1
ATOM 2954 N N . LYS A 1 362 ? 11.213 -2.227 0.414 1.00 77.56 362 LYS A N 1
ATOM 2955 C CA . LYS A 1 362 ? 11.436 -0.779 0.215 1.00 77.56 362 LYS A CA 1
ATOM 2956 C C . LYS A 1 362 ? 12.698 -0.471 -0.591 1.00 77.56 362 LYS A C 1
ATOM 2958 O O . LYS A 1 362 ? 12.685 0.471 -1.375 1.00 77.56 362 LYS A O 1
ATOM 2963 N N . ILE A 1 363 ? 13.776 -1.226 -0.382 1.00 88.25 363 ILE A N 1
ATOM 2964 C CA . ILE A 1 363 ? 15.024 -1.071 -1.144 1.00 88.25 363 ILE A CA 1
ATOM 2965 C C . ILE A 1 363 ? 14.782 -1.481 -2.595 1.00 88.25 363 ILE A C 1
ATOM 2967 O O . ILE A 1 363 ? 15.014 -0.684 -3.498 1.00 88.25 363 ILE A O 1
ATOM 2971 N N . PHE A 1 364 ? 14.220 -2.669 -2.810 1.00 90.88 364 PHE A N 1
ATOM 2972 C CA . PHE A 1 364 ? 13.919 -3.166 -4.149 1.00 90.88 364 PHE A CA 1
ATOM 2973 C C . PHE A 1 364 ? 12.853 -2.341 -4.866 1.00 90.88 364 PHE A C 1
ATOM 2975 O O . PHE A 1 364 ? 12.938 -2.196 -6.071 1.00 90.88 364 PHE A O 1
ATOM 2982 N N . GLN A 1 365 ? 11.931 -1.690 -4.154 1.00 86.75 365 GLN A N 1
ATOM 2983 C CA . GLN A 1 365 ? 11.017 -0.720 -4.763 1.00 86.75 365 GLN A CA 1
ATOM 2984 C C . GLN A 1 365 ? 11.760 0.482 -5.361 1.00 86.75 365 GLN A C 1
ATOM 2986 O O . GLN A 1 365 ? 11.374 1.002 -6.406 1.00 86.75 365 GLN A O 1
ATOM 2991 N N . ARG A 1 366 ? 12.813 0.957 -4.682 1.00 88.50 366 ARG A N 1
ATOM 2992 C CA . ARG A 1 366 ? 13.651 2.047 -5.193 1.00 88.50 366 ARG A CA 1
ATOM 2993 C C . ARG A 1 366 ? 14.453 1.581 -6.394 1.00 88.50 366 ARG A C 1
ATOM 2995 O O . ARG A 1 366 ? 14.431 2.270 -7.408 1.00 88.50 366 ARG A O 1
ATOM 3002 N N . LEU A 1 367 ? 15.104 0.423 -6.273 1.00 91.56 367 LEU A N 1
ATOM 3003 C CA . LEU A 1 367 ? 15.879 -0.182 -7.355 1.00 91.56 367 LEU A CA 1
ATOM 3004 C C . LEU A 1 367 ? 15.004 -0.433 -8.585 1.00 91.56 367 LEU A C 1
ATOM 3006 O O . LEU A 1 367 ? 15.365 -0.011 -9.669 1.00 91.56 367 LEU A O 1
ATOM 3010 N N . ASP A 1 368 ? 13.808 -0.982 -8.411 1.00 90.56 368 ASP A N 1
ATOM 3011 C CA . ASP A 1 368 ? 12.837 -1.214 -9.481 1.00 90.56 368 ASP A CA 1
ATOM 3012 C C . ASP A 1 368 ? 12.559 0.064 -10.295 1.00 90.56 368 ASP A C 1
ATOM 3014 O O . ASP A 1 368 ? 12.701 0.079 -11.515 1.00 90.56 368 ASP A O 1
ATOM 3018 N N . HIS A 1 369 ? 12.328 1.200 -9.627 1.00 89.06 369 HIS A N 1
ATOM 3019 C CA . HIS A 1 369 ? 12.150 2.480 -10.325 1.00 89.06 369 HIS A CA 1
ATOM 3020 C C . HIS A 1 369 ? 13.445 2.986 -10.985 1.00 89.06 369 HIS A C 1
ATOM 3022 O O . HIS A 1 369 ? 13.394 3.588 -12.053 1.00 89.06 369 HIS A O 1
ATOM 3028 N N . MET A 1 370 ? 14.608 2.741 -10.374 1.00 92.62 370 MET A N 1
ATOM 3029 C CA . MET A 1 370 ? 15.917 3.091 -10.946 1.00 92.62 370 MET A CA 1
ATOM 3030 C C . MET A 1 370 ? 16.207 2.316 -12.226 1.00 92.62 370 MET A C 1
ATOM 3032 O O . MET A 1 370 ? 16.718 2.884 -13.190 1.00 92.62 370 MET A O 1
ATOM 3036 N N . THR A 1 371 ? 15.858 1.031 -12.248 1.00 95.50 371 THR A N 1
ATOM 3037 C CA . THR A 1 371 ? 16.148 0.159 -13.384 1.00 95.50 371 THR A CA 1
ATOM 3038 C C . THR A 1 371 ? 15.409 0.560 -14.656 1.00 95.50 371 THR A C 1
ATOM 3040 O O . THR A 1 371 ? 15.891 0.243 -15.735 1.00 95.50 371 THR A O 1
ATOM 3043 N N . ILE A 1 372 ? 14.316 1.330 -14.572 1.00 95.06 372 ILE A N 1
ATOM 3044 C CA . ILE A 1 372 ? 13.635 1.882 -15.755 1.00 95.06 372 ILE A CA 1
ATOM 3045 C C . ILE A 1 372 ? 14.564 2.837 -16.518 1.00 95.06 372 ILE A C 1
ATOM 3047 O O . ILE A 1 372 ? 14.678 2.733 -17.736 1.00 95.06 372 ILE A O 1
ATOM 3051 N N . TYR A 1 373 ? 15.278 3.730 -15.819 1.00 95.94 373 TYR A N 1
ATOM 3052 C CA . TYR A 1 373 ? 16.267 4.612 -16.455 1.00 95.94 373 TYR A CA 1
ATOM 3053 C C . TYR A 1 373 ? 17.403 3.813 -17.098 1.00 95.94 373 TYR A C 1
ATOM 3055 O O . TYR A 1 373 ? 17.827 4.129 -18.209 1.00 95.94 373 TYR A O 1
ATOM 3063 N N . LEU A 1 374 ? 17.860 2.760 -16.415 1.00 96.62 374 LEU A N 1
ATOM 3064 C CA . LEU A 1 374 ? 18.908 1.883 -16.928 1.00 96.62 374 LEU A CA 1
ATOM 3065 C C . LEU A 1 374 ? 18.451 1.117 -18.175 1.00 96.62 374 LEU A C 1
ATOM 3067 O O . LEU A 1 374 ? 19.210 1.035 -19.133 1.00 96.62 374 LEU A O 1
ATOM 3071 N N . LEU A 1 375 ? 17.217 0.603 -18.196 1.00 97.56 375 LEU A N 1
ATOM 3072 C CA . LEU A 1 375 ? 16.653 -0.079 -19.360 1.00 97.56 375 LEU A CA 1
ATOM 3073 C C . LEU A 1 375 ? 16.484 0.873 -20.545 1.00 97.56 375 LEU A C 1
ATOM 3075 O O . LEU A 1 375 ? 16.764 0.470 -21.669 1.00 97.56 375 LEU A O 1
ATOM 3079 N N . ILE A 1 376 ? 16.062 2.124 -20.324 1.00 96.88 376 ILE A N 1
ATOM 3080 C CA . ILE A 1 376 ? 16.000 3.126 -21.400 1.00 96.88 376 ILE A CA 1
ATOM 3081 C C . ILE A 1 376 ? 17.396 3.310 -22.005 1.00 96.88 376 ILE A C 1
ATOM 3083 O O . ILE A 1 376 ? 17.559 3.169 -23.214 1.00 96.88 376 ILE A O 1
ATOM 3087 N N . ALA A 1 377 ? 18.418 3.542 -21.177 1.00 97.75 377 ALA A N 1
ATOM 3088 C CA . ALA A 1 377 ? 19.784 3.702 -21.671 1.00 97.75 377 ALA A CA 1
ATOM 3089 C C . ALA A 1 377 ? 20.320 2.450 -22.377 1.00 97.75 377 ALA A C 1
ATOM 3091 O O . ALA A 1 377 ? 20.900 2.538 -23.463 1.00 97.75 377 ALA A O 1
ATOM 3092 N N . GLY A 1 378 ? 20.068 1.277 -21.799 1.00 97.56 378 GLY A N 1
ATOM 3093 C CA . GLY A 1 378 ? 20.483 0.006 -22.371 1.00 97.56 378 GLY A CA 1
ATOM 3094 C C . GLY A 1 378 ? 19.800 -0.313 -23.699 1.00 97.56 378 GLY A C 1
ATOM 3095 O O . GLY A 1 378 ? 20.465 -0.764 -24.624 1.00 97.56 378 GLY A O 1
ATOM 3096 N N . SER A 1 379 ? 18.508 0.003 -23.831 1.00 97.06 379 SER A N 1
ATOM 3097 C CA . SER A 1 379 ? 17.732 -0.174 -25.069 1.00 97.06 379 SER A CA 1
ATOM 3098 C C . SER A 1 379 ? 18.257 0.697 -26.201 1.00 97.06 379 SER A C 1
ATOM 3100 O O . SER A 1 379 ? 18.354 0.234 -27.328 1.00 97.06 379 SER A O 1
ATOM 3102 N N . TYR A 1 380 ? 18.638 1.940 -25.906 1.00 96.56 380 TYR A N 1
ATOM 3103 C CA . TYR A 1 380 ? 19.132 2.885 -26.908 1.00 96.56 380 TYR A CA 1
ATOM 3104 C C . TYR A 1 380 ? 20.555 2.600 -27.388 1.00 96.56 380 TYR A C 1
ATOM 3106 O O . TYR A 1 380 ? 20.879 2.928 -28.524 1.00 96.56 380 TYR A O 1
ATOM 3114 N N . THR A 1 381 ? 21.402 2.012 -26.542 1.00 97.31 381 THR A N 1
ATOM 3115 C CA . THR A 1 381 ? 22.835 1.834 -26.822 1.00 97.31 381 THR A CA 1
ATOM 3116 C C . THR A 1 381 ? 23.121 1.108 -28.151 1.00 97.31 381 THR A C 1
ATOM 3118 O O . THR A 1 381 ? 23.874 1.666 -28.948 1.00 97.31 381 THR A O 1
ATOM 3121 N N . PRO A 1 382 ? 22.526 -0.061 -28.469 1.00 96.19 382 PRO A N 1
ATOM 3122 C CA . PRO A 1 382 ? 22.766 -0.719 -29.757 1.00 96.19 382 PRO A CA 1
ATOM 3123 C C . PRO A 1 382 ? 22.236 0.079 -30.950 1.00 96.19 382 PRO A C 1
ATOM 3125 O O . PRO A 1 382 ? 22.936 0.198 -31.950 1.00 96.19 382 PRO A O 1
ATOM 3128 N N . PHE A 1 383 ? 21.061 0.707 -30.848 1.00 95.75 383 PHE A N 1
ATOM 3129 C CA . PHE A 1 383 ? 20.558 1.551 -31.937 1.00 95.75 383 PHE A CA 1
ATOM 3130 C C . PHE A 1 383 ? 21.458 2.770 -32.172 1.00 95.75 383 PHE A C 1
ATOM 3132 O O . PHE A 1 383 ? 21.761 3.103 -33.312 1.00 95.75 383 PHE A O 1
ATOM 3139 N N . ALA A 1 384 ? 21.930 3.416 -31.107 1.00 96.12 384 ALA A N 1
ATOM 3140 C CA . ALA A 1 384 ? 22.795 4.582 -31.202 1.00 96.12 384 ALA A CA 1
ATOM 3141 C C . ALA A 1 384 ? 24.180 4.224 -31.759 1.00 96.12 384 ALA A C 1
ATOM 3143 O O . ALA A 1 384 ? 24.638 4.849 -32.712 1.00 96.12 384 ALA A O 1
ATOM 3144 N N . LEU A 1 385 ? 24.844 3.214 -31.197 1.00 95.44 385 LEU A N 1
ATOM 3145 C CA . LEU A 1 385 ? 26.227 2.897 -31.554 1.00 95.44 385 LEU A CA 1
ATOM 3146 C C . LEU A 1 385 ? 26.353 2.096 -32.852 1.00 95.44 385 LEU A C 1
ATOM 3148 O O . LEU A 1 385 ? 27.308 2.327 -33.586 1.00 95.44 385 LEU A O 1
ATOM 3152 N N . LEU A 1 386 ? 25.409 1.194 -33.145 1.00 94.44 386 LEU A N 1
ATOM 3153 C CA . LEU A 1 386 ? 25.496 0.298 -34.304 1.00 94.44 386 LEU A CA 1
ATOM 3154 C C . LEU A 1 386 ? 24.662 0.785 -35.492 1.00 94.44 386 LEU A C 1
ATOM 3156 O O . LEU A 1 386 ? 25.131 0.710 -36.621 1.00 94.44 386 LEU A O 1
ATOM 3160 N N . ALA A 1 387 ? 23.447 1.304 -35.260 1.00 92.94 387 ALA A N 1
ATOM 3161 C CA . ALA A 1 387 ? 22.586 1.753 -36.359 1.00 92.94 387 ALA A CA 1
ATOM 3162 C C . ALA A 1 387 ? 22.952 3.160 -36.847 1.00 92.94 387 ALA A C 1
ATOM 3164 O O . ALA A 1 387 ? 23.104 3.371 -38.045 1.00 92.94 387 ALA A O 1
ATOM 3165 N N . LEU A 1 388 ? 23.079 4.136 -35.936 1.00 93.50 388 LEU A N 1
ATOM 3166 C CA . LEU A 1 388 ? 23.510 5.488 -36.320 1.00 93.50 388 LEU A CA 1
ATOM 3167 C C . LEU A 1 388 ? 25.030 5.538 -36.506 1.00 93.50 388 LEU A C 1
ATOM 3169 O O . LEU A 1 388 ? 25.516 6.020 -37.527 1.00 93.50 388 LEU A O 1
ATOM 3173 N N . GLY A 1 389 ? 25.775 5.065 -35.502 1.00 90.25 389 GLY A N 1
ATOM 3174 C CA . GLY A 1 389 ? 27.231 5.164 -35.469 1.00 90.25 389 GLY A CA 1
ATOM 3175 C C . GLY A 1 389 ? 27.746 6.611 -35.513 1.00 90.25 389 GLY A C 1
ATOM 3176 O O . GLY A 1 389 ? 26.994 7.587 -35.435 1.00 90.25 389 GLY A O 1
ATOM 3177 N N . GLY A 1 390 ? 29.069 6.760 -35.608 1.00 91.12 390 GLY A N 1
ATOM 3178 C CA . GLY A 1 390 ? 29.727 8.057 -35.795 1.00 91.12 390 GLY A CA 1
ATOM 3179 C C . GLY A 1 390 ? 29.338 9.131 -34.766 1.00 91.12 390 GLY A C 1
ATOM 3180 O O . GLY A 1 390 ? 29.177 8.868 -33.570 1.00 91.12 390 GLY A O 1
ATOM 3181 N N . ILE A 1 391 ? 29.209 10.374 -35.236 1.00 93.25 391 ILE A N 1
ATOM 3182 C CA . ILE A 1 391 ? 28.919 11.541 -34.387 1.00 93.25 391 ILE A CA 1
ATOM 3183 C C . ILE A 1 391 ? 27.484 11.490 -33.851 1.00 93.25 391 ILE A C 1
ATOM 3185 O O . ILE A 1 391 ? 27.268 11.729 -32.664 1.00 93.25 391 ILE A O 1
ATOM 3189 N N . GLU A 1 392 ? 26.506 11.151 -34.692 1.00 92.06 392 GLU A N 1
ATOM 3190 C CA . GLU A 1 392 ? 25.090 11.135 -34.301 1.00 92.06 392 GLU A CA 1
ATOM 3191 C C . GLU A 1 392 ? 24.807 10.071 -33.234 1.00 92.06 392 GLU A C 1
ATOM 3193 O O . GLU A 1 392 ? 24.160 10.359 -32.225 1.00 92.06 392 GLU A O 1
ATOM 3198 N N . GLY A 1 393 ? 25.368 8.870 -33.403 1.00 93.94 393 GLY A N 1
ATOM 3199 C CA . GLY A 1 393 ? 25.303 7.797 -32.417 1.00 93.94 393 GLY A CA 1
ATOM 3200 C C . GLY A 1 393 ? 25.946 8.174 -31.085 1.00 93.94 393 GLY A C 1
ATOM 3201 O O . GLY A 1 393 ? 25.386 7.902 -30.020 1.00 93.94 393 GLY A O 1
ATOM 3202 N N . THR A 1 394 ? 27.084 8.873 -31.128 1.00 94.56 394 THR A N 1
ATOM 3203 C CA . THR A 1 394 ? 27.756 9.381 -29.923 1.00 94.56 394 THR A CA 1
ATOM 3204 C C . THR A 1 394 ? 26.891 10.416 -29.203 1.00 94.56 394 THR A C 1
ATOM 3206 O O . THR A 1 394 ? 26.662 10.281 -28.002 1.00 94.56 394 THR A O 1
ATOM 3209 N N . ILE A 1 395 ? 26.341 11.400 -29.927 1.00 95.38 395 ILE A N 1
ATOM 3210 C CA . ILE A 1 395 ? 25.452 12.431 -29.368 1.00 95.38 395 ILE A CA 1
ATOM 3211 C C . ILE A 1 395 ? 24.240 11.787 -28.689 1.00 95.38 395 ILE A C 1
ATOM 3213 O O . ILE A 1 395 ? 23.946 12.096 -27.532 1.00 95.38 395 ILE A O 1
ATOM 3217 N N . LEU A 1 396 ? 23.555 10.868 -29.379 1.00 94.38 396 LEU A N 1
ATOM 3218 C CA . LEU A 1 396 ? 22.376 10.194 -28.838 1.00 94.38 396 LEU A CA 1
ATOM 3219 C C . LEU A 1 396 ? 22.726 9.376 -27.587 1.00 94.38 396 LEU A C 1
ATOM 3221 O O . LEU A 1 396 ? 22.028 9.470 -26.575 1.00 94.38 396 LEU A O 1
ATOM 3225 N N . THR A 1 397 ? 23.838 8.636 -27.621 1.00 96.12 397 THR A N 1
ATOM 3226 C CA . THR A 1 397 ? 24.331 7.862 -26.473 1.00 96.12 397 THR A CA 1
ATOM 3227 C C . THR A 1 397 ? 24.607 8.771 -25.276 1.00 96.12 397 THR A C 1
ATOM 3229 O O . THR A 1 397 ? 24.139 8.489 -24.174 1.00 96.12 397 THR A O 1
ATOM 3232 N N . THR A 1 398 ? 25.308 9.893 -25.477 1.00 96.12 398 THR A N 1
ATOM 3233 C CA . THR A 1 398 ? 25.616 10.850 -24.406 1.00 96.12 398 THR A CA 1
ATOM 3234 C C . THR A 1 398 ? 24.351 11.450 -23.798 1.00 96.12 398 THR A C 1
ATOM 3236 O O . THR A 1 398 ? 24.220 11.456 -22.574 1.00 96.12 398 THR A O 1
ATOM 3239 N N . ILE A 1 399 ? 23.401 11.909 -24.622 1.00 95.38 399 ILE A N 1
ATOM 3240 C CA . ILE A 1 399 ? 22.135 12.494 -24.150 1.00 95.38 399 ILE A CA 1
ATOM 3241 C C . ILE A 1 399 ? 21.367 11.485 -23.293 1.00 95.38 399 ILE A C 1
ATOM 3243 O O . ILE A 1 399 ? 20.924 11.809 -22.188 1.00 95.38 399 ILE A O 1
ATOM 3247 N N . ILE A 1 400 ? 21.233 10.253 -23.784 1.00 97.25 400 ILE A N 1
ATOM 3248 C CA . ILE A 1 400 ? 20.454 9.218 -23.113 1.00 97.25 400 ILE A CA 1
ATOM 3249 C C . ILE A 1 400 ? 21.100 8.781 -21.801 1.00 97.25 400 ILE A C 1
ATOM 3251 O O . ILE A 1 400 ? 20.417 8.734 -20.777 1.00 97.25 400 ILE A O 1
ATOM 3255 N N . TRP A 1 401 ? 22.404 8.500 -21.796 1.00 97.44 401 TRP A N 1
ATOM 3256 C CA . TRP A 1 401 ? 23.099 8.071 -20.584 1.00 97.44 401 TRP A CA 1
ATOM 3257 C C . TRP A 1 401 ? 23.178 9.184 -19.541 1.00 97.44 401 TRP A C 1
ATOM 3259 O O . TRP A 1 401 ? 22.940 8.927 -18.360 1.00 97.44 401 TRP A O 1
ATOM 3269 N N . PHE A 1 402 ? 23.418 10.431 -19.953 1.00 97.00 402 PHE A N 1
ATOM 3270 C CA . PHE A 1 402 ? 23.377 11.576 -19.045 1.00 97.00 402 PHE A CA 1
ATOM 3271 C C . PHE A 1 402 ? 21.982 11.772 -18.437 1.00 97.00 402 PHE A C 1
ATOM 3273 O O . PHE A 1 402 ? 21.844 11.967 -17.224 1.00 97.00 402 PHE A O 1
ATOM 3280 N N . GLY A 1 403 ? 20.932 11.663 -19.255 1.00 95.88 403 GLY A N 1
ATOM 3281 C CA . GLY A 1 403 ? 19.547 11.725 -18.798 1.00 95.88 403 GLY A CA 1
ATOM 3282 C C . GLY A 1 403 ? 19.186 10.589 -17.836 1.00 95.88 403 GLY A C 1
ATOM 3283 O O . GLY A 1 403 ? 18.577 10.833 -16.792 1.00 95.88 403 GLY A O 1
ATOM 3284 N N . ALA A 1 404 ? 19.608 9.359 -18.136 1.00 95.44 404 ALA A N 1
ATOM 3285 C CA . ALA A 1 404 ? 19.382 8.190 -17.290 1.00 95.44 404 ALA A CA 1
ATOM 3286 C C . ALA A 1 404 ? 20.118 8.287 -15.945 1.00 95.44 404 ALA A C 1
ATOM 3288 O O . ALA A 1 404 ? 19.521 8.017 -14.903 1.00 95.44 404 ALA A O 1
ATOM 3289 N N . LEU A 1 405 ? 21.380 8.731 -15.944 1.00 95.62 405 LEU A N 1
ATOM 3290 C CA . LEU A 1 405 ? 22.157 8.973 -14.723 1.00 95.62 405 LEU A CA 1
ATOM 3291 C C . LEU A 1 405 ? 21.537 10.088 -13.875 1.00 95.62 405 LEU A C 1
ATOM 3293 O O . LEU A 1 405 ? 21.396 9.940 -12.660 1.00 95.62 405 LEU A O 1
ATOM 3297 N N . SER A 1 406 ? 21.086 11.169 -14.509 1.00 93.44 406 SER A N 1
ATOM 3298 C CA . SER A 1 406 ? 20.360 12.241 -13.822 1.00 93.44 406 SER A CA 1
ATOM 3299 C C . SER A 1 406 ? 19.062 11.719 -13.194 1.00 93.44 406 SER A C 1
ATOM 3301 O O . SER A 1 406 ? 18.774 11.998 -12.031 1.00 93.44 406 SER A O 1
ATOM 3303 N N . GLY A 1 407 ? 18.302 10.895 -13.922 1.00 92.06 407 GLY A N 1
ATOM 3304 C CA . GLY A 1 407 ? 17.101 10.225 -13.420 1.00 92.06 407 GLY A CA 1
ATOM 3305 C C . GLY A 1 407 ? 17.366 9.284 -12.240 1.00 92.06 407 GLY A C 1
ATOM 3306 O O . GLY A 1 407 ? 16.624 9.300 -11.254 1.00 92.06 407 GLY A O 1
ATOM 3307 N N . LEU A 1 408 ? 18.459 8.518 -12.299 1.00 91.00 408 LEU A N 1
ATOM 3308 C CA . LEU A 1 408 ? 18.950 7.668 -11.211 1.00 91.00 408 LEU A CA 1
ATOM 3309 C C . LEU A 1 408 ? 19.236 8.482 -9.943 1.00 91.00 408 LEU A C 1
ATOM 3311 O O . LEU A 1 408 ? 18.724 8.151 -8.870 1.00 91.00 408 LEU A O 1
ATOM 3315 N N . ILE A 1 409 ? 19.996 9.572 -10.074 1.00 90.25 409 ILE A N 1
ATOM 3316 C CA . ILE A 1 409 ? 20.336 10.485 -8.973 1.00 90.25 409 ILE A CA 1
ATOM 3317 C C . ILE A 1 409 ? 19.068 11.104 -8.375 1.00 90.25 409 ILE A C 1
ATOM 3319 O O . ILE A 1 409 ? 18.875 11.086 -7.157 1.00 90.25 409 ILE A O 1
ATOM 3323 N N . LEU A 1 410 ? 18.154 11.591 -9.217 1.00 87.38 410 LEU A N 1
ATOM 3324 C CA . LEU A 1 410 ? 16.872 12.136 -8.767 1.00 87.38 410 LEU A CA 1
ATOM 3325 C C . LEU A 1 410 ? 16.063 11.103 -7.977 1.00 87.38 410 LEU A C 1
ATOM 3327 O O . LEU A 1 410 ? 15.501 11.429 -6.929 1.00 87.38 410 LEU A O 1
ATOM 3331 N N . ASN A 1 411 ? 16.031 9.851 -8.435 1.00 81.50 411 ASN A N 1
ATOM 3332 C CA . ASN A 1 411 ? 15.305 8.792 -7.747 1.00 81.50 411 ASN A CA 1
ATOM 3333 C C . ASN A 1 411 ? 15.971 8.379 -6.419 1.00 81.50 411 ASN A C 1
ATOM 3335 O O . ASN A 1 411 ? 15.265 7.964 -5.499 1.00 81.50 411 ASN A O 1
ATOM 3339 N N . LEU A 1 412 ? 17.296 8.524 -6.276 1.00 81.50 412 LEU A N 1
ATOM 3340 C CA . LEU A 1 412 ? 18.011 8.289 -5.013 1.00 81.50 412 LEU A CA 1
ATOM 3341 C C . LEU A 1 412 ? 17.611 9.305 -3.930 1.00 81.50 412 LEU A C 1
ATOM 3343 O O . LEU A 1 412 ? 17.314 8.908 -2.801 1.00 81.50 412 LEU A O 1
ATOM 3347 N N . PHE A 1 413 ? 17.560 10.596 -4.272 1.00 78.81 413 PHE A N 1
ATOM 3348 C CA . PHE A 1 413 ? 17.322 11.676 -3.304 1.00 78.81 413 PHE A CA 1
ATOM 3349 C C . PHE A 1 413 ? 15.834 12.033 -3.108 1.00 78.81 413 PHE A C 1
ATOM 3351 O O . PHE A 1 413 ? 15.416 12.332 -1.987 1.00 78.81 413 PHE A O 1
ATOM 3358 N N . TRP A 1 414 ? 15.004 11.955 -4.157 1.00 77.62 414 TRP A N 1
ATOM 3359 C CA . TRP A 1 414 ? 13.592 12.389 -4.148 1.00 77.62 414 TRP A CA 1
ATOM 3360 C C . TRP A 1 414 ? 12.575 11.265 -4.392 1.00 77.62 414 TRP A C 1
ATOM 3362 O O . TRP A 1 414 ? 11.455 11.509 -4.858 1.00 77.62 414 TRP A O 1
ATOM 3372 N N . PHE A 1 415 ? 12.919 10.034 -4.003 1.00 72.38 415 PHE A N 1
ATOM 3373 C CA . PHE A 1 415 ? 12.047 8.870 -4.160 1.00 72.38 415 PHE A CA 1
ATOM 3374 C C . PHE A 1 415 ? 10.602 9.121 -3.683 1.00 72.38 415 PHE A C 1
ATOM 3376 O O . PHE A 1 415 ? 10.347 9.461 -2.524 1.00 72.38 415 PHE A O 1
ATOM 3383 N N . GLY A 1 416 ? 9.634 8.910 -4.580 1.00 63.72 416 GLY A N 1
ATOM 3384 C CA . GLY A 1 416 ? 8.199 8.929 -4.279 1.00 63.72 416 GLY A CA 1
ATOM 3385 C C . GLY A 1 416 ? 7.534 10.309 -4.184 1.00 63.72 416 GLY A C 1
ATOM 3386 O O . GLY A 1 416 ? 6.303 10.360 -4.148 1.00 63.72 416 GLY A O 1
ATOM 3387 N N . LYS A 1 417 ? 8.291 11.418 -4.189 1.00 60.66 417 LYS A N 1
ATOM 3388 C CA . LYS A 1 417 ? 7.732 12.785 -4.113 1.00 60.66 417 LYS A CA 1
ATOM 3389 C C . LYS A 1 417 ? 7.323 13.358 -5.478 1.00 60.66 417 LYS A C 1
ATOM 3391 O O . LYS A 1 417 ? 6.398 14.159 -5.532 1.00 60.66 417 LYS A O 1
ATOM 3396 N N . LEU A 1 418 ? 7.949 12.909 -6.571 1.00 75.94 418 LEU A N 1
ATOM 3397 C CA . LEU A 1 418 ? 7.818 13.500 -7.914 1.00 75.94 418 LEU A CA 1
ATOM 3398 C C . LEU A 1 418 ? 7.329 12.501 -8.980 1.00 75.94 418 LEU A C 1
ATOM 3400 O O . LEU A 1 418 ? 7.860 12.433 -10.083 1.00 75.94 418 LEU A O 1
ATOM 3404 N N . ARG A 1 419 ? 6.305 11.692 -8.670 1.00 76.19 419 ARG A N 1
ATOM 3405 C CA . ARG A 1 419 ? 5.855 10.600 -9.561 1.00 76.19 419 ARG A CA 1
ATOM 3406 C C . ARG A 1 419 ? 5.557 11.053 -10.999 1.00 76.19 419 ARG A C 1
ATOM 3408 O O . ARG A 1 419 ? 6.011 10.403 -11.930 1.00 76.19 419 ARG A O 1
ATOM 3415 N N . ALA A 1 420 ? 4.799 12.138 -11.174 1.00 78.12 420 ALA A N 1
ATOM 3416 C CA . ALA A 1 420 ? 4.442 12.640 -12.505 1.00 78.12 420 ALA A CA 1
ATOM 3417 C C . ALA A 1 420 ? 5.673 13.116 -13.292 1.00 78.12 420 ALA A C 1
ATOM 3419 O O . ALA A 1 420 ? 5.769 12.879 -14.490 1.00 78.12 420 ALA A O 1
ATOM 3420 N N . PHE A 1 421 ? 6.642 13.715 -12.598 1.00 84.62 421 PHE A N 1
ATOM 3421 C CA . PHE A 1 421 ? 7.892 14.164 -13.199 1.00 84.62 421 PHE A CA 1
ATOM 3422 C C . PHE A 1 421 ? 8.753 12.990 -13.678 1.00 84.62 421 PHE A C 1
ATOM 3424 O O . PHE A 1 421 ? 9.269 13.035 -14.786 1.00 84.62 421 PHE A O 1
ATOM 3431 N N . HIS A 1 422 ? 8.847 11.901 -12.905 1.00 84.88 422 HIS A N 1
ATOM 3432 C CA . HIS A 1 422 ? 9.541 10.691 -13.363 1.00 84.88 422 HIS A CA 1
ATOM 3433 C C . HIS A 1 422 ? 8.893 10.098 -14.620 1.00 84.88 422 HIS A C 1
ATOM 3435 O O . HIS A 1 422 ? 9.605 9.781 -15.564 1.00 84.88 422 HIS A O 1
ATOM 3441 N N . ILE A 1 423 ? 7.556 10.013 -14.670 1.00 87.88 423 ILE A N 1
ATOM 3442 C CA . ILE A 1 423 ? 6.831 9.536 -15.864 1.00 87.88 423 ILE A CA 1
ATOM 3443 C C . ILE A 1 423 ? 7.135 10.424 -17.077 1.00 87.88 423 ILE A C 1
ATOM 3445 O O . ILE A 1 423 ? 7.411 9.909 -18.158 1.00 87.88 423 ILE A O 1
ATOM 3449 N N . PHE A 1 424 ? 7.122 11.747 -16.892 1.00 91.56 424 PHE A N 1
ATOM 3450 C CA . PHE A 1 424 ? 7.489 12.697 -17.939 1.00 91.56 424 PHE A CA 1
ATOM 3451 C C . PHE A 1 424 ? 8.924 12.474 -18.437 1.00 91.56 424 PHE A C 1
ATOM 3453 O O . PHE A 1 424 ? 9.136 12.379 -19.641 1.00 91.56 424 PHE A O 1
ATOM 3460 N N . LEU A 1 425 ? 9.894 12.317 -17.530 1.00 91.75 425 LEU A N 1
ATOM 3461 C CA . LEU A 1 425 ? 11.286 12.041 -17.897 1.00 91.75 425 LEU A CA 1
ATOM 3462 C C . LEU A 1 425 ? 11.444 10.709 -18.641 1.00 91.75 425 LEU A C 1
ATOM 3464 O O . LEU A 1 425 ? 12.203 10.649 -19.603 1.00 91.75 425 LEU A O 1
ATOM 3468 N N . TYR A 1 426 ? 10.725 9.655 -18.236 1.00 92.31 426 TYR A N 1
ATOM 3469 C CA . TYR A 1 426 ? 10.743 8.372 -18.945 1.00 92.31 426 TYR A CA 1
ATOM 3470 C C . TYR A 1 426 ? 10.243 8.510 -20.381 1.00 92.31 426 TYR A C 1
ATOM 3472 O O . TYR A 1 426 ? 10.866 7.973 -21.290 1.00 92.31 426 TYR A O 1
ATOM 3480 N N . LEU A 1 427 ? 9.152 9.250 -20.593 1.00 93.75 427 LEU A N 1
ATOM 3481 C CA . LEU A 1 427 ? 8.610 9.497 -21.929 1.00 93.75 427 LEU A CA 1
ATOM 3482 C C . LEU A 1 427 ? 9.541 10.369 -22.771 1.00 93.75 427 LEU A C 1
ATOM 3484 O O . LEU A 1 427 ? 9.789 10.046 -23.928 1.00 93.75 427 LEU A O 1
ATOM 3488 N N . LEU A 1 428 ? 10.084 11.438 -22.187 1.00 94.50 428 LEU A N 1
ATOM 3489 C CA . LEU A 1 428 ? 10.994 12.350 -22.874 1.00 94.50 428 LEU A CA 1
ATOM 3490 C C . LEU A 1 428 ? 12.263 11.628 -23.344 1.00 94.50 428 LEU A C 1
ATOM 3492 O O . LEU A 1 428 ? 12.650 11.764 -24.501 1.00 94.50 428 LEU A O 1
ATOM 3496 N N . LEU A 1 429 ? 12.880 10.821 -22.475 1.00 94.25 429 LEU A N 1
ATOM 3497 C CA . LEU A 1 429 ? 14.042 10.012 -22.853 1.00 94.25 429 LEU A CA 1
ATOM 3498 C C . LEU A 1 429 ? 13.652 8.897 -23.830 1.00 94.25 429 LEU A C 1
ATOM 3500 O O . LEU A 1 429 ? 14.326 8.694 -24.839 1.00 94.25 429 LEU A O 1
ATOM 3504 N N . GLY A 1 430 ? 12.540 8.209 -23.559 1.00 92.75 430 GLY A N 1
ATOM 3505 C CA . GLY A 1 430 ? 12.054 7.073 -24.339 1.00 92.75 430 GLY A CA 1
ATOM 3506 C C . GLY A 1 430 ? 11.703 7.406 -25.788 1.00 92.75 430 GLY A C 1
ATOM 3507 O O . GLY A 1 430 ? 11.830 6.531 -26.641 1.00 92.75 430 GLY A O 1
ATOM 3508 N N . TRP A 1 431 ? 11.346 8.657 -26.087 1.00 95.69 431 TRP A N 1
ATOM 3509 C CA . TRP A 1 431 ? 11.033 9.134 -27.440 1.00 95.69 431 TRP A CA 1
ATOM 3510 C C . TRP A 1 431 ? 12.155 9.941 -28.107 1.00 95.69 431 TRP A C 1
ATOM 3512 O O . TRP A 1 431 ? 11.975 10.421 -29.225 1.00 95.69 431 TRP A O 1
ATOM 3522 N N . SER A 1 432 ? 13.328 10.067 -27.481 1.00 92.56 432 SER A N 1
ATOM 3523 C CA . SER A 1 432 ? 14.452 10.836 -28.039 1.00 92.56 432 SER A CA 1
ATOM 3524 C C . SER A 1 432 ? 14.938 10.335 -29.410 1.00 92.56 432 SER A C 1
ATOM 3526 O O . SER A 1 432 ? 15.379 11.140 -30.229 1.00 92.56 432 SER A O 1
ATOM 3528 N N . ALA A 1 433 ? 14.775 9.042 -29.716 1.00 89.38 433 ALA A N 1
ATOM 3529 C CA . ALA A 1 433 ? 15.060 8.462 -31.032 1.00 89.38 433 ALA A CA 1
ATOM 3530 C C . ALA A 1 433 ? 14.275 9.141 -32.165 1.00 89.38 433 ALA A C 1
ATOM 3532 O O . ALA A 1 433 ? 14.750 9.181 -33.297 1.00 89.38 433 ALA A O 1
ATOM 3533 N N . ALA A 1 434 ? 13.098 9.710 -31.884 1.00 91.00 434 ALA A N 1
ATOM 3534 C CA . ALA A 1 434 ? 12.284 10.378 -32.896 1.00 91.00 434 ALA A CA 1
ATOM 3535 C C . ALA A 1 434 ? 12.998 11.586 -33.527 1.00 91.00 434 ALA A C 1
ATOM 3537 O O . ALA A 1 434 ? 12.799 11.860 -34.709 1.00 91.00 434 ALA A O 1
ATOM 3538 N N . PHE A 1 435 ? 13.883 12.265 -32.784 1.00 91.88 435 PHE A N 1
ATOM 3539 C CA . PHE A 1 435 ? 14.700 13.361 -33.322 1.00 91.88 435 PHE A CA 1
ATOM 3540 C C . PHE A 1 435 ? 15.746 12.884 -34.341 1.00 91.88 435 PHE A C 1
ATOM 3542 O O . PHE A 1 435 ? 16.218 13.676 -35.150 1.00 91.88 435 PHE A O 1
ATOM 3549 N N . PHE A 1 436 ? 16.063 11.588 -34.338 1.00 91.75 436 PHE A N 1
ATOM 3550 C CA . PHE A 1 436 ? 17.034 10.942 -35.218 1.00 91.75 436 PHE A CA 1
ATOM 3551 C C . PHE A 1 436 ? 16.358 9.960 -36.190 1.00 91.75 436 PHE A C 1
ATOM 3553 O O . PHE A 1 436 ? 16.984 9.018 -36.669 1.00 91.75 436 PHE A O 1
ATOM 3560 N N . ILE A 1 437 ? 15.074 10.153 -36.512 1.00 88.75 437 ILE A N 1
ATOM 3561 C CA . ILE A 1 437 ? 14.313 9.169 -37.297 1.00 88.75 437 ILE A CA 1
ATOM 3562 C C . ILE A 1 437 ? 14.884 8.939 -38.706 1.00 88.75 437 ILE A C 1
ATOM 3564 O O . ILE A 1 437 ? 14.920 7.807 -39.178 1.00 88.75 437 ILE A O 1
ATOM 3568 N N . VAL A 1 438 ? 15.374 9.990 -39.372 1.00 91.44 438 VAL A N 1
ATOM 3569 C CA . VAL A 1 438 ? 15.960 9.890 -40.720 1.00 91.44 438 VAL A CA 1
ATOM 3570 C C . VAL A 1 438 ? 17.235 9.037 -40.726 1.00 91.44 438 VAL A C 1
ATOM 3572 O O . VAL A 1 438 ? 17.293 8.095 -41.521 1.00 91.44 438 VAL A O 1
ATOM 3575 N N . PRO A 1 439 ? 18.251 9.310 -39.882 1.00 91.00 439 PRO A N 1
ATOM 3576 C CA . PRO A 1 439 ? 19.429 8.451 -39.820 1.00 91.00 439 PRO A CA 1
ATOM 3577 C C . PRO A 1 439 ? 19.112 7.049 -39.289 1.00 91.00 439 PRO A C 1
ATOM 3579 O O . PRO A 1 439 ? 19.663 6.084 -39.811 1.00 91.00 439 PRO A O 1
ATOM 3582 N N . ILE A 1 440 ? 18.154 6.896 -38.365 1.00 90.38 440 ILE A N 1
ATOM 3583 C CA . ILE A 1 440 ? 17.684 5.574 -37.916 1.00 90.38 440 ILE A CA 1
ATOM 3584 C C . ILE A 1 440 ? 17.137 4.753 -39.083 1.00 90.38 440 ILE A C 1
ATOM 3586 O O . ILE A 1 440 ? 17.538 3.607 -39.243 1.00 90.38 440 ILE A O 1
ATOM 3590 N N . ILE A 1 441 ? 16.269 5.318 -39.928 1.00 92.56 441 ILE A N 1
ATOM 3591 C CA . ILE A 1 441 ? 15.712 4.587 -41.079 1.00 92.56 441 ILE A CA 1
ATOM 3592 C C . ILE A 1 441 ? 16.823 4.124 -42.025 1.00 92.56 441 ILE A C 1
ATOM 3594 O O . ILE A 1 441 ? 16.753 3.013 -42.551 1.00 92.56 441 ILE A O 1
ATOM 3598 N N . LYS A 1 442 ? 17.849 4.957 -42.233 1.00 91.38 442 LYS A N 1
ATOM 3599 C CA . LYS A 1 442 ? 18.984 4.627 -43.101 1.00 91.38 442 LYS A CA 1
ATOM 3600 C C . LYS A 1 442 ? 19.875 3.532 -42.514 1.00 91.38 442 LYS A C 1
ATOM 3602 O O . LYS A 1 442 ? 20.295 2.659 -43.262 1.00 91.38 442 LYS A O 1
ATOM 3607 N N . GLY A 1 443 ? 20.159 3.585 -41.214 1.00 89.75 443 GLY A N 1
ATOM 3608 C CA . GLY A 1 443 ? 21.061 2.645 -40.545 1.00 89.75 443 GLY A CA 1
ATOM 3609 C C . GLY A 1 443 ? 20.411 1.318 -40.156 1.00 89.75 443 GLY A C 1
ATOM 3610 O O . GLY A 1 443 ? 21.013 0.262 -40.300 1.00 89.75 443 GLY A O 1
ATOM 3611 N N . LEU A 1 444 ? 19.162 1.362 -39.693 1.00 91.94 444 LEU A N 1
ATOM 3612 C CA . LEU A 1 444 ? 18.427 0.209 -39.164 1.00 91.94 444 LEU A CA 1
ATOM 3613 C C . LEU A 1 444 ? 17.529 -0.468 -40.217 1.00 91.94 444 LEU A C 1
ATOM 3615 O O . LEU A 1 444 ? 17.072 -1.598 -40.033 1.00 91.94 444 LEU A O 1
ATOM 3619 N N . GLY A 1 445 ? 17.227 0.236 -41.311 1.00 93.06 445 GLY A N 1
ATOM 3620 C CA . GLY A 1 445 ? 16.262 -0.197 -42.317 1.00 93.06 445 GLY A CA 1
ATOM 3621 C C . GLY A 1 445 ? 14.806 -0.111 -41.842 1.00 93.06 445 GLY A C 1
ATOM 3622 O O . GLY A 1 445 ? 14.490 0.166 -40.679 1.00 93.06 445 GLY A O 1
ATOM 3623 N N . THR A 1 446 ? 13.874 -0.346 -42.767 1.00 92.94 446 THR A N 1
ATOM 3624 C CA . THR A 1 446 ? 12.431 -0.187 -42.517 1.00 92.94 446 THR A CA 1
ATOM 3625 C C . THR A 1 446 ? 11.914 -1.146 -41.446 1.00 92.94 446 THR A C 1
ATOM 3627 O O . THR A 1 446 ? 11.180 -0.725 -40.554 1.00 92.94 446 THR A O 1
ATOM 3630 N N . VAL A 1 447 ? 12.316 -2.420 -41.503 1.00 95.19 447 VAL A N 1
ATOM 3631 C CA . VAL A 1 447 ? 11.841 -3.457 -40.570 1.00 95.19 447 VAL A CA 1
ATOM 3632 C C . VAL A 1 447 ? 12.258 -3.131 -39.138 1.00 95.19 447 VAL A C 1
ATOM 3634 O O . VAL A 1 447 ? 11.404 -3.063 -38.254 1.00 95.19 447 VAL A O 1
ATOM 3637 N N . GLY A 1 448 ? 13.544 -2.859 -38.906 1.00 94.44 448 GLY A N 1
ATOM 3638 C CA . GLY A 1 448 ? 14.024 -2.538 -37.567 1.00 94.44 448 GLY A CA 1
ATOM 3639 C C . GLY A 1 448 ? 13.471 -1.206 -37.049 1.00 94.44 448 GLY A C 1
ATOM 3640 O O . GLY A 1 448 ? 13.152 -1.105 -35.866 1.00 94.44 448 GLY A O 1
ATOM 3641 N N . THR A 1 449 ? 13.229 -0.218 -37.922 1.00 95.00 449 THR A N 1
ATOM 3642 C CA . THR A 1 449 ? 12.562 1.039 -37.529 1.00 95.00 449 THR A CA 1
ATOM 3643 C C . THR A 1 449 ? 11.127 0.802 -37.049 1.00 95.00 449 THR A C 1
ATOM 3645 O O . THR A 1 449 ? 10.720 1.368 -36.034 1.00 95.00 449 THR A O 1
ATOM 3648 N N . ILE A 1 450 ? 10.360 -0.054 -37.736 1.00 96.62 450 ILE A N 1
ATOM 3649 C CA . ILE A 1 450 ? 9.001 -0.421 -37.307 1.00 96.62 450 ILE A CA 1
ATOM 3650 C C . ILE A 1 450 ? 9.045 -1.113 -35.941 1.00 96.62 450 ILE A C 1
ATOM 3652 O O . ILE A 1 450 ? 8.248 -0.772 -35.069 1.00 96.62 450 ILE A O 1
ATOM 3656 N N . LEU A 1 451 ? 9.988 -2.036 -35.724 1.00 97.38 451 LEU A N 1
ATOM 3657 C CA . LEU A 1 451 ? 10.158 -2.730 -34.442 1.00 97.38 451 LEU A CA 1
ATOM 3658 C C . LEU A 1 451 ? 10.548 -1.770 -33.307 1.00 97.38 451 LEU A C 1
ATOM 3660 O O . LEU A 1 451 ? 9.966 -1.833 -32.221 1.00 97.38 451 LEU A O 1
ATOM 3664 N N . LEU A 1 452 ? 11.469 -0.834 -33.564 1.00 96.12 452 LEU A N 1
ATOM 3665 C CA . LEU A 1 452 ? 11.863 0.212 -32.617 1.00 96.12 452 LEU A CA 1
ATOM 3666 C C . LEU A 1 452 ? 10.665 1.085 -32.219 1.00 96.12 452 LEU A C 1
ATOM 3668 O O . LEU A 1 452 ? 10.404 1.283 -31.026 1.00 96.12 452 LEU A O 1
ATOM 3672 N N . PHE A 1 453 ? 9.918 1.572 -33.214 1.00 96.50 453 PHE A N 1
ATOM 3673 C CA . PHE A 1 453 ? 8.743 2.415 -33.008 1.00 96.50 453 PHE A CA 1
ATOM 3674 C C . PHE A 1 453 ? 7.629 1.663 -32.271 1.00 96.50 453 PHE A C 1
ATOM 3676 O O . PHE A 1 453 ? 7.106 2.161 -31.274 1.00 96.50 453 PHE A O 1
ATOM 3683 N N . ALA A 1 454 ? 7.307 0.439 -32.699 1.00 97.75 454 ALA A N 1
ATOM 3684 C CA . ALA A 1 454 ? 6.308 -0.408 -32.053 1.00 97.75 454 ALA A CA 1
ATOM 3685 C C . ALA A 1 454 ? 6.673 -0.704 -30.591 1.00 97.75 454 ALA A C 1
ATOM 3687 O O . ALA A 1 454 ? 5.801 -0.661 -29.721 1.00 97.75 454 ALA A O 1
ATOM 3688 N N . GLY A 1 455 ? 7.958 -0.923 -30.292 1.00 97.44 455 GLY A N 1
ATOM 3689 C CA . GLY A 1 455 ? 8.433 -1.069 -28.917 1.00 97.44 455 GLY A CA 1
ATOM 3690 C C . GLY A 1 455 ? 8.218 0.198 -28.080 1.00 97.44 455 GLY A C 1
ATOM 3691 O O . GLY A 1 455 ? 7.689 0.119 -26.969 1.00 97.44 455 GLY A O 1
ATOM 3692 N N . GLY A 1 456 ? 8.529 1.379 -28.630 1.00 96.19 456 GLY A N 1
ATOM 3693 C CA . GLY A 1 456 ? 8.273 2.673 -27.979 1.00 96.19 456 GLY A CA 1
ATOM 3694 C C . GLY A 1 456 ? 6.784 2.935 -27.711 1.00 96.19 456 GLY A C 1
ATOM 3695 O O . GLY A 1 456 ? 6.401 3.378 -26.621 1.00 96.19 456 GLY A O 1
ATOM 3696 N N . VAL A 1 457 ? 5.921 2.586 -28.670 1.00 97.62 457 VAL A N 1
ATOM 3697 C CA . VAL A 1 457 ? 4.460 2.638 -28.515 1.00 97.62 457 VAL A CA 1
ATOM 3698 C C . VAL A 1 457 ? 3.991 1.668 -27.430 1.00 97.62 457 VAL A C 1
ATOM 3700 O O . VAL A 1 457 ? 3.209 2.072 -26.570 1.00 97.62 457 VAL A O 1
ATOM 3703 N N . SER A 1 458 ? 4.503 0.433 -27.404 1.00 97.75 458 SER A N 1
ATOM 3704 C CA . SER A 1 458 ? 4.173 -0.559 -26.372 1.00 97.75 458 SER A CA 1
ATOM 3705 C C . SER A 1 458 ? 4.472 -0.029 -24.966 1.00 97.75 458 SER A C 1
ATOM 3707 O O . SER A 1 458 ? 3.594 -0.038 -24.101 1.00 97.75 458 SER A O 1
ATOM 3709 N N . TYR A 1 459 ? 5.666 0.537 -24.747 1.00 95.94 459 TYR A N 1
ATOM 3710 C CA . TYR A 1 459 ? 6.014 1.168 -23.468 1.00 95.94 459 TYR A CA 1
ATOM 3711 C C . TYR A 1 459 ? 5.069 2.320 -23.103 1.00 95.94 459 TYR A C 1
ATOM 3713 O O . TYR A 1 459 ? 4.625 2.424 -21.957 1.00 95.94 459 TYR A O 1
ATOM 3721 N N . THR A 1 460 ? 4.725 3.163 -24.078 1.00 95.12 460 THR A N 1
ATOM 3722 C CA . THR A 1 460 ? 3.852 4.328 -23.875 1.00 95.12 460 THR A CA 1
ATOM 3723 C C . THR A 1 460 ? 2.425 3.917 -23.508 1.00 95.12 460 THR A C 1
ATOM 3725 O O . THR A 1 460 ? 1.852 4.455 -22.561 1.00 95.12 460 THR A O 1
ATOM 3728 N N . ILE A 1 461 ? 1.863 2.917 -24.192 1.00 94.88 461 ILE A N 1
ATOM 3729 C CA . ILE A 1 461 ? 0.551 2.347 -23.858 1.00 94.88 461 ILE A CA 1
ATOM 3730 C C . ILE A 1 461 ? 0.584 1.738 -22.453 1.00 94.88 461 ILE A C 1
ATOM 3732 O O . ILE A 1 461 ? -0.329 1.962 -21.656 1.00 94.88 461 ILE A O 1
ATOM 3736 N N . GLY A 1 462 ? 1.668 1.043 -22.100 1.00 91.50 462 GLY A N 1
ATOM 3737 C CA . GLY A 1 462 ? 1.871 0.512 -20.755 1.00 91.50 462 GLY A CA 1
ATOM 3738 C C . GLY A 1 462 ? 1.742 1.576 -19.654 1.00 91.50 462 GLY A C 1
ATOM 3739 O O . GLY A 1 462 ? 1.145 1.311 -18.606 1.00 91.50 462 GLY A O 1
ATOM 3740 N N . ILE A 1 463 ? 2.234 2.798 -19.888 1.00 89.19 463 ILE A N 1
ATOM 3741 C CA . ILE A 1 463 ? 2.152 3.906 -18.919 1.00 89.19 463 ILE A CA 1
ATOM 3742 C C . ILE A 1 463 ? 0.698 4.279 -18.595 1.00 89.19 463 ILE A C 1
ATOM 3744 O O . ILE A 1 463 ? 0.412 4.648 -17.453 1.00 89.19 463 ILE A O 1
ATOM 3748 N N . ILE A 1 464 ? -0.236 4.129 -19.541 1.00 87.62 464 ILE A N 1
ATOM 3749 C CA . ILE A 1 464 ? -1.669 4.374 -19.308 1.00 87.62 464 ILE A CA 1
ATOM 3750 C C . ILE A 1 464 ? -2.181 3.425 -18.216 1.00 87.62 464 ILE A C 1
ATOM 3752 O O . ILE A 1 464 ? -2.792 3.860 -17.237 1.00 87.62 464 ILE A O 1
ATOM 3756 N N . PHE A 1 465 ? -1.859 2.136 -18.320 1.00 84.56 465 PHE A N 1
ATOM 3757 C CA . PHE A 1 465 ? -2.226 1.146 -17.308 1.00 84.56 465 PHE A CA 1
ATOM 3758 C C . PHE A 1 465 ? -1.540 1.444 -15.963 1.00 84.56 465 PHE A C 1
ATOM 3760 O O . PHE A 1 465 ? -2.201 1.472 -14.920 1.00 84.56 465 PHE A O 1
ATOM 3767 N N . TYR A 1 466 ? -0.246 1.778 -15.969 1.00 80.00 466 TYR A N 1
ATOM 3768 C CA . TYR A 1 466 ? 0.479 2.165 -14.753 1.00 80.00 466 TYR A CA 1
ATOM 3769 C C . TYR A 1 466 ? -0.146 3.380 -14.035 1.00 80.00 466 TYR A C 1
ATOM 3771 O O . TYR A 1 466 ? -0.285 3.380 -12.806 1.00 80.00 466 TYR A O 1
ATOM 3779 N N . GLY A 1 467 ? -0.532 4.411 -14.792 1.00 74.94 467 GLY A N 1
ATOM 3780 C CA . GLY A 1 467 ? -1.053 5.673 -14.271 1.00 74.94 467 GLY A CA 1
ATOM 3781 C C . GLY A 1 467 ? -2.496 5.593 -13.774 1.00 74.94 467 GLY A C 1
ATOM 3782 O O . GLY A 1 467 ? -2.788 6.082 -12.680 1.00 74.94 467 GLY A O 1
ATOM 3783 N N . PHE A 1 468 ? -3.387 4.960 -14.546 1.00 70.88 468 PHE A N 1
ATOM 3784 C CA . PHE A 1 468 ? -4.838 5.047 -14.336 1.00 70.88 468 PHE A CA 1
ATOM 3785 C C . PHE A 1 468 ? -5.458 3.886 -13.541 1.00 70.88 468 PHE A C 1
ATOM 3787 O O . PHE A 1 468 ? -6.608 3.999 -13.128 1.00 70.88 468 PHE A O 1
ATOM 3794 N N . LYS A 1 469 ? -4.719 2.801 -13.243 1.00 66.75 469 LYS A N 1
ATOM 3795 C CA . LYS A 1 469 ? -5.171 1.689 -12.365 1.00 66.75 469 LYS A CA 1
ATOM 3796 C C . LYS A 1 469 ? -6.613 1.209 -12.644 1.00 66.75 469 LYS A C 1
ATOM 3798 O O . LYS A 1 469 ? -7.420 1.096 -11.712 1.00 66.75 469 LYS A O 1
ATOM 3803 N N . LEU A 1 470 ? -6.900 0.941 -13.917 1.00 67.25 470 LEU A N 1
ATOM 3804 C CA . LEU A 1 470 ? -8.238 0.759 -14.489 1.00 67.25 470 LEU A CA 1
ATOM 3805 C C . LEU A 1 470 ? -9.024 -0.445 -13.917 1.00 67.25 470 LEU A C 1
ATOM 3807 O O . LEU A 1 470 ? -10.228 -0.346 -13.719 1.00 67.25 470 LEU A O 1
ATOM 3811 N N . PHE A 1 471 ? -8.362 -1.566 -13.614 1.00 78.56 471 PHE A N 1
ATOM 3812 C CA . PHE A 1 471 ? -8.968 -2.811 -13.100 1.00 78.56 471 PHE A CA 1
ATOM 3813 C C . PHE A 1 471 ? -7.998 -3.655 -12.229 1.00 78.56 471 PHE A C 1
ATOM 3815 O O . PHE A 1 471 ? -6.823 -3.316 -12.052 1.00 78.56 471 PHE A O 1
ATOM 3822 N N . LYS A 1 472 ? -8.467 -4.761 -11.634 1.00 73.50 472 LYS A N 1
ATOM 3823 C CA . LYS A 1 472 ? -7.615 -5.714 -10.883 1.00 73.50 472 LYS A CA 1
ATOM 3824 C C . LYS A 1 472 ? -6.563 -6.328 -11.821 1.00 73.50 472 LYS A C 1
ATOM 3826 O O . LYS A 1 472 ? -6.921 -6.706 -12.921 1.00 73.50 472 LYS A O 1
ATOM 3831 N N . PHE A 1 473 ? -5.297 -6.442 -11.413 1.00 80.31 473 PHE A N 1
ATOM 3832 C CA . PHE A 1 473 ? -4.156 -6.832 -12.273 1.00 80.31 473 PHE A CA 1
ATOM 3833 C C . PHE A 1 473 ? -3.701 -5.795 -13.316 1.00 80.31 473 PHE A C 1
ATOM 3835 O O . PHE A 1 473 ? -2.865 -6.108 -14.159 1.00 80.31 473 PHE A O 1
ATOM 3842 N N . THR A 1 474 ? -4.141 -4.533 -13.237 1.00 83.44 474 THR A N 1
ATOM 3843 C CA . THR A 1 474 ? -3.649 -3.488 -14.165 1.00 83.44 474 THR A CA 1
ATOM 3844 C C . THR A 1 474 ? -2.116 -3.373 -14.177 1.00 83.44 474 THR A C 1
ATOM 3846 O O . THR A 1 474 ? -1.519 -3.089 -15.211 1.00 83.44 474 THR A O 1
ATOM 3849 N N . HIS A 1 475 ? -1.457 -3.603 -13.037 1.00 85.69 475 HIS A N 1
ATOM 3850 C CA . HIS A 1 475 ? 0.005 -3.540 -12.958 1.00 85.69 475 HIS A CA 1
ATOM 3851 C C . HIS A 1 475 ? 0.696 -4.673 -13.718 1.00 85.69 475 HIS A C 1
ATOM 3853 O O . HIS A 1 475 ? 1.672 -4.433 -14.419 1.00 85.69 475 HIS A O 1
ATOM 3859 N N . MET A 1 476 ? 0.127 -5.875 -13.659 1.00 91.19 476 MET A N 1
ATOM 3860 C CA . MET A 1 476 ? 0.583 -7.018 -14.442 1.00 91.19 476 MET A CA 1
ATOM 3861 C C . MET A 1 476 ? 0.445 -6.729 -15.939 1.00 91.19 476 MET A C 1
ATOM 3863 O O . MET A 1 476 ? 1.361 -6.996 -16.707 1.00 91.19 476 MET A O 1
ATOM 3867 N N . VAL A 1 477 ? -0.666 -6.107 -16.353 1.00 91.94 477 VAL A N 1
ATOM 3868 C CA . VAL A 1 477 ? -0.867 -5.683 -17.748 1.00 91.94 477 VAL A CA 1
ATOM 3869 C C . VAL A 1 477 ? 0.184 -4.660 -18.174 1.00 91.94 477 VAL A C 1
ATOM 3871 O O . VAL A 1 477 ? 0.740 -4.784 -19.260 1.00 91.94 477 VAL A O 1
ATOM 3874 N N . TRP A 1 478 ? 0.529 -3.699 -17.311 1.00 92.62 478 TRP A N 1
ATOM 3875 C CA . TRP A 1 478 ? 1.663 -2.808 -17.569 1.00 92.62 478 TRP A CA 1
ATOM 3876 C C . TRP A 1 478 ? 2.965 -3.591 -17.798 1.00 92.62 478 TRP A C 1
ATOM 3878 O O . TRP A 1 478 ? 3.652 -3.321 -18.782 1.00 92.62 478 TRP A O 1
ATOM 3888 N N . HIS A 1 479 ? 3.276 -4.591 -16.967 1.00 93.75 479 HIS A N 1
ATOM 3889 C CA . HIS A 1 479 ? 4.467 -5.428 -17.154 1.00 93.75 479 HIS A CA 1
ATOM 3890 C C . HIS A 1 479 ? 4.462 -6.190 -18.482 1.00 93.75 479 HIS A C 1
ATOM 3892 O O . HIS A 1 479 ? 5.508 -6.286 -19.115 1.00 93.75 479 HIS A O 1
ATOM 3898 N N . LEU A 1 480 ? 3.305 -6.665 -18.953 1.00 96.31 480 LEU A N 1
ATOM 3899 C CA . LEU A 1 480 ? 3.195 -7.311 -20.265 1.00 96.31 480 LEU A CA 1
ATOM 3900 C C . LEU A 1 480 ? 3.528 -6.351 -21.416 1.00 96.31 480 LEU A C 1
ATOM 3902 O O . LEU A 1 480 ? 4.236 -6.739 -22.340 1.00 96.31 480 LEU A O 1
ATOM 3906 N N . PHE A 1 481 ? 3.083 -5.093 -21.349 1.00 97.44 481 PHE A N 1
ATOM 3907 C CA . PHE A 1 481 ? 3.450 -4.073 -22.341 1.00 97.44 481 PHE A CA 1
ATOM 3908 C C . PHE A 1 481 ? 4.938 -3.711 -22.296 1.00 97.44 481 PHE A C 1
ATOM 3910 O O . PHE A 1 481 ? 5.546 -3.479 -23.343 1.00 97.44 481 PHE A O 1
ATOM 3917 N N . VAL A 1 482 ? 5.535 -3.678 -21.100 1.00 96.38 482 VAL A N 1
ATOM 3918 C CA . VAL A 1 482 ? 6.982 -3.477 -20.940 1.00 96.38 482 VAL A CA 1
ATOM 3919 C C . VAL A 1 482 ? 7.745 -4.656 -21.550 1.00 96.38 482 VAL A C 1
ATOM 3921 O O . VAL A 1 482 ? 8.629 -4.437 -22.372 1.00 96.38 482 VAL A O 1
ATOM 3924 N N . LEU A 1 483 ? 7.339 -5.892 -21.254 1.00 97.81 483 LEU A N 1
ATOM 3925 C CA . LEU A 1 483 ? 7.935 -7.104 -21.816 1.00 97.81 483 LEU A CA 1
ATOM 3926 C C . LEU A 1 483 ? 7.821 -7.161 -23.339 1.00 97.81 483 LEU A C 1
ATOM 3928 O O . LEU A 1 483 ? 8.812 -7.432 -24.012 1.00 97.81 483 LEU A O 1
ATOM 3932 N N . LEU A 1 484 ? 6.649 -6.837 -23.887 1.00 98.38 484 LEU A N 1
ATOM 3933 C CA . LEU A 1 484 ? 6.446 -6.744 -25.329 1.00 98.38 484 LEU A CA 1
ATOM 3934 C C . LEU A 1 484 ? 7.364 -5.689 -25.957 1.00 98.38 484 LEU A C 1
ATOM 3936 O O . LEU A 1 484 ? 8.013 -5.969 -26.960 1.00 98.38 484 LEU A O 1
ATOM 3940 N N . GLY A 1 485 ? 7.472 -4.505 -25.345 1.00 98.00 485 GLY A N 1
ATOM 3941 C CA . GLY A 1 485 ? 8.388 -3.459 -25.804 1.00 98.00 485 GLY A CA 1
ATOM 3942 C C . GLY A 1 485 ? 9.844 -3.927 -25.804 1.00 98.00 485 GLY A C 1
ATOM 3943 O O . GLY A 1 485 ? 10.560 -3.712 -26.781 1.00 98.00 485 GLY A O 1
ATOM 3944 N N . THR A 1 486 ? 10.257 -4.644 -24.754 1.00 98.12 486 THR A N 1
ATOM 3945 C CA . THR A 1 486 ? 11.604 -5.215 -24.657 1.00 98.12 486 THR A CA 1
ATOM 3946 C C . THR A 1 486 ? 11.849 -6.244 -25.757 1.00 98.12 486 THR A C 1
ATOM 3948 O O . THR A 1 486 ? 12.865 -6.152 -26.437 1.00 98.12 486 THR A O 1
ATOM 3951 N N . ILE A 1 487 ? 10.915 -7.172 -25.983 1.00 98.50 487 ILE A N 1
ATOM 3952 C CA . ILE A 1 487 ? 11.015 -8.187 -27.044 1.00 98.50 487 ILE A CA 1
ATOM 3953 C C . ILE A 1 487 ? 11.116 -7.527 -28.424 1.00 98.50 487 ILE A C 1
ATOM 3955 O O . ILE A 1 487 ? 11.952 -7.924 -29.228 1.00 98.50 487 ILE A O 1
ATOM 3959 N N . LEU A 1 488 ? 10.302 -6.506 -28.707 1.00 98.50 488 LEU A N 1
ATOM 3960 C CA . LEU A 1 488 ? 10.333 -5.802 -29.993 1.00 98.50 488 LEU A CA 1
ATOM 3961 C C . LEU A 1 488 ? 11.676 -5.103 -30.229 1.00 98.50 488 LEU A C 1
ATOM 3963 O O . LEU A 1 488 ? 12.222 -5.181 -31.328 1.00 98.50 488 LEU A O 1
ATOM 3967 N N . HIS A 1 489 ? 12.239 -4.465 -29.200 1.00 98.19 489 HIS A N 1
ATOM 3968 C CA . HIS A 1 489 ? 13.575 -3.871 -29.284 1.00 98.19 489 HIS A CA 1
ATOM 3969 C C . HIS A 1 489 ? 14.661 -4.932 -29.468 1.00 98.19 489 HIS A C 1
ATOM 3971 O O . HIS A 1 489 ? 15.514 -4.751 -30.330 1.00 98.19 489 HIS A O 1
ATOM 3977 N N . PHE A 1 490 ? 14.589 -6.059 -28.752 1.00 98.44 490 PHE A N 1
ATOM 3978 C CA . PHE A 1 490 ? 15.489 -7.196 -28.966 1.00 98.44 490 PHE A CA 1
ATOM 3979 C C . PHE A 1 490 ? 15.433 -7.687 -30.413 1.00 98.44 490 PHE A C 1
ATOM 3981 O O . PHE A 1 490 ? 16.477 -7.855 -31.027 1.00 98.44 490 PHE A O 1
ATOM 3988 N N . LEU A 1 491 ? 14.236 -7.884 -30.975 1.00 98.12 491 LEU A N 1
ATOM 3989 C CA . LEU A 1 491 ? 14.074 -8.328 -32.360 1.00 98.12 491 LEU A CA 1
ATOM 3990 C C . LEU A 1 491 ? 14.642 -7.308 -33.349 1.00 98.12 491 LEU A C 1
ATOM 3992 O O . LEU A 1 491 ? 15.281 -7.702 -34.317 1.00 98.12 491 LEU A O 1
ATOM 3996 N N . GLY A 1 492 ? 14.446 -6.010 -33.097 1.00 97.25 492 GLY A N 1
ATOM 3997 C CA . GLY A 1 492 ? 15.033 -4.946 -33.913 1.00 97.25 492 GLY A CA 1
ATOM 3998 C C . GLY A 1 492 ? 16.560 -4.975 -33.900 1.00 97.25 492 GLY A C 1
ATOM 3999 O O . GLY A 1 492 ? 17.174 -4.793 -34.943 1.00 97.25 492 GLY A O 1
ATOM 4000 N N . ILE A 1 493 ? 17.167 -5.262 -32.746 1.00 96.88 493 ILE A N 1
ATOM 4001 C CA . ILE A 1 493 ? 18.613 -5.467 -32.633 1.00 96.88 493 ILE A CA 1
ATOM 4002 C C . ILE A 1 493 ? 18.981 -6.765 -33.361 1.00 96.88 493 ILE A C 1
ATOM 4004 O O . ILE A 1 493 ? 19.576 -6.733 -34.425 1.00 96.88 493 ILE A O 1
ATOM 4008 N N . TYR A 1 494 ? 18.521 -7.916 -32.878 1.00 96.88 494 TYR A N 1
ATOM 4009 C CA . TYR A 1 494 ? 18.928 -9.233 -33.363 1.00 96.88 494 TYR A CA 1
ATOM 4010 C C . TYR A 1 494 ? 18.705 -9.465 -34.867 1.00 96.88 494 TYR A C 1
ATOM 4012 O O . TYR A 1 494 ? 19.495 -10.170 -35.491 1.00 96.88 494 TYR A O 1
ATOM 4020 N N . LEU A 1 495 ? 17.669 -8.885 -35.478 1.00 95.19 495 LEU A N 1
ATOM 4021 C CA . LEU A 1 495 ? 17.387 -9.073 -36.906 1.00 95.19 495 LEU A CA 1
ATOM 4022 C C . LEU A 1 495 ? 18.027 -8.013 -37.812 1.00 95.19 495 LEU A C 1
ATOM 4024 O O . LEU A 1 495 ? 18.209 -8.295 -38.995 1.00 95.19 495 LEU A O 1
ATOM 4028 N N . CYS A 1 496 ? 18.333 -6.811 -37.308 1.00 93.44 496 CYS A N 1
ATOM 4029 C CA . CYS A 1 496 ? 18.727 -5.675 -38.157 1.00 93.44 496 CYS A CA 1
ATOM 4030 C C . CYS A 1 496 ? 20.095 -5.057 -37.828 1.00 93.44 496 CYS A C 1
ATOM 4032 O O . CYS A 1 496 ? 20.620 -4.333 -38.669 1.00 93.44 496 CYS A O 1
ATOM 4034 N N . LEU A 1 497 ? 20.663 -5.342 -36.654 1.00 90.69 497 LEU A N 1
ATOM 4035 C CA . LEU A 1 497 ? 22.006 -4.948 -36.209 1.00 90.69 497 LEU A CA 1
ATOM 4036 C C . LEU A 1 497 ? 22.735 -6.218 -35.820 1.00 90.69 497 LEU A C 1
ATOM 4038 O O . LEU A 1 497 ? 23.465 -6.774 -36.666 1.00 90.69 497 LEU A O 1
#

Foldseek 3Di:
DQQEEAEADPVCLVVLVPVLVVVGQEYEYELVSVVVQCVPPVSHPPSCCSCLVRHAYAYEDEPVCVVVSVVSPVVDQDLSHQAYEYPQDDPVVLVVRVLVQLVNVVVHNHPNHGHAYEYEHQEPNCLVCLLVRLQDPRHQEYEYDPVSNCVRVVHDDDPPVVSVLSNLVSNLVSVHAYEYEDDPPLVVCLVQQHQYYYYNDSVCSVVSVVSNQDDPVLLVVLLVLVVLVVVVVVPVVSVVVDPDDSSSNSRSLVNLVRCVVVDCVSVVVPRDRDDPCNVPPPPPPPPPDDDADLVLLVLQLVLLVVQLVVLVVLLVLQVVVADPPGDPLSNVLSVQQSVLSNQLSVLSNQLSVDDPPDPSVVVSVLSNLLSLLSNLLSLLSCLLCQQLNDPRSVVLNCVSVVLSVVLNVCSVPPPPPPVVVSVVSSLVSLCPCVVVLVSSCVRLNDQLSVLSVQLSVLQVVLVCLVPVVPDRSSPSVSSVSNSSSSVSSSCSNSVRD

Secondary structure (DSSP, 8-state):
---EEEEP-TTTGGGTT-HHHHH-SEEEEEHHHHHHHHSSTTTSSHHHHHHHHH-EEEEEE-TTTHHHHHHHHHHS--TTEEEEEETT--HHHHHHHHHHHHHHHHHS--TTSSPEEEEEE-SHHHHHTHHHHHT-TTEEEEEE-HHHHHHHHT-S---HHHHHHHHHHHHHHTT-EEEEESSTTHHHHHTTT--EEEES-STHHHHHHHHTSPPHHHHHHHHHHHHHHHHHHT-HHHHHH----HHHHHHHHHHHHHGGGS-THHHHS---PPPTTTT-SS--------PPPHHHHHHHHHHHHHHHHHHHHHHHHHHHH--SS--HHHHHHHHHHHHHHHHHHHHHHHHHHSPTT-HHHHHHHHHHHHHHHHHHHHHHHHIIIIII-HHHHHHHHHHHHHHHHHHHHHHHHSTTT-HHHHHHHHHHHHTGGGGGHHHHHHHHHHHHHHHHHHHHHHHHHHHHHHHH--STTHHHHHHHHHHHHHHHHHHHHHHH-

Sequence (497 aa):
MKRSFFEFNDKTINLINHKEILESDYIIISAINLLKVVDNNDFKTEIFSNLSSNKKIYLKIGIHSYKETKLILDKNNFSFIAGFYLENAETKFLNKMTDYARCIEKDYKLNFGSLTFIGEISTPRGIGNIKKIANYDRISLLTFETSKFKDYICVSVIDESYYLNKVLEYAFYYKKFVLLTGISDLNNYKDLGIIGAITSEIEDISVINNTFIPNEKEVNDADNYINNYLQSQKNISQLISSSFSINKLLYYNLILERSFILNNDYKEQNFSLINSNDLLLKTKKQEIKKFYTFGEEIGNSITHGIGIIAGLVFFILLMLKLKDNFDTVEFVAYLIYSLSVIVLYTSSFIYHLLPLGSKGKKIFQRLDHMTIYLLIAGSYTPFALLALGGIEGTILTTIIWFGALSGLILNLFWFGKLRAFHIFLYLLLGWSAAFFIVPIIKGLGTVGTILLFAGGVSYTIGIIFYGFKLFKFTHMVWHLFVLLGTILHFLGIYLCL

Radius of gyration: 30.79 Å; chains: 1; bounding box: 81×64×83 Å